Protein AF-0000000074799132 (afdb_homodimer)

Sequence (504 aa):
MAQVRARAPGKIILSGEHAVVHGSTAIAAAIDLHTHVSFRLDPSLPPGDEESAVDLELKDMALKFSWPSSKLRELSFNFILNTGSMIQFKSGELIQIKSSAPLRMIITNTKVGRNTKVLVAGVSGRSSRHLVAMSSVFTAVDCISKELLTILESPAADDISVTAREEKIEELMEMNQGLLQCMGVSHSSIETVLQTTLKYKLTSKLTGAGGGGCVLTLLPTCILLILPIISFSSLFVIGNLISCLLFIVKFTMAQVRARAPGKIILSGEHAVVHGSTAIAAAIDLHTHVSFRLDPSLPPGDEESAVDLELKDMALKFSWPSSKLRELSFNFILNTGSMIQFKSGELIQIKSSAPLRMIITNTKVGRNTKVLVAGVSGRSSRHLVAMSSVFTAVDCISKELLTILESPAADDISVTAREEKIEELMEMNQGLLQCMGVSHSSIETVLQTTLKYKLTSKLTGAGGGGCVLTLLPTCILLILPIISFSSLFVIGNLISCLLFIVKFT

Structure (mmCIF, N/CA/C/O backbone):
data_AF-0000000074799132-model_v1
#
loop_
_entity.id
_entity.type
_entity.pdbx_description
1 polymer 'mevalonate kinase'
#
loop_
_atom_site.group_PDB
_atom_site.id
_atom_site.type_symbol
_atom_site.label_atom_id
_atom_site.label_alt_id
_atom_site.label_comp_id
_atom_site.label_asym_id
_atom_site.label_entity_id
_atom_site.label_seq_id
_atom_site.pdbx_PDB_ins_code
_atom_site.Cartn_x
_atom_site.Cartn_y
_atom_site.Cartn_z
_atom_site.occupancy
_atom_site.B_iso_or_equiv
_atom_site.auth_seq_id
_atom_site.auth_comp_id
_atom_site.auth_asym_id
_atom_site.auth_atom_id
_atom_site.pdbx_PDB_model_num
ATOM 1 N N . MET A 1 1 ? -3.809 -42.031 13.297 1 31.38 1 MET A N 1
ATOM 2 C CA . MET A 1 1 ? -3.262 -41.125 12.297 1 31.38 1 MET A CA 1
ATOM 3 C C . MET A 1 1 ? -4.34 -40.188 11.789 1 31.38 1 MET A C 1
ATOM 5 O O . MET A 1 1 ? -5.312 -40.625 11.172 1 31.38 1 MET A O 1
ATOM 9 N N . ALA A 1 2 ? -4.629 -39.156 12.547 1 35.31 2 ALA A N 1
ATOM 10 C CA . ALA A 1 2 ? -5.816 -38.406 12.109 1 35.31 2 ALA A CA 1
ATOM 11 C C . ALA A 1 2 ? -5.508 -37.531 10.898 1 35.31 2 ALA A C 1
ATOM 13 O O . ALA A 1 2 ? -4.496 -36.844 10.875 1 35.31 2 ALA A O 1
ATOM 14 N N . GLN A 1 3 ? -5.863 -38 9.664 1 36.41 3 GLN A N 1
ATOM 15 C CA . GLN A 1 3 ? -5.742 -37.375 8.359 1 36.41 3 GLN A CA 1
ATOM 16 C C . GLN A 1 3 ? -6.863 -36.344 8.133 1 36.41 3 GLN A C 1
ATOM 18 O O . GLN A 1 3 ? -8.031 -36.656 8.406 1 36.41 3 GLN A O 1
ATOM 23 N N . VAL A 1 4 ? -6.688 -35.156 8.406 1 37.22 4 VAL A N 1
ATOM 24 C CA . VAL A 1 4 ? -7.77 -34.25 8.016 1 37.22 4 VAL A CA 1
ATOM 25 C C . VAL A 1 4 ? -7.57 -33.812 6.57 1 37.22 4 VAL A C 1
ATOM 27 O O . VAL A 1 4 ? -6.469 -33.438 6.18 1 37.22 4 VAL A O 1
ATOM 30 N N . ARG A 1 5 ? -8.422 -34.344 5.633 1 37.69 5 ARG A N 1
ATOM 31 C CA . ARG A 1 5 ? -8.469 -34.031 4.211 1 37.69 5 ARG A CA 1
ATOM 32 C C . ARG A 1 5 ? -9.406 -32.844 3.953 1 37.69 5 ARG A C 1
ATOM 34 O O . ARG A 1 5 ? -10.508 -32.781 4.508 1 37.69 5 ARG A O 1
ATOM 41 N N . ALA A 1 6 ? -9.039 -31.609 3.828 1 37.59 6 ALA A N 1
ATOM 42 C CA . ALA A 1 6 ? -9.992 -30.578 3.416 1 37.59 6 ALA A CA 1
ATOM 43 C C . ALA A 1 6 ? -9.75 -30.156 1.969 1 37.59 6 ALA A C 1
ATOM 45 O O . ALA A 1 6 ? -8.609 -30.109 1.511 1 37.59 6 ALA A O 1
ATOM 46 N N . ARG A 1 7 ? -10.828 -30.578 0.965 1 40.56 7 ARG A N 1
ATOM 47 C CA . ARG A 1 7 ? -10.719 -30.375 -0.475 1 40.56 7 ARG A CA 1
ATOM 48 C C . ARG A 1 7 ? -11.484 -29.125 -0.909 1 40.56 7 ARG A C 1
ATOM 50 O O . ARG A 1 7 ? -12.531 -28.797 -0.339 1 40.56 7 ARG A O 1
ATOM 57 N N . ALA A 1 8 ? -11.5 -28.094 -0.998 1 41.19 8 ALA A N 1
ATOM 58 C CA . ALA A 1 8 ? -12.328 -27.25 -1.857 1 41.19 8 ALA A CA 1
ATOM 59 C C . ALA A 1 8 ? -11.469 -26.469 -2.852 1 41.19 8 ALA A C 1
ATOM 61 O O . ALA A 1 8 ? -10.383 -26 -2.508 1 41.19 8 ALA A O 1
ATOM 62 N N . PRO A 1 9 ? -11.789 -26.828 -4.281 1 47.28 9 PRO A N 1
ATOM 63 C CA . PRO A 1 9 ? -11.07 -26.031 -5.277 1 47.28 9 PRO A CA 1
ATOM 64 C C . PRO A 1 9 ? -11.062 -24.531 -4.941 1 47.28 9 PRO A C 1
ATOM 66 O O . PRO A 1 9 ? -12.117 -23.953 -4.684 1 47.28 9 PRO A O 1
ATOM 69 N N . GLY A 1 10 ? -9.992 -24.016 -4.461 1 60.81 10 GLY A N 1
ATOM 70 C CA . GLY A 1 10 ? -9.922 -22.609 -4.121 1 60.81 10 GLY A CA 1
ATOM 71 C C . GLY A 1 10 ? -9.359 -21.75 -5.242 1 60.81 10 GLY A C 1
ATOM 72 O O . GLY A 1 10 ? -8.617 -22.234 -6.094 1 60.81 10 GLY A O 1
ATOM 73 N N . LYS A 1 11 ? -10.242 -20.828 -5.922 1 64.88 11 LYS A N 1
ATOM 74 C CA . LYS A 1 11 ? -9.773 -19.859 -6.918 1 64.88 11 LYS A CA 1
ATOM 75 C C . LYS A 1 11 ? -8.992 -18.734 -6.262 1 64.88 11 LYS A C 1
ATOM 77 O O . LYS A 1 11 ? -9.406 -18.203 -5.223 1 64.88 11 LYS A O 1
ATOM 82 N N . ILE A 1 12 ? -7.723 -18.625 -6.781 1 79.75 12 ILE A N 1
ATOM 83 C CA . ILE A 1 12 ? -6.941 -17.484 -6.312 1 79.75 12 ILE A CA 1
ATOM 84 C C . ILE A 1 12 ? -6.785 -16.469 -7.441 1 79.75 12 ILE A C 1
ATOM 86 O O . ILE A 1 12 ? -6.641 -16.844 -8.609 1 79.75 12 ILE A O 1
ATOM 90 N N . ILE A 1 13 ? -6.891 -15.266 -7.176 1 86.88 13 ILE A N 1
ATOM 91 C CA . ILE A 1 13 ? -6.723 -14.188 -8.141 1 86.88 13 ILE A CA 1
ATOM 92 C C . ILE A 1 13 ? -5.297 -13.648 -8.078 1 86.88 13 ILE A C 1
ATOM 94 O O . ILE A 1 13 ? -4.832 -13.234 -7.012 1 86.88 13 ILE A O 1
ATOM 98 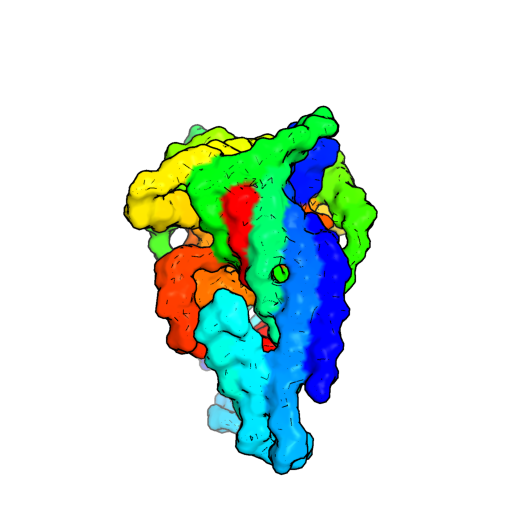N N . LEU A 1 14 ? -4.613 -13.703 -9.148 1 89.81 14 LEU A N 1
ATOM 99 C CA . LEU A 1 14 ? -3.23 -13.242 -9.211 1 89.81 14 LEU A CA 1
ATOM 100 C C . LEU A 1 14 ? -3.17 -11.734 -9.469 1 89.81 14 LEU A C 1
ATOM 102 O O . LEU A 1 14 ? -2.242 -11.062 -9.016 1 89.81 14 LEU A O 1
ATOM 106 N N . SER A 1 15 ? -4.055 -11.188 -10.227 1 95 15 SER A N 1
ATOM 107 C CA . SER A 1 15 ? -4.164 -9.766 -10.516 1 95 15 SER A CA 1
ATOM 108 C C . SER A 1 15 ? -5.559 -9.406 -11.016 1 95 15 SER A C 1
ATOM 110 O O . SER A 1 15 ? -6.27 -10.258 -11.547 1 95 15 SER A O 1
ATOM 112 N N . GLY A 1 16 ? -5.953 -8.164 -10.773 1 94.94 16 GLY A N 1
ATOM 113 C CA . GLY A 1 16 ? -7.223 -7.691 -11.305 1 94.94 16 GLY A CA 1
ATOM 114 C C . GLY A 1 16 ? -8.32 -7.625 -10.266 1 94.94 16 GLY A C 1
ATOM 115 O O . GLY A 1 16 ? -9.469 -7.297 -10.578 1 94.94 16 GLY A O 1
ATOM 116 N N . GLU A 1 17 ? -8.039 -7.898 -8.984 1 93.62 17 GLU A N 1
ATOM 117 C CA . GLU A 1 17 ? -9.031 -7.828 -7.918 1 93.62 17 GLU A CA 1
ATOM 118 C C . GLU A 1 17 ? -9.758 -6.484 -7.926 1 93.62 17 GLU A C 1
ATOM 120 O O . GLU A 1 17 ? -9.125 -5.434 -8.047 1 93.62 17 GLU A O 1
ATOM 125 N N . HIS A 1 18 ? -11.102 -6.512 -7.832 1 93.19 18 HIS A N 1
ATOM 126 C CA . HIS A 1 18 ? -11.969 -5.344 -7.781 1 93.19 18 HIS A CA 1
ATOM 127 C C . HIS A 1 18 ? -11.977 -4.598 -9.109 1 93.19 18 HIS A C 1
ATOM 129 O O . HIS A 1 18 ? -13.031 -4.219 -9.609 1 93.19 18 HIS A O 1
ATOM 135 N N . ALA A 1 19 ? -10.82 -4.438 -9.758 1 94.06 19 ALA A N 1
ATOM 136 C CA . ALA A 1 19 ? -10.727 -3.686 -11.008 1 94.06 19 ALA A CA 1
ATOM 137 C C . ALA A 1 19 ? -11.453 -4.41 -12.133 1 94.06 19 ALA A C 1
ATOM 139 O O . ALA A 1 19 ? -11.922 -3.777 -13.086 1 94.06 19 ALA A O 1
ATOM 140 N N . VAL A 1 20 ? -11.602 -5.711 -12.047 1 91.38 20 VAL A N 1
ATOM 141 C CA . VAL A 1 20 ? -12.266 -6.516 -13.07 1 91.38 20 VAL A CA 1
ATOM 142 C C . VAL A 1 20 ? -13.727 -6.086 -13.203 1 91.38 20 VAL A C 1
ATOM 144 O O . VAL A 1 20 ? -14.281 -6.098 -14.297 1 91.38 20 VAL A O 1
ATOM 147 N N . VAL A 1 21 ? -14.344 -5.727 -12.109 1 87.69 21 VAL A N 1
ATOM 148 C CA . VAL A 1 21 ? -15.742 -5.301 -12.125 1 87.69 21 VAL A CA 1
ATOM 149 C C . VAL A 1 21 ? -15.859 -3.955 -12.836 1 87.69 21 VAL A C 1
ATOM 151 O O . VAL A 1 21 ? -16.953 -3.553 -13.234 1 87.69 21 VAL A O 1
ATOM 154 N N . HIS A 1 22 ? -14.742 -3.271 -12.969 1 89.62 22 HIS A N 1
ATOM 155 C CA . HIS A 1 22 ? -14.727 -1.971 -13.633 1 89.62 22 HIS A CA 1
ATOM 156 C C . HIS A 1 22 ? -14.078 -2.062 -15.008 1 89.62 22 HIS A C 1
ATOM 158 O O . HIS A 1 22 ? -13.609 -1.056 -15.547 1 89.62 22 HIS A O 1
ATOM 164 N N . GLY A 1 23 ? -13.906 -3.318 -15.5 1 86.94 23 GLY A N 1
ATOM 165 C CA . GLY A 1 23 ? -13.516 -3.498 -16.891 1 86.94 23 GLY A CA 1
ATOM 166 C C . GLY A 1 23 ? -12.07 -3.902 -17.062 1 86.94 23 GLY A C 1
ATOM 167 O O . GLY A 1 23 ? -11.594 -4.074 -18.188 1 86.94 23 GLY A O 1
ATOM 168 N N . SER A 1 24 ? -11.305 -4.086 -16.047 1 92.62 24 SER A N 1
ATOM 169 C CA . SER A 1 24 ? -9.898 -4.457 -16.125 1 92.62 24 SER A CA 1
ATOM 170 C C . SER A 1 24 ? -9.727 -5.965 -16.312 1 92.62 24 SER A C 1
ATOM 172 O O . SER A 1 24 ? -10.641 -6.734 -16 1 92.62 24 SER A O 1
ATOM 174 N N . THR A 1 25 ? -8.641 -6.379 -16.844 1 92.81 25 THR A N 1
ATOM 175 C CA . THR A 1 25 ? -8.281 -7.785 -16.984 1 92.81 25 THR A CA 1
ATOM 176 C C . THR A 1 25 ? -7.945 -8.398 -15.625 1 92.81 25 THR A C 1
ATOM 178 O O . THR A 1 25 ? -7.293 -7.762 -14.797 1 92.81 25 THR A O 1
ATOM 181 N N . ALA A 1 26 ? -8.453 -9.641 -15.453 1 92.62 26 ALA A N 1
ATOM 182 C CA . ALA A 1 26 ? -8.094 -10.375 -14.25 1 92.62 26 ALA A CA 1
ATOM 183 C C . ALA A 1 26 ? -7.438 -11.711 -14.594 1 92.62 26 ALA A C 1
ATOM 185 O O . ALA A 1 26 ? -7.785 -12.344 -15.594 1 92.62 26 ALA A O 1
ATOM 186 N N . ILE A 1 27 ? -6.469 -12.078 -13.852 1 90.06 27 ILE A N 1
ATOM 187 C CA . ILE A 1 27 ? -5.812 -13.375 -13.961 1 90.06 27 ILE A CA 1
ATOM 188 C C . ILE A 1 27 ? -6.07 -14.195 -12.695 1 90.06 27 ILE A C 1
ATOM 190 O O . ILE A 1 27 ? -5.824 -13.719 -11.586 1 90.06 27 ILE A O 1
ATOM 194 N N . ALA A 1 28 ? -6.609 -15.398 -12.875 1 84.94 28 ALA A N 1
ATOM 195 C CA . ALA A 1 28 ? -6.902 -16.281 -11.75 1 84.94 28 ALA A CA 1
ATOM 196 C C . ALA A 1 28 ? -6.309 -17.672 -11.977 1 84.94 28 ALA A C 1
ATOM 198 O O . ALA A 1 28 ? -5.992 -18.047 -13.109 1 84.94 28 ALA A O 1
ATOM 199 N N . ALA A 1 29 ? -6.008 -18.281 -10.898 1 76.88 29 ALA A N 1
ATOM 200 C CA . ALA A 1 29 ? -5.535 -19.656 -10.953 1 76.88 29 ALA A CA 1
ATOM 201 C C . ALA A 1 29 ? -6.434 -20.578 -10.125 1 76.88 29 ALA A C 1
ATOM 203 O O . ALA A 1 29 ? -6.879 -20.203 -9.039 1 76.88 29 ALA A O 1
ATOM 204 N N . ALA A 1 30 ? -6.762 -21.688 -10.797 1 68.75 30 ALA A N 1
ATOM 205 C CA . ALA A 1 30 ? -7.5 -22.719 -10.07 1 68.75 30 ALA A CA 1
ATOM 206 C C . ALA A 1 30 ? -6.559 -23.594 -9.234 1 68.75 30 ALA A C 1
ATOM 208 O O . ALA A 1 30 ? -5.48 -23.969 -9.703 1 68.75 30 ALA A O 1
ATOM 209 N N . ILE A 1 31 ? -6.812 -23.562 -7.91 1 60.97 31 ILE A N 1
ATOM 210 C CA . ILE A 1 31 ? -5.973 -24.391 -7.055 1 60.97 31 ILE A CA 1
ATOM 211 C C . ILE A 1 31 ? -6.762 -25.609 -6.574 1 60.97 31 ILE A C 1
ATOM 213 O O . ILE A 1 31 ? -7.953 -25.5 -6.273 1 60.97 31 ILE A O 1
ATOM 217 N N . ASP A 1 32 ? -6.336 -26.734 -7.008 1 52.94 32 ASP A N 1
ATOM 218 C CA . ASP A 1 32 ? -6.91 -27.953 -6.438 1 52.94 32 ASP A CA 1
ATOM 219 C C . ASP A 1 32 ? -6.465 -28.141 -4.992 1 52.94 32 ASP A C 1
ATOM 221 O O . ASP A 1 32 ? -5.363 -28.625 -4.734 1 52.94 32 ASP A O 1
ATOM 225 N N . LEU A 1 33 ? -6.957 -27.312 -4.207 1 46.72 33 LEU A N 1
ATOM 226 C CA . LEU A 1 33 ? -6.484 -27.375 -2.828 1 46.72 33 LEU A CA 1
ATOM 227 C C . LEU A 1 33 ? -6.785 -28.75 -2.219 1 46.72 33 LEU A C 1
ATOM 229 O O . LEU A 1 33 ? -7.945 -29.078 -1.96 1 46.72 33 LEU A O 1
ATOM 233 N N . HIS A 1 34 ? -6.184 -29.828 -2.725 1 44.09 34 HIS A N 1
ATOM 234 C CA . HIS A 1 34 ? -6.234 -31.062 -1.946 1 44.09 34 HIS A CA 1
ATOM 235 C C . HIS A 1 34 ? -5.211 -31.047 -0.815 1 44.09 34 HIS A C 1
ATOM 237 O O . HIS A 1 34 ? -4.043 -30.703 -1.032 1 44.09 34 HIS A O 1
ATOM 243 N N . THR A 1 35 ? -5.504 -30.406 0.13 1 43.31 35 THR A N 1
ATOM 244 C CA . THR A 1 35 ? -4.523 -30.344 1.205 1 43.31 35 THR A CA 1
ATOM 245 C C . THR A 1 35 ? -4.488 -31.656 1.989 1 43.31 35 THR A C 1
ATOM 247 O O . THR A 1 35 ? -5.531 -32.156 2.396 1 43.31 35 THR A O 1
ATOM 250 N N . HIS A 1 36 ? -3.527 -32.531 1.643 1 39.72 36 HIS A N 1
ATOM 251 C CA . HIS A 1 36 ? -3.32 -33.688 2.527 1 39.72 36 HIS A CA 1
ATOM 252 C C . HIS A 1 36 ? -2.318 -33.344 3.629 1 39.72 36 HIS A C 1
ATOM 254 O O . HIS A 1 36 ? -1.213 -32.875 3.346 1 39.72 36 HIS A O 1
ATOM 260 N N . VAL A 1 37 ? -2.689 -32.875 4.73 1 40.12 37 VAL A N 1
ATOM 261 C CA . VAL A 1 37 ? -1.772 -32.656 5.848 1 40.12 37 VAL A CA 1
ATOM 262 C C . VAL A 1 37 ? -1.773 -33.875 6.754 1 40.12 37 VAL A C 1
ATOM 264 O O . VAL A 1 37 ? -2.836 -34.375 7.137 1 40.12 37 VAL A O 1
ATOM 267 N N . SER A 1 38 ? -0.705 -34.656 6.719 1 40.59 38 SER A N 1
ATOM 268 C CA . SER A 1 38 ? -0.647 -35.75 7.66 1 40.59 38 SER A CA 1
ATOM 269 C C . SER A 1 38 ? 0.219 -35.406 8.867 1 40.59 38 SER A C 1
ATOM 271 O O . SER A 1 38 ? 1.296 -34.844 8.719 1 40.59 38 SER A O 1
ATOM 273 N N . PHE A 1 39 ? -0.367 -34.938 9.914 1 39.44 39 PHE A N 1
ATOM 274 C CA . PHE A 1 39 ? 0.362 -34.75 11.156 1 39.44 39 PHE A CA 1
ATOM 275 C C . PHE A 1 39 ? 0.447 -36.031 11.945 1 39.44 39 PHE A C 1
ATOM 277 O O . PHE A 1 39 ? -0.493 -36.844 11.945 1 39.44 39 PHE A O 1
ATOM 284 N N . ARG A 1 40 ? 1.677 -36.531 12.086 1 42.12 40 ARG A N 1
ATOM 285 C CA . ARG A 1 40 ? 1.838 -37.688 12.945 1 42.12 40 ARG A CA 1
ATOM 286 C C . ARG A 1 40 ? 2.387 -37.312 14.312 1 42.12 40 ARG A C 1
ATOM 288 O O . ARG A 1 40 ? 3.412 -36.625 14.406 1 42.12 40 ARG A O 1
ATOM 295 N N . LEU A 1 41 ? 1.534 -37.062 15.227 1 42.97 41 LEU A N 1
ATOM 296 C CA . LEU A 1 41 ? 1.975 -36.969 16.625 1 42.97 41 LEU A CA 1
ATOM 297 C C . LEU A 1 41 ? 2.516 -38.312 17.094 1 42.97 41 LEU A C 1
ATOM 299 O O . LEU A 1 41 ? 1.932 -39.375 16.797 1 42.97 41 LEU A O 1
ATOM 303 N N . ASP A 1 42 ? 3.807 -38.281 17.328 1 43.88 42 ASP A N 1
ATOM 304 C CA . ASP A 1 42 ? 4.309 -39.531 17.922 1 43.88 42 ASP A CA 1
ATOM 305 C C . ASP A 1 42 ? 3.547 -39.875 19.203 1 43.88 42 ASP A C 1
ATOM 307 O O . ASP A 1 42 ? 3.6 -39.125 20.188 1 43.88 42 ASP A O 1
ATOM 311 N N . PRO A 1 43 ? 2.578 -40.719 19.047 1 45.06 43 PRO A N 1
ATOM 312 C CA . PRO A 1 43 ? 1.787 -41.156 20.203 1 45.06 43 PRO A CA 1
ATOM 313 C C . PRO A 1 43 ? 2.652 -41.531 21.406 1 45.06 43 PRO A C 1
ATOM 315 O O . PRO A 1 43 ? 2.139 -41.688 22.516 1 45.06 43 PRO A O 1
ATOM 318 N N . SER A 1 44 ? 3.855 -42.062 21.125 1 47.75 44 SER A N 1
ATOM 319 C CA . SER A 1 44 ? 4.598 -42.562 22.266 1 47.75 44 SER A CA 1
ATOM 320 C C . SER A 1 44 ? 5.039 -41.469 23.203 1 47.75 44 SER A C 1
ATOM 322 O O . SER A 1 44 ? 5.488 -41.719 24.312 1 47.75 44 SER A O 1
ATOM 324 N N . LEU A 1 45 ? 5.191 -40.188 22.75 1 46.81 45 LEU A N 1
ATOM 325 C CA . LEU A 1 45 ? 5.641 -39.188 23.688 1 46.81 45 LEU A CA 1
ATOM 326 C C . LEU A 1 45 ? 4.453 -38.406 24.266 1 46.81 45 LEU A C 1
ATOM 328 O O . LEU A 1 45 ? 3.496 -38.125 23.547 1 46.81 45 LEU A O 1
ATOM 332 N N . PRO A 1 46 ? 4.262 -38.438 25.609 1 45.88 46 PRO A N 1
ATOM 333 C CA . PRO A 1 46 ? 3.148 -37.75 26.266 1 45.88 46 PRO A CA 1
ATOM 334 C C . PRO A 1 46 ? 2.918 -36.344 25.734 1 45.88 46 PRO A C 1
ATOM 336 O O . PRO A 1 46 ? 3.863 -35.688 25.281 1 45.88 46 PRO A O 1
ATOM 339 N N . PRO A 1 47 ? 1.671 -35.906 25.453 1 42.75 47 PRO A N 1
ATOM 340 C CA . PRO A 1 47 ? 1.276 -34.5 25.25 1 42.75 47 PRO A CA 1
ATOM 341 C C . PRO A 1 47 ? 1.854 -33.562 26.297 1 42.75 47 PRO A C 1
ATOM 343 O O . PRO A 1 47 ? 1.772 -33.844 27.5 1 42.75 47 PRO A O 1
ATOM 346 N N . GLY A 1 48 ? 2.893 -32.625 26.078 1 44.94 48 GLY A N 1
ATOM 347 C CA . GLY A 1 48 ? 3.633 -31.844 27.031 1 44.94 48 GLY A CA 1
ATOM 348 C C . GLY A 1 48 ? 5.133 -32.062 26.969 1 44.94 48 GLY A C 1
ATOM 349 O O . GLY A 1 48 ? 5.898 -31.391 27.656 1 44.94 48 GLY A O 1
ATOM 350 N N . ASP A 1 49 ? 5.547 -33.281 26.672 1 46.91 49 ASP A N 1
ATOM 351 C CA . ASP A 1 49 ? 6.977 -33.562 26.75 1 46.91 49 ASP A CA 1
ATOM 352 C C . ASP A 1 49 ? 7.75 -32.812 25.672 1 46.91 49 ASP A C 1
ATOM 354 O O . ASP A 1 49 ? 7.312 -32.75 24.516 1 46.91 49 ASP A O 1
ATOM 358 N N . GLU A 1 50 ? 8.742 -32 26.031 1 48.5 50 GLU A N 1
ATOM 359 C CA . GLU A 1 50 ? 9.719 -31.219 25.297 1 48.5 50 GLU A CA 1
ATOM 360 C C . GLU A 1 50 ? 10.242 -31.969 24.078 1 48.5 50 GLU A C 1
ATOM 362 O O . GLU A 1 50 ? 10.781 -31.375 23.141 1 48.5 50 GLU A O 1
ATOM 367 N N . GLU A 1 51 ? 10.18 -33.281 24.078 1 49.69 51 GLU A N 1
ATOM 368 C CA . GLU A 1 51 ? 10.828 -34.094 23.062 1 49.69 51 GLU A CA 1
ATOM 369 C C . GLU A 1 51 ? 9.867 -34.438 21.938 1 49.69 51 GLU A C 1
ATOM 371 O O . GLU A 1 51 ? 10.25 -35.094 20.969 1 49.69 51 GLU A O 1
ATOM 376 N N . SER A 1 52 ? 8.57 -34.375 22.078 1 49.75 52 SER A N 1
ATOM 377 C CA . SER A 1 52 ? 7.629 -34.75 21.016 1 49.75 52 SER A CA 1
ATOM 378 C C . SER A 1 52 ? 7.742 -33.812 19.828 1 49.75 52 SER A C 1
ATOM 380 O O . SER A 1 52 ? 7.84 -32.594 20 1 49.75 52 SER A O 1
ATOM 382 N N . ALA A 1 53 ? 8.359 -34.406 18.703 1 50.38 53 ALA A N 1
ATOM 383 C CA . ALA A 1 53 ? 8.562 -33.656 17.469 1 50.38 53 ALA A CA 1
ATOM 384 C C . ALA A 1 53 ? 7.43 -33.875 16.484 1 50.38 53 ALA A C 1
ATOM 386 O O . ALA A 1 53 ? 6.781 -34.938 16.516 1 50.38 53 ALA A O 1
ATOM 387 N N . VAL A 1 54 ? 6.707 -33 16.047 1 51.75 54 VAL A N 1
ATOM 388 C CA . VAL A 1 54 ? 5.758 -33.062 14.938 1 51.75 54 VAL A CA 1
ATOM 389 C C . VAL A 1 54 ? 6.516 -33.062 13.609 1 51.75 54 VAL A C 1
ATOM 391 O O . VAL A 1 54 ? 7.324 -32.156 13.352 1 51.75 54 VAL A O 1
ATOM 394 N N . ASP A 1 55 ? 6.434 -34.375 13.039 1 51.84 55 ASP A N 1
ATOM 395 C CA . ASP A 1 55 ? 7.09 -34.5 11.742 1 51.84 55 ASP A CA 1
ATOM 396 C C . ASP A 1 55 ? 6.129 -34.156 10.609 1 51.84 55 ASP A C 1
ATOM 398 O O . ASP A 1 55 ? 4.965 -34.562 10.625 1 51.84 55 ASP A O 1
ATOM 402 N N . LEU A 1 56 ? 6.395 -33.125 9.992 1 50.47 56 LEU A N 1
ATOM 403 C CA . LEU A 1 56 ? 5.707 -32.781 8.75 1 50.47 56 LEU A CA 1
ATOM 404 C C . LEU A 1 56 ? 6.465 -33.281 7.535 1 50.47 56 LEU A C 1
ATOM 406 O O . LEU A 1 56 ? 7.668 -33.031 7.398 1 50.47 56 LEU A O 1
ATOM 410 N N . GLU A 1 57 ? 5.887 -34.438 6.945 1 48.88 57 GLU A N 1
ATOM 411 C CA . GLU A 1 57 ? 6.477 -34.938 5.703 1 48.88 57 GLU A CA 1
ATOM 412 C C . GLU A 1 57 ? 5.668 -34.5 4.488 1 48.88 57 GLU A C 1
ATOM 414 O O . GLU A 1 57 ? 4.449 -34.656 4.449 1 48.88 57 GLU A O 1
ATOM 419 N N . LEU A 1 58 ? 6.32 -33.625 3.824 1 41.16 58 LEU A N 1
ATOM 420 C CA . LEU A 1 58 ? 5.805 -33.25 2.508 1 41.16 58 LEU A CA 1
ATOM 421 C C . LEU A 1 58 ? 6.312 -34.219 1.441 1 41.16 58 LEU A C 1
ATOM 423 O O . LEU A 1 58 ? 7.418 -34.031 0.919 1 41.16 58 LEU A O 1
ATOM 427 N N . LYS A 1 59 ? 5.535 -35.375 1.362 1 43.62 59 LYS A N 1
ATOM 428 C CA . LYS A 1 59 ? 6.008 -36.469 0.53 1 43.62 59 LYS A CA 1
ATOM 429 C C . LYS A 1 59 ? 6.312 -36 -0.889 1 43.62 59 LYS A C 1
ATOM 431 O O . LYS A 1 59 ? 7.332 -36.375 -1.47 1 43.62 59 LYS A O 1
ATOM 436 N N . ASP A 1 60 ? 5.402 -35.281 -1.261 1 39.91 60 ASP A N 1
ATOM 437 C CA . ASP A 1 60 ? 5.578 -34.938 -2.672 1 39.91 60 ASP A CA 1
ATOM 438 C C . ASP A 1 60 ? 6.789 -34.031 -2.873 1 39.91 60 ASP A C 1
ATOM 440 O O . ASP A 1 60 ? 7.301 -33.906 -3.988 1 39.91 60 ASP A O 1
ATOM 444 N N . MET A 1 61 ? 7.188 -33.406 -1.785 1 38.22 61 MET A N 1
ATOM 445 C CA . MET A 1 61 ? 8.383 -32.594 -1.88 1 38.22 61 MET A CA 1
ATOM 446 C C . MET A 1 61 ? 9.562 -33.25 -1.174 1 38.22 61 MET A C 1
ATOM 448 O O . MET A 1 61 ? 10.633 -32.625 -1.061 1 38.22 61 MET A O 1
ATOM 452 N N . ALA A 1 62 ? 9.352 -34.344 -0.838 1 43.47 62 ALA A N 1
ATOM 453 C CA . ALA A 1 62 ? 10.406 -35.062 -0.118 1 43.47 62 ALA A CA 1
ATOM 454 C C . ALA A 1 62 ? 10.945 -34.219 1.037 1 43.47 62 ALA A C 1
ATOM 456 O O . ALA A 1 62 ? 12.156 -34.188 1.271 1 43.47 62 ALA A O 1
ATOM 457 N N . LEU A 1 63 ? 10.094 -33.375 1.475 1 41.84 63 LEU A N 1
ATOM 458 C CA . LEU A 1 63 ? 10.531 -32.562 2.605 1 41.84 63 LEU A CA 1
ATOM 459 C C . LEU A 1 63 ? 9.945 -33.062 3.912 1 41.84 63 LEU A C 1
ATOM 461 O O . LEU A 1 63 ? 8.781 -33.469 3.963 1 41.84 63 LEU A O 1
ATOM 465 N N . LYS A 1 64 ? 10.836 -33.469 4.871 1 49.06 64 LYS A N 1
ATOM 466 C CA . LYS A 1 64 ? 10.477 -33.906 6.219 1 49.06 64 LYS A CA 1
ATOM 467 C C . LYS A 1 64 ? 10.867 -32.875 7.258 1 49.06 64 LYS A C 1
ATOM 469 O O . LYS A 1 64 ? 11.969 -32.312 7.215 1 49.06 64 LYS A O 1
ATOM 474 N N . PHE A 1 65 ? 9.82 -32.219 7.824 1 45.78 65 PHE A N 1
ATOM 475 C CA . PHE A 1 65 ? 10.109 -31.297 8.914 1 45.78 65 PHE A CA 1
ATOM 476 C C . PHE A 1 65 ? 9.719 -31.891 10.258 1 45.78 65 PHE A C 1
ATOM 478 O O . PHE A 1 65 ? 8.75 -32.656 10.344 1 45.78 65 PHE A O 1
ATOM 485 N N . SER A 1 66 ? 10.656 -31.875 11.281 1 50.69 66 SER A N 1
ATOM 486 C CA . SER A 1 66 ? 10.367 -32.375 12.625 1 50.69 66 SER A CA 1
ATOM 487 C C . SER A 1 66 ? 10.477 -31.266 13.656 1 50.69 66 SER A C 1
ATOM 489 O O . SER A 1 66 ? 11.406 -30.453 13.609 1 50.69 66 SER A O 1
ATOM 491 N N . TRP A 1 67 ? 9.367 -30.781 14.234 1 49.91 67 TRP A N 1
ATOM 492 C CA . TRP A 1 67 ? 9.453 -29.781 15.305 1 49.91 67 TRP A CA 1
ATOM 493 C C . TRP A 1 67 ? 9.094 -30.406 16.656 1 49.91 67 TRP A C 1
ATOM 495 O O . TRP A 1 67 ? 8.344 -31.391 16.703 1 49.91 67 TRP A O 1
ATOM 505 N N . PRO A 1 68 ? 9.805 -29.844 17.688 1 51.53 68 PRO A N 1
ATOM 506 C CA . PRO A 1 68 ? 9.391 -30.328 19.016 1 51.53 68 PRO A CA 1
ATOM 507 C C . PRO A 1 68 ? 7.941 -29.969 19.344 1 51.53 68 PRO A C 1
ATOM 509 O O . PRO A 1 68 ? 7.469 -28.891 18.984 1 51.53 68 PRO A O 1
ATOM 512 N N . SER A 1 69 ? 7.102 -30.953 19.641 1 48.44 69 SER A N 1
ATOM 513 C CA . SER A 1 69 ? 5.684 -30.859 19.969 1 48.44 69 SER A CA 1
ATOM 514 C C . SER A 1 69 ? 5.434 -29.734 20.969 1 48.44 69 SER A C 1
ATOM 516 O O . SER A 1 69 ? 4.359 -29.125 20.984 1 48.44 69 SER A O 1
ATOM 518 N N . SER A 1 70 ? 6.273 -29.547 21.891 1 48 70 SER A N 1
ATOM 519 C CA . SER A 1 70 ? 6.059 -28.547 22.938 1 48 70 SER A CA 1
ATOM 520 C C . SER A 1 70 ? 5.965 -27.141 22.344 1 48 70 SER A C 1
ATOM 522 O O . SER A 1 70 ? 5.383 -26.25 22.969 1 48 70 SER A O 1
ATOM 524 N N . LYS A 1 71 ? 6.699 -26.984 21.328 1 42.72 71 LYS A N 1
ATOM 525 C CA . LYS A 1 71 ? 6.742 -25.656 20.703 1 42.72 71 LYS A CA 1
ATOM 526 C C . LYS A 1 71 ? 5.645 -25.5 19.656 1 42.72 71 LYS A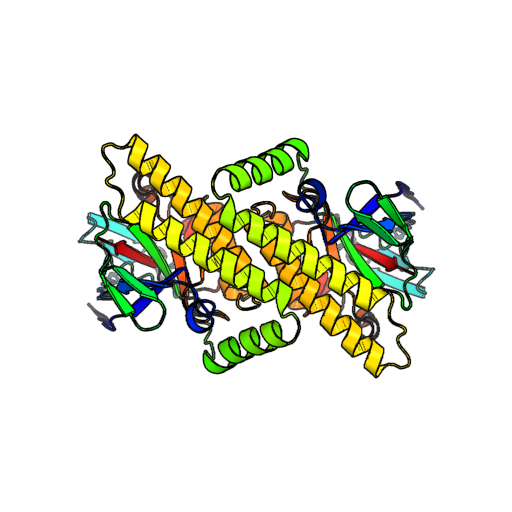 C 1
ATOM 528 O O . LYS A 1 71 ? 5.48 -24.438 19.078 1 42.72 71 LYS A O 1
ATOM 533 N N . LEU A 1 72 ? 5.105 -26.688 19.188 1 42.12 72 LEU A N 1
ATOM 534 C CA . LEU A 1 72 ? 4.055 -26.641 18.172 1 42.12 72 LEU A CA 1
ATOM 535 C C . LEU A 1 72 ? 2.725 -26.219 18.797 1 42.12 72 LEU A C 1
ATOM 537 O O . LEU A 1 72 ? 2.078 -27.031 19.484 1 42.12 72 LEU A O 1
ATOM 541 N N . ARG A 1 73 ? 2.566 -25.375 19.609 1 36.22 73 ARG A N 1
ATOM 542 C CA . ARG A 1 73 ? 1.141 -25.078 19.672 1 36.22 73 ARG A CA 1
ATOM 543 C C . ARG A 1 73 ? 0.496 -25.172 18.297 1 36.22 73 ARG A C 1
ATOM 545 O O . ARG A 1 73 ? 1.173 -25.453 17.312 1 36.22 73 ARG A O 1
ATOM 552 N N . GLU A 1 74 ? -0.701 -24.375 18.078 1 35.91 74 GLU A N 1
ATOM 553 C CA . GLU A 1 74 ? -1.712 -24.359 17.031 1 35.91 74 GLU A CA 1
ATOM 554 C C . GLU A 1 74 ? -1.088 -24.062 15.672 1 35.91 74 GLU A C 1
ATOM 556 O O . GLU A 1 74 ? -1.156 -22.938 15.18 1 35.91 74 GLU A O 1
ATOM 561 N N . LEU A 1 75 ? 0.133 -24.453 15.484 1 34.81 75 LEU A N 1
ATOM 562 C CA . LEU A 1 75 ? 0.543 -24.141 14.117 1 34.81 75 LEU A CA 1
ATOM 563 C C . LEU A 1 75 ? -0.018 -25.156 13.133 1 34.81 75 LEU A C 1
ATOM 565 O O . LEU A 1 75 ? 0.224 -26.359 13.258 1 34.81 75 LEU A O 1
ATOM 569 N N . SER A 1 76 ? -1.18 -25.203 12.711 1 34.28 76 SER A N 1
ATOM 570 C CA . SER A 1 76 ? -1.572 -26.141 11.664 1 34.28 76 SER A CA 1
ATOM 571 C C . SER A 1 76 ? -0.992 -25.719 10.312 1 34.28 76 SER A C 1
ATOM 573 O O . SER A 1 76 ? -1.111 -24.562 9.906 1 34.28 76 SER A O 1
ATOM 575 N N . PHE A 1 77 ? 0.264 -26.047 9.984 1 36.19 77 PHE A N 1
ATOM 576 C CA . PHE A 1 77 ? 0.742 -25.703 8.648 1 36.19 77 PHE A CA 1
ATOM 577 C C . PHE A 1 77 ? 0.425 -26.812 7.656 1 36.19 77 PHE A C 1
ATOM 579 O O . PHE A 1 77 ? 0.549 -28 7.984 1 36.19 77 PHE A O 1
ATOM 586 N N . ASN A 1 78 ? -0.568 -26.719 6.875 1 36.94 78 ASN A N 1
ATOM 587 C CA . ASN A 1 78 ? -0.734 -27.703 5.812 1 36.94 78 ASN A CA 1
ATOM 588 C C . ASN A 1 78 ? -0.184 -27.203 4.484 1 36.94 78 ASN A C 1
ATOM 590 O O . ASN A 1 78 ? -0.421 -26.062 4.105 1 36.94 78 ASN A O 1
ATOM 594 N N . PHE A 1 79 ? 1.128 -27.609 4.102 1 39.12 79 PHE A N 1
ATOM 595 C CA . PHE A 1 79 ? 1.681 -27.219 2.811 1 39.12 79 PHE A CA 1
ATOM 596 C C . PHE A 1 79 ? 1.198 -28.156 1.713 1 39.12 79 PHE A C 1
ATOM 598 O O . PHE A 1 79 ? 1.174 -29.375 1.9 1 39.12 79 PHE A O 1
ATOM 605 N N . ILE A 1 80 ? 0.187 -27.891 0.884 1 41.34 80 ILE A N 1
ATOM 606 C CA . ILE A 1 80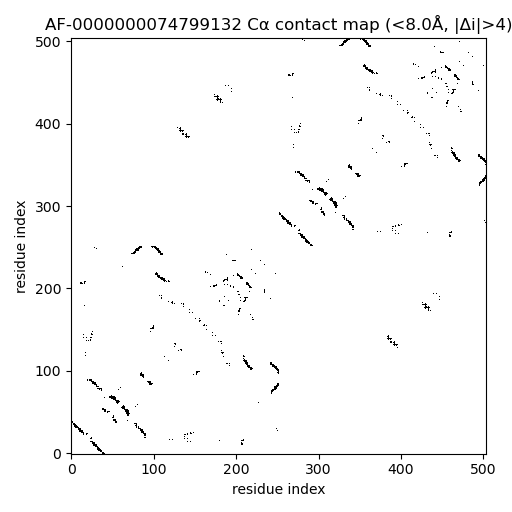 ? -0.23 -28.719 -0.241 1 41.34 80 ILE A CA 1
ATOM 607 C C . ILE A 1 80 ? 0.185 -28.062 -1.553 1 41.34 80 ILE A C 1
ATOM 609 O O . ILE A 1 80 ? -0.01 -26.859 -1.736 1 41.34 80 ILE A O 1
ATOM 613 N N . LEU A 1 81 ? 1.272 -28.703 -2.258 1 43.75 81 LEU A N 1
ATOM 614 C CA . LEU A 1 81 ? 1.588 -28.234 -3.602 1 43.75 81 LEU A CA 1
ATOM 615 C C . LEU A 1 81 ? 0.483 -28.625 -4.582 1 43.75 81 LEU A C 1
ATOM 617 O O . LEU A 1 81 ? 0.065 -29.781 -4.637 1 43.75 81 LEU A O 1
ATOM 621 N N . ASN A 1 82 ? -0.344 -27.672 -4.938 1 49.44 82 ASN A N 1
ATOM 622 C CA . ASN A 1 82 ? -1.371 -27.922 -5.945 1 49.44 82 ASN A CA 1
ATOM 623 C C . ASN A 1 82 ? -1.013 -27.266 -7.281 1 49.44 82 ASN A C 1
ATOM 625 O O . ASN A 1 82 ? -0.188 -26.359 -7.328 1 49.44 82 ASN A O 1
ATOM 629 N N . THR A 1 83 ? -1.156 -28.125 -8.258 1 58.38 83 THR A N 1
ATOM 630 C CA . THR A 1 83 ? -1.023 -27.578 -9.602 1 58.38 83 THR A CA 1
ATOM 631 C C . THR A 1 83 ? -2.334 -26.938 -10.055 1 58.38 83 THR A C 1
ATOM 633 O O . THR A 1 83 ? -3.416 -27.453 -9.758 1 58.38 83 THR A O 1
ATOM 636 N N . GLY A 1 84 ? -2.271 -25.734 -10.359 1 62.28 84 GLY A N 1
ATOM 637 C CA . GLY A 1 84 ? -3.449 -25.031 -10.859 1 62.28 84 GLY A CA 1
ATOM 638 C C . GLY A 1 84 ? -3.266 -24.469 -12.258 1 62.28 84 GLY A C 1
ATOM 639 O O . GLY A 1 84 ? -2.137 -24.344 -12.734 1 62.28 84 GLY A O 1
ATOM 640 N N . SER A 1 85 ? -4.434 -24.516 -12.961 1 72.31 85 SER A N 1
ATOM 641 C CA . SER A 1 85 ? -4.477 -23.844 -14.25 1 72.31 85 SER A CA 1
ATOM 642 C C . SER A 1 85 ? -4.797 -22.359 -14.086 1 72.31 85 SER A C 1
ATOM 644 O O . SER A 1 85 ? -5.445 -21.953 -13.117 1 72.31 85 SER A O 1
ATOM 646 N N . MET A 1 86 ? -4.27 -21.594 -15.062 1 79.5 86 MET A N 1
ATOM 647 C CA . MET A 1 86 ? -4.504 -20.156 -14.984 1 79.5 86 MET A CA 1
ATOM 648 C C . MET A 1 86 ? -5.48 -19.703 -16.062 1 79.5 86 MET A C 1
ATOM 650 O O . MET A 1 86 ? -5.465 -20.234 -17.172 1 79.5 86 MET A O 1
ATOM 654 N N . ILE A 1 87 ? -6.285 -18.797 -15.695 1 80.81 87 ILE A N 1
ATOM 655 C CA . ILE A 1 87 ? -7.285 -18.266 -16.609 1 80.81 87 ILE A CA 1
ATOM 656 C C . ILE A 1 87 ? -7.25 -16.75 -16.594 1 80.81 87 ILE A C 1
ATOM 658 O O . ILE A 1 87 ? -6.973 -16.141 -15.562 1 80.81 87 ILE A O 1
ATOM 662 N N . GLN A 1 88 ? -7.484 -16.172 -17.703 1 86.06 88 GLN A N 1
ATOM 663 C CA . GLN A 1 88 ? -7.688 -14.742 -17.875 1 86.06 88 GLN A CA 1
ATOM 664 C C . GLN A 1 88 ? -9.172 -14.406 -18 1 86.06 88 GLN A C 1
ATOM 666 O O . GLN A 1 88 ? -9.914 -15.094 -18.703 1 86.06 88 GLN A O 1
ATOM 671 N N . PHE A 1 89 ? -9.617 -13.438 -17.266 1 82.69 89 PHE A N 1
ATOM 672 C CA . PHE A 1 89 ? -10.992 -12.945 -17.344 1 82.69 89 PHE A CA 1
ATOM 673 C C . PHE A 1 89 ? -11.023 -11.469 -17.719 1 82.69 89 PHE A C 1
ATOM 675 O O . PHE A 1 89 ? -10.352 -10.648 -17.094 1 82.69 89 PHE A O 1
ATOM 682 N N . LYS A 1 90 ? -11.711 -11.164 -18.797 1 82.69 90 LYS A N 1
ATOM 683 C CA . LYS A 1 90 ? -11.977 -9.773 -19.172 1 82.69 90 LYS A CA 1
ATOM 684 C C . LYS A 1 90 ? -13.336 -9.633 -19.844 1 82.69 90 LYS A C 1
ATOM 686 O O . LYS A 1 90 ? -13.633 -10.336 -20.797 1 82.69 90 LYS A O 1
ATOM 691 N N . SER A 1 91 ? -14.109 -8.695 -19.344 1 79.44 91 SER A N 1
ATOM 692 C CA . SER A 1 91 ? -15.391 -8.328 -19.953 1 79.44 91 SER A CA 1
ATOM 693 C C . SER A 1 91 ? -16.219 -9.57 -20.281 1 79.44 91 SER A C 1
ATOM 695 O O . SER A 1 91 ? -16.734 -9.703 -21.391 1 79.44 91 SER A O 1
ATOM 697 N N . GLY A 1 92 ? -16.219 -10.586 -19.391 1 73.06 92 GLY A N 1
ATOM 698 C CA . GLY A 1 92 ? -17.078 -11.75 -19.531 1 73.06 92 GLY A CA 1
ATOM 699 C C . GLY A 1 92 ? -16.422 -12.906 -20.25 1 73.06 92 GLY A C 1
ATOM 700 O O . GLY A 1 92 ? -17.016 -13.984 -20.375 1 73.06 92 GLY A O 1
ATOM 701 N N . GLU A 1 93 ? -15.289 -12.703 -20.719 1 80.31 93 GLU A N 1
ATOM 702 C CA . GLU A 1 93 ? -14.602 -13.758 -21.453 1 80.31 93 GLU A CA 1
ATOM 703 C C . GLU A 1 93 ? -13.547 -14.438 -20.578 1 80.31 93 GLU A C 1
ATOM 705 O O . GLU A 1 93 ? -12.844 -13.773 -19.812 1 80.31 93 GLU A O 1
ATOM 710 N N . LEU A 1 94 ? -13.555 -15.781 -20.672 1 83 94 LEU A N 1
ATOM 711 C CA . LEU A 1 94 ? -12.562 -16.594 -19.984 1 83 94 LEU A CA 1
ATOM 712 C C . LEU A 1 94 ? -11.617 -17.266 -20.969 1 83 94 LEU A C 1
ATOM 714 O O . LEU A 1 94 ? -12.055 -17.938 -21.891 1 83 94 LEU A O 1
ATOM 718 N N . ILE A 1 95 ? -10.398 -16.953 -20.828 1 83.94 95 ILE A N 1
ATOM 719 C CA . ILE A 1 95 ? -9.391 -17.531 -21.703 1 83.94 95 ILE A CA 1
ATOM 720 C C . ILE A 1 95 ? -8.359 -18.297 -20.859 1 83.94 95 ILE A C 1
ATOM 722 O O . ILE A 1 95 ? -7.82 -17.75 -19.906 1 83.94 95 ILE A O 1
ATOM 726 N N . GLN A 1 96 ? -8.102 -19.484 -21.234 1 83.75 96 GLN A N 1
ATOM 727 C CA . GLN A 1 96 ? -7.086 -20.266 -20.547 1 83.75 96 GLN A CA 1
ATOM 728 C C . GLN A 1 96 ? -5.684 -19.766 -20.875 1 83.75 96 GLN A C 1
ATOM 730 O O . GLN A 1 96 ? -5.391 -19.453 -22.031 1 83.75 96 GLN A O 1
ATOM 735 N N . ILE A 1 97 ? -4.93 -19.641 -19.812 1 83.06 97 ILE A N 1
ATOM 736 C CA . ILE A 1 97 ? -3.547 -19.188 -19.969 1 83.06 97 ILE A CA 1
ATOM 737 C C . ILE A 1 97 ? -2.613 -20.406 -19.969 1 83.06 97 ILE A C 1
ATOM 739 O O . ILE A 1 97 ? -2.727 -21.281 -19.109 1 83.06 97 ILE A O 1
ATOM 743 N N . LYS A 1 98 ? -1.794 -20.578 -20.938 1 78.06 98 LYS A N 1
ATOM 744 C CA . LYS A 1 98 ? -0.739 -21.578 -20.938 1 78.06 98 LYS A CA 1
ATOM 745 C C . LYS A 1 98 ? 0.566 -21.016 -20.391 1 78.06 98 LYS A C 1
ATOM 747 O O . LYS A 1 98 ? 1.274 -20.281 -21.078 1 78.06 98 LYS A O 1
ATOM 752 N N . SER A 1 99 ? 0.811 -21.312 -19.141 1 75.25 99 SER A N 1
ATOM 753 C CA . SER A 1 99 ? 2.039 -20.812 -18.531 1 75.25 99 SER A CA 1
ATOM 754 C C . SER A 1 99 ? 3.26 -21.578 -19.031 1 75.25 99 SER A C 1
ATOM 756 O O . SER A 1 99 ? 3.232 -22.812 -19.125 1 75.25 99 SER A O 1
ATOM 758 N N . SER A 1 100 ? 4.25 -20.875 -19.453 1 73.94 100 SER A N 1
ATOM 759 C CA . SER A 1 100 ? 5.465 -21.484 -19.969 1 73.94 100 SER A CA 1
ATOM 760 C C . SER A 1 100 ? 6.324 -22.047 -18.844 1 73.94 100 SER A C 1
ATOM 762 O O . SER A 1 100 ? 7.137 -22.953 -19.078 1 73.94 100 SER A O 1
ATOM 764 N N . ALA A 1 101 ? 6.211 -21.453 -17.656 1 71.62 101 ALA A N 1
ATOM 765 C CA . ALA A 1 101 ? 6.949 -21.938 -16.5 1 71.62 101 ALA A CA 1
ATOM 766 C C . ALA A 1 101 ? 6.074 -21.922 -15.242 1 71.62 101 ALA A C 1
ATOM 768 O O . ALA A 1 101 ? 5.203 -21.062 -15.102 1 71.62 101 ALA A O 1
ATOM 769 N N . PRO A 1 102 ? 6.359 -22.859 -14.43 1 71.69 102 PRO A N 1
ATOM 770 C CA . PRO A 1 102 ? 5.547 -22.922 -13.211 1 71.69 102 PRO A CA 1
ATOM 771 C C . PRO A 1 102 ? 5.797 -21.75 -12.266 1 71.69 102 PRO A C 1
ATOM 773 O O . PRO A 1 102 ? 6.918 -21.234 -12.203 1 71.69 102 PRO A O 1
ATOM 776 N N . LEU A 1 103 ? 4.738 -21.297 -11.688 1 76.25 103 LEU A N 1
ATOM 777 C CA . LEU A 1 103 ? 4.82 -20.312 -10.609 1 76.25 103 LEU A CA 1
ATOM 778 C C . LEU A 1 103 ? 4.52 -20.969 -9.266 1 76.25 103 LEU A C 1
ATOM 780 O O . LEU A 1 103 ? 3.527 -21.688 -9.125 1 76.25 103 LEU A O 1
ATOM 784 N N . ARG A 1 104 ? 5.402 -20.781 -8.352 1 74.56 104 ARG A N 1
ATOM 785 C CA . ARG A 1 104 ? 5.219 -21.312 -7.012 1 74.56 104 ARG A CA 1
ATOM 786 C C . ARG A 1 104 ? 4.836 -20.219 -6.027 1 74.56 104 ARG A C 1
ATOM 788 O O . ARG A 1 104 ? 5.5 -19.188 -5.953 1 74.56 104 ARG A O 1
ATOM 795 N N . MET A 1 105 ? 3.738 -20.469 -5.398 1 77.38 105 MET A N 1
ATOM 796 C CA . MET A 1 105 ? 3.262 -19.469 -4.457 1 77.38 105 MET A CA 1
ATOM 797 C C . MET A 1 105 ? 2.812 -20.109 -3.15 1 77.38 105 MET A C 1
ATOM 799 O O . MET A 1 105 ? 2.328 -21.234 -3.148 1 77.38 105 MET A O 1
ATOM 803 N N . ILE A 1 106 ? 2.98 -19.422 -2.068 1 75.38 106 ILE A N 1
ATOM 804 C CA . ILE A 1 106 ? 2.428 -19.781 -0.767 1 75.38 106 ILE A CA 1
ATOM 805 C C . ILE A 1 106 ? 1.11 -19.047 -0.542 1 75.38 106 ILE A C 1
ATOM 807 O O . ILE A 1 106 ? 1.016 -17.844 -0.792 1 75.38 106 ILE A O 1
ATOM 811 N N . ILE A 1 107 ? 0.106 -19.781 -0.241 1 76.5 107 ILE A N 1
ATOM 812 C CA . ILE A 1 107 ? -1.167 -19.172 0.137 1 76.5 107 ILE A CA 1
ATOM 813 C C . ILE A 1 107 ? -1.298 -19.156 1.658 1 76.5 107 ILE A C 1
ATOM 815 O O . ILE A 1 107 ? -1.27 -20.203 2.303 1 76.5 107 ILE A O 1
ATOM 819 N N . THR A 1 108 ? -1.415 -17.984 2.238 1 74.69 108 THR A N 1
ATOM 820 C CA . THR A 1 108 ? -1.566 -17.812 3.68 1 74.69 108 THR A CA 1
ATOM 821 C C . THR A 1 108 ? -2.975 -17.328 4.02 1 74.69 108 THR A C 1
ATOM 823 O O . THR A 1 108 ? -3.41 -16.281 3.549 1 74.69 108 THR A O 1
ATOM 826 N N . ASN A 1 109 ? -3.65 -18.094 4.785 1 72.19 109 ASN A N 1
ATOM 827 C CA . ASN A 1 109 ? -4.957 -17.688 5.289 1 72.19 109 ASN A CA 1
ATOM 828 C C . ASN A 1 109 ? -4.836 -16.859 6.566 1 72.19 109 ASN A C 1
ATOM 830 O O . ASN A 1 109 ? -4.348 -17.359 7.586 1 72.19 109 ASN A O 1
ATOM 834 N N . THR A 1 110 ? -5.273 -15.547 6.547 1 75.38 110 THR A N 1
ATOM 835 C CA . THR A 1 110 ? -5.156 -14.672 7.707 1 75.38 110 THR A CA 1
ATOM 836 C C . THR A 1 110 ? -6.117 -15.102 8.812 1 75.38 110 THR A C 1
ATOM 838 O O . THR A 1 110 ? -5.988 -14.664 9.961 1 75.38 110 THR A O 1
ATOM 841 N N . LYS A 1 111 ? -7.207 -15.898 8.461 1 71.38 111 LYS A N 1
ATOM 842 C CA . LYS A 1 111 ? -8.258 -16.391 9.344 1 71.38 111 LYS A CA 1
ATOM 843 C C . LYS A 1 111 ? -9.188 -15.258 9.781 1 71.38 111 LYS A C 1
ATOM 845 O O . LYS A 1 111 ? -9.961 -15.406 10.727 1 71.38 111 LYS A O 1
ATOM 850 N N . VAL A 1 112 ? -8.945 -14.156 9.281 1 80.06 112 VAL A N 1
ATOM 851 C CA . VAL A 1 112 ? -9.867 -13.047 9.5 1 80.06 112 VAL A CA 1
ATOM 852 C C . VAL A 1 112 ? -10.93 -13.039 8.406 1 80.06 112 VAL A C 1
ATOM 854 O O . VAL A 1 112 ? -10.602 -12.984 7.215 1 80.06 112 VAL A O 1
ATOM 857 N N . GLY A 1 113 ? -12.133 -13.258 8.859 1 80.5 113 GLY A N 1
ATOM 858 C CA . GLY A 1 113 ? -13.242 -13.258 7.922 1 80.5 113 GLY A CA 1
ATOM 859 C C . GLY A 1 113 ? -13.445 -11.914 7.246 1 80.5 113 GLY A C 1
ATOM 860 O O . GLY A 1 113 ? -13.031 -10.875 7.777 1 80.5 113 GLY A O 1
ATOM 861 N N . ARG A 1 114 ? -14.047 -11.945 6.02 1 83.12 114 ARG A N 1
ATOM 862 C CA . ARG A 1 114 ? -14.32 -10.719 5.281 1 83.12 114 ARG A CA 1
ATOM 863 C C . ARG A 1 114 ? -15.703 -10.758 4.637 1 83.12 114 ARG A C 1
ATOM 865 O O . ARG A 1 114 ? -16.266 -11.836 4.449 1 83.12 114 ARG A O 1
ATOM 872 N N . ASN A 1 115 ? -16.25 -9.703 4.5 1 86.81 115 ASN A N 1
ATOM 873 C CA . ASN A 1 115 ? -17.5 -9.539 3.754 1 86.81 115 ASN A CA 1
ATOM 874 C C . ASN A 1 115 ? -17.25 -8.969 2.361 1 86.81 115 ASN A C 1
ATOM 876 O O . ASN A 1 115 ? -17.031 -7.762 2.209 1 86.81 115 ASN A O 1
ATOM 880 N N . THR A 1 116 ? -17.281 -9.82 1.382 1 87.75 116 THR A N 1
ATOM 881 C CA . THR A 1 116 ? -16.953 -9.461 0.006 1 87.75 116 THR A CA 1
ATOM 882 C C . THR A 1 116 ? -17.844 -8.328 -0.487 1 87.75 116 THR A C 1
ATOM 884 O O . THR A 1 116 ? -17.375 -7.379 -1.114 1 87.75 116 THR A O 1
ATOM 887 N N . LYS A 1 117 ? -19.125 -8.414 -0.145 1 89.44 117 LYS A N 1
ATOM 888 C CA . LYS A 1 117 ? -20.094 -7.41 -0.601 1 89.44 117 LYS A CA 1
ATOM 889 C C . LYS A 1 117 ? -19.734 -6.027 -0.061 1 89.44 117 LYS A C 1
ATOM 891 O O . LYS A 1 117 ? -19.781 -5.039 -0.797 1 89.44 117 LYS A O 1
ATOM 896 N N . VAL A 1 118 ? -19.375 -5.996 1.162 1 94.44 118 VAL A N 1
ATOM 897 C CA . VAL A 1 118 ? -19.016 -4.73 1.795 1 94.44 118 VAL A CA 1
ATOM 898 C C . VAL A 1 118 ? -17.734 -4.176 1.168 1 94.44 118 VAL A C 1
ATOM 900 O O . VAL A 1 118 ? -17.641 -2.971 0.918 1 94.44 118 VAL A O 1
ATOM 903 N N . LEU A 1 119 ? -16.766 -5.016 0.909 1 94.19 119 LEU A N 1
ATOM 904 C CA . LEU A 1 119 ? -15.516 -4.586 0.306 1 94.19 119 LEU A CA 1
ATOM 905 C C . LEU A 1 119 ? -15.742 -4.062 -1.107 1 94.19 119 LEU A C 1
ATOM 907 O O . LEU A 1 119 ? -15.195 -3.02 -1.48 1 94.19 119 LEU A O 1
ATOM 911 N N . VAL A 1 120 ? -16.578 -4.758 -1.867 1 93.31 120 VAL A N 1
ATOM 912 C CA . VAL A 1 120 ? -16.906 -4.332 -3.227 1 93.31 120 VAL A CA 1
ATOM 913 C C . VAL A 1 120 ? -17.641 -2.998 -3.193 1 93.31 120 VAL A C 1
ATOM 915 O O . VAL A 1 120 ? -17.344 -2.094 -3.977 1 93.31 120 VAL A O 1
ATOM 918 N N . ALA A 1 121 ? -18.531 -2.865 -2.293 1 95.44 121 ALA A N 1
ATOM 919 C CA . ALA A 1 121 ? -19.266 -1.615 -2.137 1 95.44 121 ALA A CA 1
ATOM 920 C C . ALA A 1 121 ? -18.344 -0.478 -1.725 1 95.44 121 ALA A C 1
ATOM 922 O O . ALA A 1 121 ? -18.516 0.663 -2.16 1 95.44 121 ALA A O 1
ATOM 923 N N . GLY A 1 122 ? -17.375 -0.795 -0.872 1 96.44 122 GLY A N 1
ATOM 924 C CA . GLY A 1 122 ? -16.391 0.199 -0.456 1 96.44 122 GLY A CA 1
ATOM 925 C C . GLY A 1 122 ? -15.562 0.732 -1.605 1 96.44 122 GLY A C 1
ATOM 926 O O . GLY A 1 122 ? -15.359 1.943 -1.725 1 96.44 122 GLY A O 1
ATOM 927 N N . VAL A 1 123 ? -15.086 -0.136 -2.436 1 97.25 123 VAL A N 1
ATOM 928 C CA . VAL A 1 123 ? -14.297 0.265 -3.594 1 97.25 123 VAL A CA 1
ATOM 929 C C . VAL A 1 123 ? -15.156 1.086 -4.551 1 97.25 123 VAL A C 1
ATOM 931 O O . VAL A 1 123 ? -14.711 2.105 -5.082 1 97.25 123 VAL A O 1
ATOM 934 N N . SER A 1 124 ? -16.406 0.631 -4.75 1 95.56 124 SER A N 1
ATOM 935 C CA . SER A 1 124 ? -17.344 1.37 -5.598 1 95.56 124 SER A CA 1
ATOM 936 C C . SER A 1 124 ? -17.625 2.762 -5.035 1 95.56 124 SER A C 1
ATOM 938 O O . SER A 1 124 ? -17.672 3.738 -5.785 1 95.56 124 SER A O 1
ATOM 940 N N . GLY A 1 125 ? -17.875 2.838 -3.787 1 97.12 125 GLY A N 1
ATOM 941 C CA . GLY A 1 125 ? -18.062 4.129 -3.145 1 97.12 125 GLY A CA 1
ATOM 942 C C . GLY A 1 125 ? -16.859 5.055 -3.316 1 97.12 125 GLY A C 1
ATOM 943 O O . GLY A 1 125 ? -17.031 6.223 -3.664 1 97.12 125 GLY A O 1
ATOM 944 N N . ARG A 1 126 ? -15.695 4.559 -3.074 1 97.06 126 ARG A N 1
ATOM 945 C CA . ARG A 1 126 ? -14.469 5.324 -3.266 1 97.06 126 ARG A CA 1
ATOM 946 C C . ARG A 1 126 ? -14.328 5.789 -4.711 1 97.06 126 ARG A C 1
ATOM 948 O O . ARG A 1 126 ? -13.922 6.922 -4.969 1 97.06 126 ARG A O 1
ATOM 955 N N . SER A 1 127 ? -14.625 4.871 -5.605 1 96.75 127 SER A N 1
ATOM 956 C CA . SER A 1 127 ? -14.578 5.199 -7.027 1 96.75 127 SER A CA 1
ATOM 957 C C . SER A 1 127 ? -15.531 6.34 -7.363 1 96.75 127 SER A C 1
ATOM 959 O O . SER A 1 127 ? -15.211 7.203 -8.188 1 96.75 127 SER A O 1
ATOM 961 N N . SER A 1 128 ? -16.672 6.359 -6.727 1 96.69 128 SER A N 1
ATOM 962 C CA . SER A 1 128 ? -17.641 7.426 -6.965 1 96.69 128 SER A CA 1
ATOM 963 C C . SER A 1 128 ? -17.156 8.75 -6.383 1 96.69 128 SER A C 1
ATOM 965 O O . SER A 1 128 ? -17.406 9.812 -6.957 1 96.69 128 SER A O 1
ATOM 967 N N . ARG A 1 129 ? -16.469 8.719 -5.258 1 95.69 129 ARG A N 1
ATOM 968 C CA . ARG A 1 129 ? -16 9.93 -4.586 1 95.69 129 ARG A CA 1
ATOM 969 C C . ARG A 1 129 ? -14.75 10.484 -5.262 1 95.69 129 ARG A C 1
ATOM 971 O O . ARG A 1 129 ? -14.531 11.703 -5.27 1 95.69 129 ARG A O 1
ATOM 978 N N . HIS A 1 130 ? -13.945 9.617 -5.746 1 96.56 130 HIS A N 1
ATOM 979 C CA . HIS A 1 130 ? -12.688 9.984 -6.391 1 96.56 130 HIS A CA 1
ATOM 980 C C . HIS A 1 130 ? -12.594 9.383 -7.789 1 96.56 130 HIS A C 1
ATOM 982 O O . HIS A 1 130 ? -11.664 8.633 -8.086 1 96.56 130 HIS A O 1
ATOM 988 N N . LEU A 1 131 ? -13.391 9.812 -8.672 1 95.19 131 LEU A N 1
ATOM 989 C CA . LEU A 1 131 ? -13.68 9.164 -9.945 1 95.19 131 LEU A CA 1
ATOM 990 C C . LEU A 1 131 ? -12.43 9.109 -10.82 1 95.19 131 LEU A C 1
ATOM 992 O O . LEU A 1 131 ? -12.023 8.039 -11.266 1 95.19 131 LEU A O 1
ATOM 996 N N . VAL A 1 132 ? -11.797 10.203 -11 1 95.06 132 VAL A N 1
ATOM 997 C CA . VAL A 1 132 ? -10.688 10.25 -11.945 1 95.06 132 VAL A CA 1
ATOM 998 C C . VAL A 1 132 ? -9.484 9.508 -11.367 1 95.06 132 VAL A C 1
ATOM 1000 O O . VAL A 1 132 ? -8.828 8.734 -12.07 1 95.06 132 VAL A O 1
ATOM 1003 N N . ALA A 1 133 ? -9.172 9.711 -10.094 1 96.5 133 ALA A N 1
ATOM 1004 C CA . ALA A 1 133 ? -8.062 9.008 -9.445 1 96.5 133 ALA A CA 1
ATOM 1005 C C . ALA A 1 133 ? -8.258 7.5 -9.508 1 96.5 133 ALA A C 1
ATOM 1007 O O . ALA A 1 133 ? -7.344 6.766 -9.891 1 96.5 133 ALA A O 1
ATOM 1008 N N . MET A 1 134 ? -9.43 7.059 -9.227 1 97.75 134 MET A N 1
ATOM 1009 C CA . MET A 1 134 ? -9.695 5.625 -9.172 1 97.75 134 MET A CA 1
ATOM 1010 C C . MET A 1 134 ? -9.719 5.02 -10.57 1 97.75 134 MET A C 1
ATOM 1012 O O . MET A 1 134 ? -9.32 3.869 -10.758 1 97.75 134 MET A O 1
ATOM 1016 N N . SER A 1 135 ? -10.188 5.789 -11.523 1 97.12 135 SER A N 1
ATOM 1017 C CA . SER A 1 135 ? -10.117 5.32 -12.906 1 97.12 135 SER A CA 1
ATOM 1018 C C . SER A 1 135 ? -8.672 5.051 -13.32 1 97.12 135 SER A C 1
ATOM 1020 O O . SER A 1 135 ? -8.391 4.059 -13.992 1 97.12 135 SER A O 1
ATOM 1022 N N . SER A 1 136 ? -7.828 5.922 -12.922 1 97.56 136 SER A N 1
ATOM 1023 C CA . SER A 1 136 ? -6.41 5.734 -13.195 1 97.56 136 SER A CA 1
ATOM 1024 C C . SER A 1 136 ? -5.859 4.508 -12.477 1 97.56 136 SER A C 1
ATOM 1026 O O . SER A 1 136 ? -5.031 3.779 -13.016 1 97.56 136 SER A O 1
ATOM 1028 N N . VAL A 1 137 ? -6.312 4.293 -11.273 1 98.12 137 VAL A N 1
ATOM 1029 C CA . VAL A 1 137 ? -5.895 3.135 -10.492 1 98.12 137 VAL A CA 1
ATOM 1030 C C . VAL A 1 137 ? -6.328 1.85 -11.195 1 98.12 137 VAL A C 1
ATOM 1032 O O . VAL A 1 137 ? -5.531 0.919 -11.344 1 98.12 137 VAL A O 1
ATOM 1035 N N . PHE A 1 138 ? -7.582 1.816 -11.727 1 97.5 138 PHE A N 1
ATOM 1036 C CA . PHE A 1 138 ? -8.078 0.642 -12.438 1 97.5 138 PHE A CA 1
ATOM 1037 C C . PHE A 1 138 ? -7.301 0.411 -13.727 1 97.5 138 PHE A C 1
ATOM 1039 O O . PHE A 1 138 ? -7.027 -0.732 -14.094 1 97.5 138 PHE A O 1
ATOM 1046 N N . THR A 1 139 ? -6.953 1.463 -14.336 1 97.19 139 THR A N 1
ATOM 1047 C CA . THR A 1 139 ? -6.152 1.359 -15.555 1 97.19 139 THR A CA 1
ATOM 1048 C C . THR A 1 139 ? -4.773 0.778 -15.242 1 97.19 139 THR A C 1
ATOM 1050 O O . THR A 1 139 ? -4.266 -0.061 -15.992 1 97.19 139 THR A O 1
ATOM 1053 N N . ALA A 1 140 ? -4.184 1.256 -14.195 1 98.12 140 ALA A N 1
ATOM 1054 C CA . ALA A 1 140 ? -2.889 0.723 -13.773 1 98.12 140 ALA A CA 1
ATOM 1055 C C . ALA A 1 140 ? -2.973 -0.779 -13.516 1 98.12 140 ALA A C 1
ATOM 1057 O O . ALA A 1 140 ? -2.096 -1.537 -13.938 1 98.12 140 ALA A O 1
ATOM 1058 N N . VAL A 1 141 ? -4.047 -1.218 -12.828 1 98 141 VAL A N 1
ATOM 1059 C CA . VAL A 1 141 ? -4.246 -2.635 -12.547 1 98 141 VAL A CA 1
ATOM 1060 C C . VAL A 1 141 ? -4.379 -3.412 -13.852 1 98 141 VAL A C 1
ATOM 1062 O O . VAL A 1 141 ? -3.814 -4.5 -14 1 98 141 VAL A O 1
ATOM 1065 N N . ASP A 1 142 ? -5.113 -2.852 -14.812 1 97.38 142 ASP A N 1
ATOM 1066 C CA . ASP A 1 142 ? -5.285 -3.488 -16.109 1 97.38 142 ASP A CA 1
ATOM 1067 C C . ASP A 1 142 ? -3.939 -3.686 -16.812 1 97.38 142 ASP A C 1
ATOM 1069 O O . ASP A 1 142 ? -3.674 -4.754 -17.359 1 97.38 142 ASP A O 1
ATOM 1073 N N . CYS A 1 143 ? -3.133 -2.695 -16.766 1 97.38 143 CYS A N 1
ATOM 1074 C CA . CYS A 1 143 ? -1.812 -2.758 -17.375 1 97.38 143 CYS A CA 1
ATOM 1075 C C . CYS A 1 143 ? -0.941 -3.805 -16.703 1 97.38 143 CYS A C 1
ATOM 1077 O O . CYS A 1 143 ? -0.237 -4.562 -17.359 1 97.38 143 CYS A O 1
ATOM 1079 N N . ILE A 1 144 ? -0.981 -3.84 -15.406 1 98 144 ILE A N 1
ATOM 1080 C CA . ILE A 1 144 ? -0.213 -4.812 -14.633 1 98 144 ILE A CA 1
ATOM 1081 C C . ILE A 1 144 ? -0.656 -6.227 -14.992 1 98 144 ILE A C 1
ATOM 1083 O O . ILE A 1 144 ? 0.179 -7.109 -15.203 1 98 144 ILE A O 1
ATOM 1087 N N . SER A 1 145 ? -1.98 -6.449 -15.102 1 96.19 145 SER A N 1
ATOM 1088 C CA . SER A 1 145 ? -2.52 -7.762 -15.445 1 96.19 145 SER A CA 1
ATOM 1089 C C . SER A 1 145 ? -2.072 -8.195 -16.844 1 96.19 145 SER A C 1
ATOM 1091 O O . SER A 1 145 ? -1.681 -9.344 -17.031 1 96.19 145 SER A O 1
ATOM 1093 N N . LYS A 1 146 ? -2.121 -7.27 -17.734 1 95.94 146 LYS A N 1
ATOM 1094 C CA . LYS A 1 146 ? -1.716 -7.574 -19.109 1 95.94 146 LYS A CA 1
ATOM 1095 C C . LYS A 1 146 ? -0.224 -7.883 -19.172 1 95.94 146 LYS A C 1
ATOM 1097 O O . LYS A 1 146 ? 0.192 -8.789 -19.906 1 95.94 146 LYS A O 1
ATOM 1102 N N . GLU A 1 147 ? 0.531 -7.117 -18.484 1 96.19 147 GLU A N 1
ATOM 1103 C CA . GLU A 1 147 ? 1.965 -7.387 -18.438 1 96.19 147 GLU A CA 1
ATOM 1104 C C . GLU A 1 147 ? 2.25 -8.75 -17.812 1 96.19 147 GLU A C 1
ATOM 1106 O O . GLU A 1 147 ? 3.102 -9.5 -18.297 1 96.19 147 GLU A O 1
ATOM 1111 N N . LEU A 1 148 ? 1.569 -9.039 -16.703 1 94.25 148 LEU A N 1
ATOM 1112 C CA . LEU A 1 148 ? 1.72 -10.336 -16.047 1 94.25 148 LEU A CA 1
ATOM 1113 C C . LEU A 1 148 ? 1.39 -11.469 -17.016 1 94.25 148 LEU A C 1
ATOM 1115 O O . LEU A 1 148 ? 2.117 -12.461 -17.078 1 94.25 148 LEU A O 1
ATOM 1119 N N . LEU A 1 149 ? 0.331 -11.328 -17.766 1 91.44 149 LEU A N 1
ATOM 1120 C CA . LEU A 1 149 ? -0.081 -12.32 -18.75 1 91.44 149 LEU A CA 1
ATOM 1121 C C . LEU A 1 149 ? 1.022 -12.555 -19.781 1 91.44 149 LEU A C 1
ATOM 1123 O O . LEU A 1 149 ? 1.349 -13.703 -20.094 1 91.44 149 LEU A O 1
ATOM 1127 N N . THR A 1 150 ? 1.577 -11.453 -20.234 1 93 150 THR A N 1
ATOM 1128 C CA . THR A 1 150 ? 2.646 -11.547 -21.234 1 93 150 THR A CA 1
ATOM 1129 C C . THR A 1 150 ? 3.84 -12.312 -20.672 1 93 150 THR A C 1
ATOM 1131 O O . THR A 1 150 ? 4.422 -13.156 -21.359 1 93 150 THR A O 1
ATOM 1134 N N . ILE A 1 151 ? 4.211 -12.031 -19.469 1 91 151 ILE A N 1
ATOM 1135 C CA . ILE A 1 151 ? 5.344 -12.68 -18.812 1 91 151 ILE A CA 1
ATOM 1136 C C . ILE A 1 151 ? 5.055 -14.164 -18.641 1 91 151 ILE A C 1
ATOM 1138 O O . ILE A 1 151 ? 5.914 -15.008 -18.906 1 91 151 ILE A O 1
ATOM 1142 N N . LEU A 1 152 ? 3.854 -14.547 -18.156 1 86.19 152 LEU A N 1
ATOM 1143 C CA . LEU A 1 152 ? 3.469 -15.922 -17.875 1 86.19 152 LEU A CA 1
ATOM 1144 C C . LEU A 1 152 ? 3.461 -16.766 -19.156 1 86.19 152 LEU A C 1
ATOM 1146 O O . LEU A 1 152 ? 3.789 -17.953 -19.125 1 86.19 152 LEU A O 1
ATOM 1150 N N . GLU A 1 153 ? 3.162 -16.109 -20.266 1 86.88 153 GLU A N 1
ATOM 1151 C CA . GLU A 1 153 ? 3.033 -16.828 -21.531 1 86.88 153 GLU A CA 1
ATOM 1152 C C . GLU A 1 153 ? 4.371 -16.906 -22.266 1 86.88 153 GLU A C 1
ATOM 1154 O O . GLU A 1 153 ? 4.535 -17.688 -23.188 1 86.88 153 GLU A O 1
ATOM 1159 N N . SER A 1 154 ? 5.246 -16.078 -21.875 1 85.75 154 SER A N 1
ATOM 1160 C CA . SER A 1 154 ? 6.543 -16.062 -22.531 1 85.75 154 SER A CA 1
ATOM 1161 C C . SER A 1 154 ? 7.402 -17.25 -22.109 1 85.75 154 SER A C 1
ATOM 1163 O O . SER A 1 154 ? 7.512 -17.547 -20.922 1 85.75 154 SER A O 1
ATOM 1165 N N . PRO A 1 155 ? 7.98 -18 -23.047 1 79 155 PRO A N 1
ATOM 1166 C CA . PRO A 1 155 ? 8.828 -19.141 -22.703 1 79 155 PRO A CA 1
ATOM 1167 C C . PRO A 1 155 ? 10.125 -18.719 -22.031 1 79 155 PRO A C 1
ATOM 1169 O O . PRO A 1 155 ? 10.664 -17.656 -22.312 1 79 155 PRO A O 1
ATOM 1172 N N . ALA A 1 156 ? 10.414 -19.375 -20.938 1 71.19 156 ALA A N 1
ATOM 1173 C CA . ALA A 1 156 ? 11.711 -19.188 -20.312 1 71.19 156 ALA A CA 1
ATOM 1174 C C . ALA A 1 156 ? 12.727 -20.219 -20.797 1 71.19 156 ALA A C 1
ATOM 1176 O O . ALA A 1 156 ? 12.508 -21.422 -20.656 1 71.19 156 ALA A O 1
ATOM 1177 N N . ALA A 1 157 ? 13.82 -19.703 -21.516 1 68.88 157 ALA A N 1
ATOM 1178 C CA . ALA A 1 157 ? 14.766 -20.562 -22.203 1 68.88 157 ALA A CA 1
ATOM 1179 C C . ALA A 1 157 ? 15.844 -21.078 -21.266 1 68.88 157 ALA A C 1
ATOM 1181 O O . ALA A 1 157 ? 16.359 -22.188 -21.438 1 68.88 157 ALA A O 1
ATOM 1182 N N . ASP A 1 158 ? 16.125 -20.25 -20.312 1 75.31 158 ASP A N 1
ATOM 1183 C CA . ASP A 1 158 ? 17.219 -20.609 -19.422 1 75.31 158 ASP A CA 1
ATOM 1184 C C . ASP A 1 158 ? 16.984 -20.047 -18.016 1 75.31 158 ASP A C 1
ATOM 1186 O O . ASP A 1 158 ? 15.984 -19.375 -17.766 1 75.31 158 ASP A O 1
ATOM 1190 N N . ASP A 1 159 ? 17.844 -20.469 -17.125 1 69 159 ASP A N 1
ATOM 1191 C CA . ASP A 1 159 ? 17.719 -20.141 -15.719 1 69 159 ASP A CA 1
ATOM 1192 C C . ASP A 1 159 ? 17.75 -18.625 -15.508 1 69 159 ASP A C 1
ATOM 1194 O O . ASP A 1 159 ? 17.047 -18.094 -14.641 1 69 159 ASP A O 1
ATOM 1198 N N . ILE A 1 160 ? 18.594 -17.938 -16.25 1 69.5 160 ILE A N 1
ATOM 1199 C CA . ILE A 1 160 ? 18.703 -16.484 -16.156 1 69.5 160 ILE A CA 1
ATOM 1200 C C . ILE A 1 160 ? 17.375 -15.844 -16.531 1 69.5 160 ILE A C 1
ATOM 1202 O O . ILE A 1 160 ? 16.938 -14.891 -15.883 1 69.5 160 ILE A O 1
ATOM 1206 N N . SER A 1 161 ? 16.812 -16.547 -17.375 1 79.38 161 SER A N 1
ATOM 1207 C CA . SER A 1 161 ? 15.516 -16.047 -17.828 1 79.38 161 SER A CA 1
ATOM 1208 C C . SER A 1 161 ? 14.43 -16.281 -16.781 1 79.38 161 SER A C 1
ATOM 1210 O O . SER A 1 161 ? 13.555 -15.43 -16.594 1 79.38 161 SER A O 1
ATOM 1212 N N . VAL A 1 162 ? 14.688 -17.344 -16.094 1 80.56 162 VAL A N 1
ATOM 1213 C CA . VAL A 1 162 ? 13.695 -17.656 -15.07 1 80.56 162 VAL A CA 1
ATOM 1214 C C . VAL A 1 162 ? 13.797 -16.672 -13.922 1 80.56 162 VAL A C 1
ATOM 1216 O O . VAL A 1 162 ? 12.781 -16.156 -13.445 1 80.56 162 VAL A O 1
ATOM 1219 N N . THR A 1 163 ? 14.969 -16.391 -13.547 1 83.5 163 THR A N 1
ATOM 1220 C CA . THR A 1 163 ? 15.18 -15.438 -12.453 1 83.5 163 THR A CA 1
ATOM 1221 C C . THR A 1 163 ? 14.672 -14.047 -12.836 1 83.5 163 THR A C 1
ATOM 1223 O O . THR A 1 163 ? 14.031 -13.375 -12.031 1 83.5 163 THR A O 1
ATOM 1226 N N . ALA A 1 164 ? 14.938 -13.633 -14.023 1 87.81 164 ALA A N 1
ATOM 1227 C CA . ALA A 1 164 ? 14.492 -12.328 -14.5 1 87.81 164 ALA A CA 1
ATOM 1228 C C . ALA A 1 164 ? 12.961 -12.266 -14.555 1 87.81 164 ALA A C 1
ATOM 1230 O O . ALA A 1 164 ? 12.367 -11.234 -14.219 1 87.81 164 ALA A O 1
ATOM 1231 N N . ARG A 1 165 ? 12.461 -13.352 -14.961 1 87.94 165 ARG A N 1
ATOM 1232 C CA . ARG A 1 165 ? 11.008 -13.469 -15.016 1 87.94 165 ARG A CA 1
ATOM 1233 C C . ARG A 1 165 ? 10.398 -13.344 -13.625 1 87.94 165 ARG A C 1
ATOM 1235 O O . ARG A 1 165 ? 9.422 -12.609 -13.43 1 87.94 165 ARG A O 1
ATOM 1242 N N . GLU A 1 166 ? 10.969 -14.031 -12.734 1 87.56 166 GLU A N 1
ATOM 1243 C CA . GLU A 1 166 ? 10.469 -14.008 -11.359 1 87.56 166 GLU A CA 1
ATOM 1244 C C . GLU A 1 166 ? 10.609 -12.617 -10.742 1 87.56 166 GLU A C 1
ATOM 1246 O O . GLU A 1 166 ? 9.734 -12.172 -10 1 87.56 166 GLU A O 1
ATOM 1251 N N . GLU A 1 167 ? 11.68 -11.961 -11.062 1 91.69 167 GLU A N 1
ATOM 1252 C CA . GLU A 1 167 ? 11.891 -10.602 -10.562 1 91.69 167 GLU A CA 1
ATOM 1253 C C . GLU A 1 167 ? 10.828 -9.648 -11.102 1 91.69 167 GLU A C 1
ATOM 1255 O O . GLU A 1 167 ? 10.344 -8.781 -10.375 1 91.69 167 GLU A O 1
ATOM 1260 N N . LYS A 1 168 ? 10.492 -9.82 -12.32 1 94.19 168 LYS A N 1
ATOM 1261 C CA . LYS A 1 168 ? 9.453 -8.984 -12.914 1 94.19 168 LYS A CA 1
ATOM 1262 C C . LYS A 1 168 ? 8.094 -9.258 -12.281 1 94.19 168 LYS A C 1
ATOM 1264 O O . LYS A 1 168 ? 7.336 -8.328 -12 1 94.19 168 LYS A O 1
ATOM 1269 N N . ILE A 1 169 ? 7.859 -10.516 -12.07 1 93.44 169 ILE A N 1
ATOM 1270 C CA . ILE A 1 169 ? 6.594 -10.898 -11.461 1 93.44 169 ILE A CA 1
ATOM 1271 C C . ILE A 1 169 ? 6.52 -10.344 -10.039 1 93.44 169 ILE A C 1
ATOM 1273 O O . ILE A 1 169 ? 5.477 -9.836 -9.617 1 93.44 169 ILE A O 1
ATOM 1277 N N . GLU A 1 170 ? 7.59 -10.438 -9.336 1 94.56 170 GLU A N 1
ATOM 1278 C CA . GLU A 1 170 ? 7.668 -9.891 -7.984 1 94.56 170 GLU A CA 1
ATOM 1279 C C . GLU A 1 170 ? 7.332 -8.398 -7.973 1 94.56 170 GLU A C 1
ATOM 1281 O O . GLU A 1 170 ? 6.562 -7.938 -7.125 1 94.56 170 GLU A O 1
ATOM 1286 N N . GLU A 1 171 ? 7.91 -7.715 -8.852 1 97 171 GLU A N 1
ATOM 1287 C CA . GLU A 1 171 ? 7.688 -6.273 -8.93 1 97 171 GLU A CA 1
ATOM 1288 C C . GLU A 1 171 ? 6.227 -5.957 -9.242 1 97 171 GLU A C 1
ATOM 1290 O O . GLU A 1 171 ? 5.637 -5.062 -8.641 1 97 171 GLU A O 1
ATOM 1295 N N . LEU A 1 172 ? 5.66 -6.645 -10.18 1 97.75 172 LEU A N 1
ATOM 1296 C CA . LEU A 1 172 ? 4.262 -6.441 -10.547 1 97.75 172 LEU A CA 1
ATOM 1297 C C . LEU A 1 172 ? 3.346 -6.754 -9.367 1 97.75 172 LEU A C 1
ATOM 1299 O O . LEU A 1 172 ? 2.344 -6.062 -9.156 1 97.75 172 LEU A O 1
ATOM 1303 N N . MET A 1 173 ? 3.695 -7.801 -8.617 1 96.94 173 MET A N 1
ATOM 1304 C CA . MET A 1 173 ? 2.92 -8.156 -7.43 1 96.94 173 MET A CA 1
ATOM 1305 C C . MET A 1 173 ? 2.971 -7.035 -6.395 1 96.94 173 MET A C 1
ATOM 1307 O O . MET A 1 173 ? 1.951 -6.695 -5.793 1 96.94 173 MET A O 1
ATOM 1311 N N . GLU A 1 174 ? 4.137 -6.52 -6.219 1 97.19 174 GLU A N 1
ATOM 1312 C CA . GLU A 1 174 ? 4.305 -5.402 -5.293 1 97.19 174 GLU A CA 1
ATOM 1313 C C . GLU A 1 174 ? 3.471 -4.199 -5.723 1 97.19 174 GLU A C 1
ATOM 1315 O O . GLU A 1 174 ? 2.793 -3.578 -4.902 1 97.19 174 GLU A O 1
ATOM 1320 N N . MET A 1 175 ? 3.578 -3.852 -6.961 1 98.25 175 MET A N 1
ATOM 1321 C CA . MET A 1 175 ? 2.811 -2.73 -7.5 1 98.25 175 MET A CA 1
ATOM 1322 C C . MET A 1 175 ? 1.314 -2.951 -7.301 1 98.25 175 MET A C 1
ATOM 1324 O O . MET A 1 175 ? 0.6 -2.041 -6.875 1 98.25 175 MET A O 1
ATOM 1328 N N . ASN A 1 176 ? 0.892 -4.18 -7.641 1 98.56 176 ASN A N 1
ATOM 1329 C CA . ASN A 1 176 ? -0.527 -4.496 -7.52 1 98.56 176 ASN A CA 1
ATOM 1330 C C . ASN A 1 176 ? -1.006 -4.387 -6.074 1 98.56 176 ASN A C 1
ATOM 1332 O O . ASN A 1 176 ? -2.109 -3.9 -5.82 1 98.56 176 ASN A O 1
ATOM 1336 N N . GLN A 1 177 ? -0.206 -4.867 -5.141 1 98.19 177 GLN A N 1
ATOM 1337 C CA . GLN A 1 177 ? -0.567 -4.754 -3.732 1 98.19 177 GLN A CA 1
ATOM 1338 C C . GLN A 1 177 ? -0.745 -3.295 -3.324 1 98.19 177 GLN A C 1
ATOM 1340 O O . GLN A 1 177 ? -1.659 -2.965 -2.568 1 98.19 177 GLN A O 1
ATOM 1345 N N . GLY A 1 178 ? 0.131 -2.447 -3.809 1 98.19 178 GLY A N 1
ATOM 1346 C CA . GLY A 1 178 ? -0.022 -1.022 -3.559 1 98.19 178 GLY A CA 1
ATOM 1347 C C . GLY A 1 178 ? -1.33 -0.462 -4.082 1 98.19 178 GLY A C 1
ATOM 1348 O O . GLY A 1 178 ? -1.98 0.343 -3.412 1 98.19 178 GLY A O 1
ATOM 1349 N N . LEU A 1 179 ? -1.718 -0.845 -5.242 1 98.62 179 LEU A N 1
ATOM 1350 C CA . LEU A 1 179 ? -2.961 -0.37 -5.84 1 98.62 179 LEU A CA 1
ATOM 1351 C C . LEU A 1 179 ? -4.168 -0.877 -5.059 1 98.62 179 LEU A C 1
ATOM 1353 O O . LEU A 1 179 ? -5.164 -0.163 -4.91 1 98.62 179 LEU A O 1
ATOM 1357 N N . LEU A 1 180 ? -4.09 -2.137 -4.621 1 98.38 180 LEU A N 1
ATOM 1358 C CA . LEU A 1 180 ? -5.164 -2.68 -3.799 1 98.38 180 LEU A CA 1
ATOM 1359 C C . LEU A 1 180 ? -5.293 -1.903 -2.492 1 98.38 180 LEU A C 1
ATOM 1361 O O . LEU A 1 180 ? -6.406 -1.654 -2.02 1 98.38 180 LEU A O 1
ATOM 1365 N N . GLN A 1 181 ? -4.152 -1.524 -1.934 1 97.25 181 GLN A N 1
ATOM 1366 C CA . GLN A 1 181 ? -4.18 -0.661 -0.758 1 97.25 181 GLN A CA 1
ATOM 1367 C C . GLN A 1 181 ? -4.809 0.691 -1.083 1 97.25 181 GLN A C 1
ATOM 1369 O O . GLN A 1 181 ? -5.574 1.234 -0.284 1 97.25 181 GLN A O 1
ATOM 1374 N N . CYS A 1 182 ? -4.469 1.227 -2.223 1 97.88 182 CYS A N 1
ATOM 1375 C CA . CYS A 1 182 ? -5.059 2.479 -2.682 1 97.88 182 CYS A CA 1
ATOM 1376 C C . CYS A 1 182 ? -6.578 2.371 -2.756 1 97.88 182 CYS A C 1
ATOM 1378 O O . CYS A 1 182 ? -7.289 3.326 -2.436 1 97.88 182 CYS A O 1
ATOM 1380 N N . MET A 1 183 ? -7.023 1.225 -3.135 1 98.25 183 MET A N 1
ATOM 1381 C CA . MET A 1 183 ? -8.461 0.991 -3.271 1 98.25 183 MET A CA 1
ATOM 1382 C C . MET A 1 183 ? -9.117 0.831 -1.906 1 98.25 183 MET A C 1
ATOM 1384 O O . MET A 1 183 ? -10.344 0.872 -1.795 1 98.25 183 MET A O 1
ATOM 1388 N N . GLY A 1 184 ? -8.305 0.623 -0.908 1 97.06 184 GLY A N 1
ATOM 1389 C CA . GLY A 1 184 ? -8.828 0.562 0.449 1 97.06 184 GLY A CA 1
ATOM 1390 C C . GLY A 1 184 ? -9.234 -0.838 0.87 1 97.06 184 GLY A C 1
ATOM 1391 O O . GLY A 1 184 ? -10.133 -1.008 1.691 1 97.06 184 GLY A O 1
ATOM 1392 N N . VAL A 1 185 ? -8.578 -1.877 0.333 1 96.75 185 VAL A N 1
ATOM 1393 C CA . VAL A 1 185 ? -9.102 -3.211 0.604 1 96.75 185 VAL A CA 1
ATOM 1394 C C . VAL A 1 185 ? -8.07 -4.023 1.384 1 96.75 185 VAL A C 1
ATOM 1396 O O . VAL A 1 185 ? -8.273 -5.219 1.628 1 96.75 185 VAL A O 1
ATOM 1399 N N . SER A 1 186 ? -6.949 -3.424 1.701 1 95.44 186 SER A N 1
ATOM 1400 C CA . SER A 1 186 ? -6.008 -4.117 2.574 1 95.44 186 SER A CA 1
ATOM 1401 C C . SER A 1 186 ? -6.566 -4.266 3.984 1 95.44 186 SER A C 1
ATOM 1403 O O . SER A 1 186 ? -7.762 -4.055 4.211 1 95.44 186 SER A O 1
ATOM 1405 N N . HIS A 1 187 ? -5.824 -4.766 4.875 1 93.12 187 HIS A N 1
ATOM 1406 C CA . HIS A 1 187 ? -6.191 -5.047 6.258 1 93.12 187 HIS A CA 1
ATOM 1407 C C . HIS A 1 187 ? -4.957 -5.293 7.117 1 93.12 187 HIS A C 1
ATOM 1409 O O . HIS A 1 187 ? -3.924 -5.742 6.613 1 93.12 187 HIS A O 1
ATOM 1415 N N . SER A 1 188 ? -5.129 -5.02 8.438 1 89.12 188 SER A N 1
ATOM 1416 C CA . SER A 1 188 ? -4 -5.191 9.344 1 89.12 188 SER A CA 1
ATOM 1417 C C . SER A 1 188 ? -3.477 -6.621 9.312 1 89.12 188 SER A C 1
ATOM 1419 O O . SER A 1 188 ? -2.266 -6.848 9.383 1 89.12 188 SER A O 1
ATOM 1421 N N . SER A 1 189 ? -4.406 -7.613 9.234 1 84.31 189 SER A N 1
ATOM 1422 C CA . SER A 1 189 ? -3.99 -9.008 9.18 1 84.31 189 SER A CA 1
ATOM 1423 C C . SER A 1 189 ? -3.242 -9.312 7.887 1 84.31 189 SER A C 1
ATOM 1425 O O . SER A 1 189 ? -2.291 -10.102 7.887 1 84.31 189 SER A O 1
ATOM 1427 N N . ILE A 1 190 ? -3.625 -8.727 6.789 1 89.38 190 ILE A N 1
ATOM 1428 C CA . ILE A 1 190 ? -2.939 -8.875 5.508 1 89.38 190 ILE A CA 1
ATOM 1429 C C . ILE A 1 190 ? -1.557 -8.234 5.586 1 89.38 190 ILE A C 1
ATOM 1431 O O . ILE A 1 190 ? -0.557 -8.852 5.215 1 89.38 190 ILE A O 1
ATOM 1435 N N . GLU A 1 191 ? -1.519 -7 6.129 1 90.31 191 GLU A N 1
ATOM 1436 C CA . GLU A 1 191 ? -0.262 -6.266 6.25 1 90.31 191 GLU A CA 1
ATOM 1437 C C . GLU A 1 191 ? 0.733 -7.02 7.129 1 90.31 191 GLU A C 1
ATOM 1439 O O . GLU A 1 191 ? 1.942 -6.957 6.898 1 90.31 191 GLU A O 1
ATOM 1444 N N . THR A 1 192 ? 0.209 -7.648 8.094 1 84 192 THR A N 1
ATOM 1445 C CA . THR A 1 192 ? 1.072 -8.445 8.953 1 84 192 THR A CA 1
ATOM 1446 C C . THR A 1 192 ? 1.752 -9.555 8.164 1 84 192 THR A C 1
ATOM 1448 O O . THR A 1 192 ? 2.953 -9.789 8.312 1 84 192 THR A O 1
ATOM 1451 N N . VAL A 1 193 ? 1.018 -10.234 7.328 1 82.56 193 VAL A N 1
ATOM 1452 C CA . VAL A 1 193 ? 1.587 -11.289 6.5 1 82.56 193 VAL A CA 1
ATOM 1453 C C . VAL A 1 193 ? 2.619 -10.695 5.543 1 82.56 193 VAL A C 1
ATOM 1455 O O . VAL A 1 193 ? 3.705 -11.25 5.367 1 82.56 193 VAL A O 1
ATOM 1458 N N . LEU A 1 194 ? 2.266 -9.523 4.941 1 90.12 194 LEU A N 1
ATOM 1459 C CA . LEU A 1 194 ? 3.18 -8.867 4.016 1 90.12 194 LEU A CA 1
ATOM 1460 C C . LEU A 1 194 ? 4.496 -8.523 4.707 1 90.12 194 LEU A C 1
ATOM 1462 O O . LEU A 1 194 ? 5.574 -8.773 4.16 1 90.12 194 LEU A O 1
ATOM 1466 N N . GLN A 1 195 ? 4.445 -7.996 5.895 1 83.19 195 GLN A N 1
ATOM 1467 C CA . GLN A 1 195 ? 5.645 -7.602 6.629 1 83.19 195 GLN A CA 1
ATOM 1468 C C . GLN A 1 195 ? 6.461 -8.82 7.043 1 83.19 195 GLN A C 1
ATOM 1470 O O . GLN A 1 195 ? 7.691 -8.789 7.02 1 83.19 195 GLN A O 1
ATOM 1475 N N . THR A 1 196 ? 5.789 -9.828 7.387 1 76.69 196 THR A N 1
ATOM 1476 C CA . THR A 1 196 ? 6.465 -11.039 7.828 1 76.69 196 THR A CA 1
ATOM 1477 C C . THR A 1 196 ? 7.234 -11.68 6.676 1 76.69 196 THR A C 1
ATOM 1479 O O . THR A 1 196 ? 8.398 -12.062 6.832 1 76.69 196 THR A O 1
ATOM 1482 N N . THR A 1 197 ? 6.594 -11.789 5.535 1 80.75 197 THR A N 1
ATOM 1483 C CA . THR A 1 197 ? 7.25 -12.422 4.395 1 80.75 197 THR A CA 1
ATOM 1484 C C . THR A 1 197 ? 8.383 -11.547 3.865 1 80.75 197 THR A C 1
ATOM 1486 O O . THR A 1 197 ? 9.375 -12.055 3.346 1 80.75 197 THR A O 1
ATOM 1489 N N . LEU A 1 198 ? 8.211 -10.25 4.016 1 84.56 198 LEU A N 1
ATOM 1490 C CA . LEU A 1 198 ? 9.234 -9.312 3.574 1 84.56 198 LEU A CA 1
ATOM 1491 C C . LEU A 1 198 ? 10.539 -9.547 4.32 1 84.56 198 LEU A C 1
ATOM 1493 O O . LEU A 1 198 ? 11.625 -9.336 3.766 1 84.56 198 LEU A O 1
ATOM 1497 N N . LYS A 1 199 ? 10.469 -9.945 5.539 1 73.5 199 LYS A N 1
ATOM 1498 C CA . LYS A 1 199 ? 11.664 -10.242 6.32 1 73.5 199 LYS A CA 1
ATOM 1499 C C . LYS A 1 199 ? 12.531 -11.297 5.629 1 73.5 199 LYS A C 1
ATOM 1501 O O . LYS A 1 199 ? 13.742 -11.344 5.836 1 73.5 199 LYS A O 1
ATOM 1506 N N . TYR A 1 200 ? 11.945 -12.086 4.816 1 72.62 200 TYR A N 1
ATOM 1507 C CA . TYR A 1 200 ? 12.656 -13.133 4.09 1 72.62 200 TYR A CA 1
ATOM 1508 C C . TYR A 1 200 ? 12.852 -12.75 2.629 1 72.62 200 TYR A C 1
ATOM 1510 O O . TYR A 1 200 ? 13.109 -13.602 1.783 1 72.62 200 TYR A O 1
ATOM 1518 N N . LYS A 1 201 ? 12.555 -11.492 2.361 1 81.12 201 LYS A N 1
ATOM 1519 C CA . LYS A 1 201 ? 12.75 -10.906 1.037 1 81.12 201 LYS A CA 1
ATOM 1520 C C . LYS A 1 201 ? 11.789 -11.523 0.021 1 81.12 201 LYS A C 1
ATOM 1522 O O . LYS A 1 201 ? 12.164 -11.75 -1.133 1 81.12 201 LYS A O 1
ATOM 1527 N N . LEU A 1 202 ? 10.656 -11.914 0.526 1 83.56 202 LEU A N 1
ATOM 1528 C CA . LEU A 1 202 ? 9.609 -12.438 -0.349 1 83.56 202 LEU A CA 1
ATOM 1529 C C . LEU A 1 202 ? 8.531 -11.391 -0.599 1 83.56 202 LEU A C 1
ATOM 1531 O O . LEU A 1 202 ? 8.297 -10.523 0.246 1 83.56 202 LEU A O 1
ATOM 1535 N N . THR A 1 203 ? 7.922 -11.453 -1.735 1 92.25 203 THR A N 1
ATOM 1536 C CA . THR A 1 203 ? 6.867 -10.516 -2.109 1 92.25 203 THR A CA 1
ATOM 1537 C C . THR A 1 203 ? 5.492 -11.164 -1.97 1 92.25 203 THR A C 1
ATOM 1539 O O . THR A 1 203 ? 5.293 -12.305 -2.396 1 92.25 203 THR A O 1
ATOM 1542 N N . SER A 1 204 ? 4.602 -10.469 -1.329 1 91.88 204 SER A N 1
ATOM 1543 C CA . SER A 1 204 ? 3.262 -10.984 -1.074 1 91.88 204 SER A CA 1
ATOM 1544 C C . SER A 1 204 ? 2.193 -9.977 -1.495 1 91.88 204 SER A C 1
ATOM 1546 O O . SER A 1 204 ? 2.457 -8.773 -1.56 1 91.88 204 SER A O 1
ATOM 1548 N N . LYS A 1 205 ? 1.031 -10.398 -1.758 1 95.25 205 LYS A N 1
ATOM 1549 C CA . LYS A 1 205 ? -0.141 -9.586 -2.062 1 95.25 205 LYS A CA 1
ATOM 1550 C C . LYS A 1 205 ? -1.427 -10.289 -1.644 1 95.25 205 LYS A C 1
ATOM 1552 O O . LYS A 1 205 ? -1.492 -11.523 -1.646 1 95.25 205 LYS A O 1
ATOM 1557 N N . LEU A 1 206 ? -2.365 -9.539 -1.325 1 94.38 206 LEU A N 1
ATOM 1558 C CA . LEU A 1 206 ? -3.639 -10.172 -0.991 1 94.38 206 LEU A CA 1
ATOM 1559 C C . LEU A 1 206 ? -4.293 -10.766 -2.232 1 94.38 206 LEU A C 1
ATOM 1561 O O . LEU A 1 206 ? -3.963 -10.383 -3.357 1 94.38 206 LEU A O 1
ATOM 1565 N N . THR A 1 207 ? -5.18 -11.758 -2.096 1 91 207 THR A N 1
ATOM 1566 C CA . THR A 1 207 ? -5.988 -12.328 -3.166 1 91 207 THR A CA 1
ATOM 1567 C C . THR A 1 207 ? -7.465 -12.352 -2.777 1 91 207 THR A C 1
ATOM 1569 O O . THR A 1 207 ? -7.805 -12.688 -1.64 1 91 207 THR A O 1
ATOM 1572 N N . GLY A 1 208 ? -8.305 -11.984 -3.779 1 89.94 208 GLY A N 1
ATOM 1573 C CA . GLY A 1 208 ? -9.734 -11.914 -3.529 1 89.94 208 GLY A CA 1
ATOM 1574 C C . GLY A 1 208 ? -10.211 -10.531 -3.152 1 89.94 208 GLY A C 1
ATOM 1575 O O . GLY A 1 208 ? -9.727 -9.531 -3.695 1 89.94 208 GLY A O 1
ATOM 1576 N N . ALA A 1 209 ? -11.148 -10.461 -2.229 1 90.12 209 ALA A N 1
ATOM 1577 C CA . ALA A 1 209 ? -11.82 -9.203 -1.919 1 90.12 209 ALA A CA 1
ATOM 1578 C C . ALA A 1 209 ? -10.969 -8.336 -0.996 1 90.12 209 ALA A C 1
ATOM 1580 O O . ALA A 1 209 ? -11.094 -7.105 -0.999 1 90.12 209 ALA A O 1
ATOM 1581 N N . GLY A 1 210 ? -10.109 -8.945 -0.194 1 93.19 210 GLY A N 1
ATOM 1582 C CA . GLY A 1 210 ? -9.375 -8.195 0.812 1 93.19 210 GLY A CA 1
ATOM 1583 C C . GLY A 1 210 ? -10.102 -8.094 2.139 1 93.19 210 GLY A C 1
ATOM 1584 O O . GLY A 1 210 ? -11.07 -8.82 2.375 1 93.19 210 GLY A O 1
ATOM 1585 N N . GLY A 1 211 ? -9.586 -7.223 3.004 1 93.44 211 GLY A N 1
ATOM 1586 C CA . GLY A 1 211 ? -10.195 -7.074 4.316 1 93.44 211 GLY A CA 1
ATOM 1587 C C . GLY A 1 211 ? -9.891 -8.234 5.246 1 93.44 211 GLY A C 1
ATOM 1588 O O . GLY A 1 211 ? -10.422 -8.305 6.355 1 93.44 211 GLY A O 1
ATOM 1589 N N . GLY A 1 212 ? -9.086 -9.109 4.93 1 87.88 212 GLY A N 1
ATOM 1590 C CA . GLY A 1 212 ? -8.727 -10.375 5.551 1 87.88 212 GLY A CA 1
ATOM 1591 C C . GLY A 1 212 ? -8.5 -11.492 4.547 1 87.88 212 GLY A C 1
ATOM 1592 O O . GLY A 1 212 ? -7.836 -11.289 3.527 1 87.88 212 GLY A O 1
ATOM 1593 N N . GLY A 1 213 ? -8.859 -12.641 4.863 1 80.62 213 GLY A N 1
ATOM 1594 C CA . GLY A 1 213 ? -8.789 -13.742 3.92 1 80.62 213 GLY A CA 1
ATOM 1595 C C . GLY A 1 213 ? -7.379 -14.234 3.678 1 80.62 213 GLY A C 1
ATOM 1596 O O . GLY A 1 213 ? -6.621 -14.453 4.625 1 80.62 213 GLY A O 1
ATOM 1597 N N . CYS A 1 214 ? -7.031 -14.281 2.34 1 81 214 CYS A N 1
ATOM 1598 C CA . CYS A 1 214 ? -5.785 -14.977 2.041 1 81 214 CYS A CA 1
ATOM 1599 C C . CYS A 1 214 ? -4.785 -14.047 1.372 1 81 214 CYS A C 1
ATOM 1601 O O . CYS A 1 214 ? -5.176 -13.07 0.728 1 81 214 CYS A O 1
ATOM 1603 N N . VAL A 1 215 ? -3.518 -14.375 1.523 1 87.31 215 VAL A N 1
ATOM 1604 C CA . VAL A 1 215 ? -2.391 -13.648 0.945 1 87.31 215 VAL A CA 1
ATOM 1605 C C . VAL A 1 215 ? -1.526 -14.609 0.127 1 87.31 215 VAL A C 1
ATOM 1607 O O . VAL A 1 215 ? -1.259 -15.734 0.555 1 87.31 215 VAL A O 1
ATOM 1610 N N . LEU A 1 216 ? -1.169 -14.18 -1.037 1 87 216 LEU A N 1
ATOM 1611 C CA . LEU A 1 216 ? -0.271 -14.93 -1.907 1 87 216 LEU A CA 1
ATOM 1612 C C . LEU A 1 216 ? 1.171 -14.461 -1.73 1 87 216 LEU A C 1
ATOM 1614 O O . LEU A 1 216 ? 1.441 -13.266 -1.701 1 87 216 LEU A O 1
ATOM 1618 N N . THR A 1 217 ? 2.061 -15.383 -1.58 1 85.75 217 THR A N 1
ATOM 1619 C CA . THR A 1 217 ? 3.486 -15.086 -1.51 1 85.75 217 THR A CA 1
ATOM 1620 C C . THR A 1 217 ? 4.25 -15.836 -2.596 1 85.75 217 THR A C 1
ATOM 1622 O O . THR A 1 217 ? 4.148 -17.062 -2.697 1 85.75 217 THR A O 1
ATOM 1625 N N . LEU A 1 218 ? 4.949 -15.062 -3.438 1 87.44 218 LEU A N 1
ATOM 1626 C CA . LEU A 1 218 ? 5.742 -15.68 -4.496 1 87.44 218 LEU A CA 1
ATOM 1627 C C . LEU A 1 218 ? 6.965 -16.391 -3.922 1 87.44 218 LEU A C 1
ATOM 1629 O O . LEU A 1 218 ? 7.664 -15.828 -3.072 1 87.44 218 LEU A O 1
ATOM 1633 N N . LEU A 1 219 ? 7.16 -17.609 -4.352 1 77.88 219 LEU A N 1
ATOM 1634 C CA . LEU A 1 219 ? 8.344 -18.375 -3.984 1 77.88 219 LEU A CA 1
ATOM 1635 C C . LEU A 1 219 ? 9.289 -18.516 -5.172 1 77.88 219 LEU A C 1
ATOM 1637 O O . LEU A 1 219 ? 9.117 -19.406 -6 1 77.88 219 LEU A O 1
ATOM 1641 N N . PRO A 1 220 ? 10.328 -17.609 -5.137 1 77.62 220 PRO A N 1
ATOM 1642 C CA . PRO A 1 220 ? 11.281 -17.719 -6.25 1 77.62 220 PRO A CA 1
ATOM 1643 C C . PRO A 1 220 ? 12.031 -19.047 -6.258 1 77.62 220 PRO A C 1
ATOM 1645 O O . PRO A 1 220 ? 12.211 -19.656 -5.203 1 77.62 220 PRO A O 1
ATOM 1648 N N . THR A 1 221 ? 12.461 -19.469 -7.375 1 69.31 221 THR A N 1
ATOM 1649 C CA . THR A 1 221 ? 13.164 -20.734 -7.574 1 69.31 221 THR A CA 1
ATOM 1650 C C . THR A 1 221 ? 14.453 -20.766 -6.758 1 69.31 221 THR A C 1
ATOM 1652 O O . THR A 1 221 ? 14.828 -21.812 -6.223 1 69.31 221 THR A O 1
ATOM 1655 N N . CYS A 1 222 ? 15.125 -19.609 -6.645 1 63.19 222 CYS A N 1
ATOM 1656 C CA . CYS A 1 222 ? 16.391 -19.562 -5.938 1 63.19 222 CYS A CA 1
ATOM 1657 C C . CYS A 1 222 ? 16.203 -19.844 -4.453 1 63.19 222 CYS A C 1
ATOM 1659 O O . CYS A 1 222 ? 17.125 -20.344 -3.793 1 63.19 222 CYS A O 1
ATOM 1661 N N . ILE A 1 223 ? 15.141 -19.469 -3.887 1 58.16 223 ILE A N 1
ATOM 1662 C CA . ILE A 1 223 ? 14.914 -19.641 -2.457 1 58.16 223 ILE A CA 1
ATOM 1663 C C . ILE A 1 223 ? 14.461 -21.062 -2.176 1 58.16 223 ILE A C 1
ATOM 1665 O O . ILE A 1 223 ? 14.727 -21.609 -1.1 1 58.16 223 ILE A O 1
ATOM 1669 N N . LEU A 1 224 ? 13.75 -21.594 -3.092 1 52.47 224 LEU A N 1
ATOM 1670 C CA . LEU A 1 224 ? 13.328 -22.984 -2.875 1 52.47 224 LEU A CA 1
ATOM 1671 C C . LEU A 1 224 ? 14.523 -23.859 -2.521 1 52.47 224 LEU A C 1
ATOM 1673 O O . LEU A 1 224 ? 14.398 -24.812 -1.749 1 52.47 224 LEU A O 1
ATOM 1677 N N . LEU A 1 225 ? 15.617 -23.375 -3.057 1 46.84 225 LEU A N 1
ATOM 1678 C CA . LEU A 1 225 ? 16.812 -24.156 -2.756 1 46.84 225 LEU A CA 1
ATOM 1679 C C . LEU A 1 225 ? 17.25 -23.938 -1.312 1 46.84 225 LEU A C 1
ATOM 1681 O O . LEU A 1 225 ? 17.938 -24.797 -0.731 1 46.84 225 LEU A O 1
ATOM 1685 N N . ILE A 1 226 ? 16.812 -22.812 -0.862 1 42.84 226 ILE A N 1
ATOM 1686 C CA . ILE A 1 226 ? 17.297 -22.469 0.471 1 42.84 226 ILE A CA 1
ATOM 1687 C C . ILE A 1 226 ? 16.203 -22.766 1.505 1 42.84 226 ILE A C 1
ATOM 1689 O O . ILE A 1 226 ? 16.453 -22.719 2.711 1 42.84 226 ILE A O 1
ATOM 1693 N N . LEU A 1 227 ? 15.086 -22.969 1.022 1 45.19 227 LEU A N 1
ATOM 1694 C CA . LEU A 1 227 ? 13.93 -23.156 1.888 1 45.19 227 LEU A CA 1
ATOM 1695 C C . LEU A 1 227 ? 14.211 -24.219 2.945 1 45.19 227 LEU A C 1
ATOM 1697 O O . LEU A 1 227 ? 13.773 -24.094 4.09 1 45.19 227 LEU A O 1
ATOM 1701 N N . PRO A 1 228 ? 14.945 -25.297 2.586 1 40.19 228 PRO A N 1
ATOM 1702 C CA . PRO A 1 228 ? 15.258 -26.219 3.684 1 40.19 228 PRO A CA 1
ATOM 1703 C C . PRO A 1 228 ? 15.969 -25.531 4.848 1 40.19 228 PRO A C 1
ATOM 1705 O O . PRO A 1 228 ? 15.797 -25.922 6.004 1 40.19 228 PRO A O 1
ATOM 1708 N N . ILE A 1 229 ? 16.859 -24.719 4.547 1 37.31 229 ILE A N 1
ATOM 1709 C CA . ILE A 1 229 ? 17.703 -24.125 5.582 1 37.31 229 ILE A CA 1
ATOM 1710 C C . ILE A 1 229 ? 16.922 -23.031 6.316 1 37.31 229 ILE A C 1
ATOM 1712 O O . ILE A 1 229 ? 17.172 -22.766 7.496 1 37.31 229 ILE A O 1
ATOM 1716 N N . ILE A 1 230 ? 16.281 -22.172 5.574 1 36.53 230 ILE A N 1
ATOM 1717 C CA . ILE A 1 230 ? 15.523 -21.125 6.254 1 36.53 230 ILE A CA 1
ATOM 1718 C C . ILE A 1 230 ? 14.477 -21.766 7.168 1 36.53 230 ILE A C 1
ATOM 1720 O O . ILE A 1 230 ? 13.586 -22.469 6.695 1 36.53 230 ILE A O 1
ATOM 1724 N N . SER A 1 231 ? 15.055 -22.328 8.242 1 33.47 231 SER A N 1
ATOM 1725 C CA . SER A 1 231 ? 14.125 -22.812 9.258 1 33.47 231 SER A CA 1
ATOM 1726 C C . SER A 1 231 ? 12.812 -22.016 9.227 1 33.47 231 SER A C 1
ATOM 1728 O O . SER A 1 231 ? 12.797 -20.812 9.477 1 33.47 231 SER A O 1
ATOM 1730 N N . PHE A 1 232 ? 12.086 -22.266 8.18 1 33.94 232 PHE A N 1
ATOM 1731 C CA . PHE A 1 232 ? 10.719 -21.766 8.125 1 33.94 232 PHE A CA 1
ATOM 1732 C C . PHE A 1 232 ? 10.148 -21.578 9.523 1 33.94 232 PHE A C 1
ATOM 1734 O O . PHE A 1 232 ? 9.039 -21.062 9.695 1 33.94 232 PHE A O 1
ATOM 1741 N N . SER A 1 233 ? 10.758 -22.234 10.43 1 35.84 233 SER A N 1
ATOM 1742 C CA . SER A 1 233 ? 10.422 -22 11.836 1 35.84 233 SER A CA 1
ATOM 1743 C C . SER A 1 233 ? 10.469 -20.516 12.18 1 35.84 233 SER A C 1
ATOM 1745 O O . SER A 1 233 ? 9.633 -20.031 12.938 1 35.84 233 SER A O 1
ATOM 1747 N N . SER A 1 234 ? 11.523 -19.953 11.812 1 34.22 234 SER A N 1
ATOM 1748 C CA . SER A 1 234 ? 11.727 -18.547 12.148 1 34.22 234 SER A CA 1
ATOM 1749 C C . SER A 1 234 ? 10.836 -17.641 11.297 1 34.22 234 SER A C 1
ATOM 1751 O O . SER A 1 234 ? 10.531 -16.516 11.688 1 34.22 234 SER A O 1
ATOM 1753 N N . LEU A 1 235 ? 10.844 -17.906 10.055 1 34.94 235 LEU A N 1
ATOM 1754 C CA . LEU A 1 235 ? 9.945 -17.109 9.219 1 34.94 235 LEU A CA 1
ATOM 1755 C C . LEU A 1 235 ? 8.523 -17.141 9.773 1 34.94 235 LEU A C 1
ATOM 1757 O O . LEU A 1 235 ? 7.828 -16.125 9.75 1 34.94 235 LEU A O 1
ATOM 1761 N N . PHE A 1 236 ? 8.094 -18.453 10.055 1 35.31 236 PHE A N 1
ATOM 1762 C CA . PHE A 1 236 ? 6.695 -18.703 10.398 1 35.31 236 PHE A CA 1
ATOM 1763 C C . PHE A 1 236 ? 6.445 -18.453 11.875 1 35.31 236 PHE A C 1
ATOM 1765 O O . PHE A 1 236 ? 5.328 -18.625 12.367 1 35.31 236 PHE A O 1
ATOM 1772 N N . VAL A 1 237 ? 7.473 -18.734 12.719 1 32.22 237 VAL A N 1
ATOM 1773 C CA . VAL A 1 237 ? 7.223 -18.391 14.117 1 32.22 237 VAL A CA 1
ATOM 1774 C C . VAL A 1 237 ? 6.871 -16.906 14.227 1 32.22 237 VAL A C 1
ATOM 1776 O O . VAL A 1 237 ? 7.605 -16.141 14.844 1 32.22 237 VAL A O 1
ATOM 1779 N N . ILE A 1 238 ? 6.75 -16.359 13.141 1 32.91 238 ILE A N 1
ATOM 1780 C CA . ILE A 1 238 ? 6.512 -14.961 13.477 1 32.91 238 ILE A CA 1
ATOM 1781 C C . ILE A 1 238 ? 5.578 -14.883 14.688 1 32.91 238 ILE A C 1
ATOM 1783 O O . ILE A 1 238 ? 4.781 -15.789 14.93 1 32.91 238 ILE A O 1
ATOM 1787 N N . GLY A 1 239 ? 5.098 -13.812 15.125 1 28.75 239 GLY A N 1
ATOM 1788 C CA . GLY A 1 239 ? 4.34 -13.656 16.359 1 28.75 239 GLY A CA 1
ATOM 1789 C C . GLY A 1 239 ? 3.262 -14.703 16.531 1 28.75 239 GLY A C 1
ATOM 1790 O O . GLY A 1 239 ? 3.111 -15.594 15.695 1 28.75 239 GLY A O 1
ATOM 1791 N N . ASN A 1 240 ? 2.545 -14.711 17.797 1 31.19 240 ASN A N 1
ATOM 1792 C CA . ASN A 1 240 ? 1.398 -15.469 18.281 1 31.19 240 ASN A CA 1
ATOM 1793 C C . ASN A 1 240 ? 0.446 -15.844 17.156 1 31.19 240 ASN A C 1
ATOM 1795 O O . ASN A 1 240 ? -0.474 -16.641 17.344 1 31.19 240 ASN A O 1
ATOM 1799 N N . LEU A 1 241 ? -0.061 -14.906 16.438 1 31.33 241 LEU A N 1
ATOM 1800 C CA . LEU A 1 241 ? -1.415 -15.016 15.906 1 31.33 241 LEU A CA 1
ATOM 1801 C C . LEU A 1 241 ? -1.466 -15.992 14.742 1 31.33 241 LEU A C 1
ATOM 1803 O O . LEU A 1 241 ? -2.395 -16.797 14.641 1 31.33 241 LEU A O 1
ATOM 1807 N N . ILE A 1 242 ? -0.934 -15.531 13.445 1 31.97 242 ILE A N 1
ATOM 1808 C CA . ILE A 1 242 ? -1.787 -15.961 12.344 1 31.97 242 ILE A CA 1
ATOM 1809 C C . ILE A 1 242 ? -1.436 -17.391 11.945 1 31.97 242 ILE A C 1
ATOM 1811 O O . ILE A 1 242 ? -0.278 -17.688 11.648 1 31.97 242 ILE A O 1
ATOM 1815 N N . SER A 1 243 ? -1.952 -18.406 12.609 1 33.38 243 SER A N 1
ATOM 1816 C CA . SER A 1 243 ? -2.109 -19.766 12.102 1 33.38 243 SER A CA 1
ATOM 1817 C C . SER A 1 243 ? -2.188 -19.781 10.578 1 33.38 243 SER A C 1
ATOM 1819 O O . SER A 1 243 ? -3.236 -19.469 10 1 33.38 243 SER A O 1
ATOM 1821 N N . CYS A 1 244 ? -1.17 -19.172 10 1 33.56 244 CYS A N 1
ATOM 1822 C CA . CYS A 1 244 ? -1.279 -19.094 8.547 1 33.56 244 CYS A CA 1
ATOM 1823 C C . CYS A 1 244 ? -1.005 -20.453 7.906 1 33.56 244 CYS A C 1
ATOM 1825 O O . CYS A 1 244 ? -0.184 -21.219 8.406 1 33.56 244 CYS A O 1
ATOM 1827 N N . LEU A 1 245 ? -1.99 -21.172 7.371 1 39 245 LEU A N 1
ATOM 1828 C CA . LEU A 1 245 ? -1.858 -22.297 6.453 1 39 245 LEU A CA 1
ATOM 1829 C C . LEU A 1 245 ? -1.142 -21.875 5.176 1 39 245 LEU A C 1
ATOM 1831 O O . LEU A 1 245 ? -1.514 -20.875 4.547 1 39 245 LEU A O 1
ATOM 1835 N N . LEU A 1 246 ? 0.151 -22.219 5.086 1 41.97 246 LEU A N 1
ATOM 1836 C CA . LEU A 1 246 ? 0.957 -21.875 3.918 1 41.97 246 LEU A CA 1
ATOM 1837 C C . LEU A 1 246 ? 0.825 -22.938 2.836 1 41.97 246 LEU A C 1
ATOM 1839 O O . LEU A 1 246 ? 0.892 -24.141 3.123 1 41.97 246 LEU A O 1
ATOM 1843 N N . PHE A 1 247 ? 0.151 -22.688 1.698 1 45.06 247 PHE A N 1
ATOM 1844 C CA . PHE A 1 247 ? 0.074 -23.547 0.522 1 45.06 247 PHE A CA 1
ATOM 1845 C C . PHE A 1 247 ? 1.055 -23.078 -0.549 1 45.06 247 PHE A C 1
ATOM 1847 O O . PHE A 1 247 ? 1.152 -21.891 -0.835 1 45.06 247 PHE A O 1
ATOM 1854 N N . ILE A 1 248 ? 1.997 -24.031 -0.796 1 45.53 248 ILE A N 1
ATOM 1855 C CA . ILE A 1 248 ? 2.797 -23.734 -1.979 1 45.53 248 ILE A CA 1
ATOM 1856 C C . ILE A 1 248 ? 2.088 -24.25 -3.227 1 45.53 248 ILE A C 1
ATOM 1858 O O . ILE A 1 248 ? 1.688 -25.422 -3.279 1 45.53 248 ILE A O 1
ATOM 1862 N N . VAL A 1 249 ? 1.657 -23.469 -4.043 1 42.03 249 VAL A N 1
ATOM 1863 C CA . VAL A 1 249 ? 0.938 -23.828 -5.258 1 42.03 249 VAL A CA 1
ATOM 1864 C C . VAL A 1 249 ? 1.815 -23.562 -6.477 1 42.03 249 VAL A C 1
ATOM 1866 O O . VAL A 1 249 ? 2.488 -22.531 -6.551 1 42.03 249 VAL A O 1
ATOM 1869 N N . LYS A 1 250 ? 1.992 -24.672 -7.285 1 45.38 250 LYS A N 1
ATOM 1870 C CA . LYS A 1 250 ? 2.674 -24.547 -8.57 1 45.38 250 LYS A CA 1
ATOM 1871 C C . LYS A 1 250 ? 1.675 -24.391 -9.711 1 45.38 250 LYS A C 1
ATOM 1873 O O . LYS A 1 250 ? 0.766 -25.203 -9.867 1 45.38 250 LYS A O 1
ATOM 1878 N N . PHE A 1 251 ? 1.726 -23.234 -10.305 1 38.91 251 PHE A N 1
ATOM 1879 C CA . PHE A 1 251 ? 0.85 -22.984 -11.445 1 38.91 251 PHE A CA 1
ATOM 1880 C C . PHE A 1 251 ? 1.54 -23.359 -12.75 1 38.91 251 PHE A C 1
ATOM 1882 O O . PHE A 1 251 ? 2.713 -23.047 -12.953 1 38.91 251 PHE A O 1
ATOM 1889 N N . THR A 1 252 ? 1.005 -24.391 -13.508 1 43.62 252 THR A N 1
ATOM 1890 C CA . THR A 1 252 ? 1.538 -24.828 -14.797 1 43.62 252 THR A CA 1
ATOM 1891 C C . THR A 1 252 ? 0.619 -24.391 -15.938 1 43.62 252 THR A C 1
ATOM 1893 O O . THR A 1 252 ? -0.605 -24.453 -15.805 1 43.62 252 THR A O 1
ATOM 1896 N N . MET B 1 1 ? 18.188 21.656 33.75 1 32.66 1 MET B N 1
ATOM 1897 C CA . MET B 1 1 ? 17.094 21.578 32.781 1 32.66 1 MET B CA 1
ATOM 1898 C C . MET B 1 1 ? 17.609 21.453 31.359 1 32.66 1 MET B C 1
ATOM 1900 O O . MET B 1 1 ? 18.281 22.359 30.859 1 32.66 1 MET B O 1
ATOM 1904 N N . ALA B 1 2 ? 18 20.266 31 1 36.66 2 ALA B N 1
ATOM 1905 C CA . ALA B 1 2 ? 18.672 20.266 29.703 1 36.66 2 ALA B CA 1
ATOM 1906 C C . ALA B 1 2 ? 17.672 20.422 28.562 1 36.66 2 ALA B C 1
ATOM 1908 O O . ALA B 1 2 ? 16.625 19.75 28.531 1 36.66 2 ALA B O 1
ATOM 1909 N N . GLN B 1 3 ? 17.547 21.672 28.016 1 36.94 3 GLN B N 1
ATOM 1910 C CA . GLN B 1 3 ? 16.719 22.078 26.875 1 36.94 3 GLN B CA 1
ATOM 1911 C C . GLN B 1 3 ? 17.375 21.703 25.562 1 36.94 3 GLN B C 1
ATOM 1913 O O . GLN B 1 3 ? 18.578 21.953 25.375 1 36.94 3 GLN B O 1
ATOM 1918 N N . VAL B 1 4 ? 17.094 20.641 25 1 37.34 4 VAL B N 1
ATOM 1919 C CA . VAL B 1 4 ? 17.672 20.453 23.672 1 37.34 4 VAL B CA 1
ATOM 1920 C C . VAL B 1 4 ? 16.734 21.078 22.625 1 37.34 4 VAL B C 1
ATOM 1922 O O . VAL B 1 4 ? 15.523 20.844 22.656 1 37.34 4 VAL B O 1
ATOM 1925 N N . ARG B 1 5 ? 17.109 22.266 22.062 1 37.72 5 ARG B N 1
ATOM 1926 C CA . ARG B 1 5 ? 16.422 22.984 21 1 37.72 5 ARG B CA 1
ATOM 1927 C C . ARG B 1 5 ? 16.891 22.5 19.625 1 37.72 5 ARG B C 1
ATOM 1929 O O . ARG B 1 5 ? 18.078 22.312 19.391 1 37.72 5 ARG B O 1
ATOM 1936 N N . ALA B 1 6 ? 16.266 21.641 18.906 1 37.88 6 ALA B N 1
ATOM 1937 C CA . ALA B 1 6 ? 16.688 21.359 17.531 1 37.88 6 ALA B CA 1
ATOM 1938 C C . ALA B 1 6 ? 15.711 21.969 16.531 1 37.88 6 ALA B C 1
ATOM 1940 O O . ALA B 1 6 ? 14.508 22 16.766 1 37.88 6 ALA B O 1
ATOM 1941 N N . ARG B 1 7 ? 16.25 23.172 15.734 1 40.75 7 ARG B N 1
ATOM 1942 C CA . ARG B 1 7 ? 15.43 23.938 14.797 1 40.75 7 ARG B CA 1
ATOM 1943 C C . ARG B 1 7 ? 15.672 23.5 13.359 1 40.75 7 ARG B C 1
ATOM 1945 O O . ARG B 1 7 ? 16.797 23.125 13 1 40.75 7 ARG B O 1
ATOM 1952 N N . ALA B 1 8 ? 15.375 22.812 12.609 1 41.41 8 ALA B N 1
ATOM 1953 C CA . ALA B 1 8 ? 15.539 22.922 11.164 1 41.41 8 ALA B CA 1
ATOM 1954 C C . ALA B 1 8 ? 14.195 22.891 10.453 1 41.41 8 ALA B C 1
ATOM 1956 O O . ALA B 1 8 ? 13.305 22.109 10.82 1 41.41 8 ALA B O 1
ATOM 1957 N N . PRO B 1 9 ? 13.93 24.188 9.734 1 47.16 9 PRO B N 1
ATOM 1958 C CA . PRO B 1 9 ? 12.703 24.156 8.93 1 47.16 9 PRO B CA 1
ATOM 1959 C C . PRO B 1 9 ? 12.562 22.875 8.109 1 47.16 9 PRO B C 1
ATOM 1961 O O . PRO B 1 9 ? 13.516 22.453 7.441 1 47.16 9 PRO B O 1
ATOM 1964 N N . GLY B 1 10 ? 11.734 21.969 8.492 1 60.19 10 GLY B N 1
ATOM 1965 C CA . GLY B 1 10 ? 11.562 20.734 7.73 1 60.19 10 GLY B CA 1
ATOM 1966 C C . GLY B 1 10 ? 10.375 20.766 6.793 1 60.19 10 GLY B C 1
ATOM 1967 O O . GLY B 1 10 ? 9.445 21.562 6.984 1 60.19 10 GLY B O 1
ATOM 1968 N N . LYS B 1 11 ? 10.586 20.719 5.367 1 64.38 11 LYS B N 1
ATOM 1969 C CA . LYS B 1 11 ? 9.516 20.609 4.387 1 64.38 11 LYS B CA 1
ATOM 1970 C C . LYS B 1 11 ? 8.93 19.203 4.375 1 64.38 11 LYS B C 1
ATOM 1972 O O . LYS B 1 11 ? 9.672 18.219 4.43 1 64.38 11 LYS B O 1
ATOM 1977 N N . ILE B 1 12 ? 7.559 19.219 4.613 1 79.12 12 ILE B N 1
ATOM 1978 C CA . ILE B 1 12 ? 6.891 17.922 4.492 1 79.12 12 ILE B CA 1
ATOM 1979 C C . ILE B 1 12 ? 6.023 17.906 3.236 1 79.12 12 ILE B C 1
ATOM 1981 O O . ILE B 1 12 ? 5.418 18.922 2.881 1 79.12 12 ILE B O 1
ATOM 1985 N N . ILE B 1 13 ? 6.004 16.891 2.547 1 86.56 13 ILE B N 1
ATOM 1986 C CA . ILE B 1 13 ? 5.191 16.719 1.347 1 86.56 13 ILE B CA 1
ATOM 1987 C C . ILE B 1 13 ? 3.889 16 1.699 1 86.56 13 ILE B C 1
ATOM 1989 O O . ILE B 1 13 ? 3.91 14.906 2.254 1 86.56 13 ILE B O 1
ATOM 1993 N N . LEU B 1 14 ? 2.809 16.609 1.436 1 89.5 14 LEU B N 1
ATOM 1994 C CA . LEU B 1 14 ? 1.499 16.047 1.742 1 89.5 14 LEU B CA 1
ATOM 1995 C C . LEU B 1 14 ? 1.026 15.133 0.619 1 89.5 14 LEU B C 1
ATOM 1997 O O . LEU B 1 14 ? 0.308 14.156 0.866 1 89.5 14 LEU B O 1
ATOM 2001 N N . SER B 1 15 ? 1.326 15.414 -0.587 1 94.88 15 SER B N 1
ATOM 2002 C CA . SER B 1 15 ? 0.997 14.602 -1.757 1 94.88 15 SER B CA 1
ATOM 2003 C C . SER B 1 15 ? 1.888 14.961 -2.943 1 94.88 15 SER B C 1
ATOM 2005 O O . SER B 1 15 ? 2.416 16.078 -3.018 1 94.88 15 SER B O 1
ATOM 2007 N N . GLY B 1 16 ? 2.092 13.992 -3.822 1 94.81 16 GLY B N 1
ATOM 2008 C CA . GLY B 1 16 ? 2.834 14.258 -5.043 1 94.81 16 GLY B CA 1
ATOM 2009 C C . GLY B 1 16 ? 4.258 13.734 -5.004 1 94.81 16 GLY B C 1
ATOM 2010 O O . GLY B 1 16 ? 5.027 13.945 -5.941 1 94.81 16 GLY B O 1
ATOM 2011 N N . GLU B 1 17 ? 4.672 13.023 -3.949 1 93.5 17 GLU B N 1
ATOM 2012 C CA . GLU B 1 17 ? 6.012 12.453 -3.846 1 93.5 17 GLU B CA 1
ATOM 2013 C C . GLU B 1 17 ? 6.363 11.641 -5.086 1 93.5 17 GLU B C 1
ATOM 2015 O O . GLU B 1 17 ? 5.555 10.836 -5.559 1 93.5 17 GLU B O 1
ATOM 2020 N N . HIS B 1 18 ? 7.57 11.867 -5.652 1 93.25 18 HIS B N 1
ATOM 2021 C CA . HIS B 1 18 ? 8.109 11.164 -6.812 1 93.25 18 HIS B CA 1
ATOM 2022 C C . HIS B 1 18 ? 7.332 11.516 -8.078 1 93.25 18 HIS B C 1
ATOM 2024 O O . HIS B 1 18 ? 7.93 11.789 -9.117 1 93.25 18 HIS B O 1
ATOM 2030 N N . ALA B 1 19 ? 6.012 11.609 -8.016 1 94.12 19 ALA B N 1
ATOM 2031 C CA . ALA B 1 19 ? 5.191 11.883 -9.195 1 94.12 19 ALA B CA 1
ATOM 2032 C C . ALA B 1 19 ? 5.426 13.305 -9.703 1 94.12 19 ALA B C 1
ATOM 2034 O O . ALA B 1 19 ? 5.25 13.578 -10.898 1 94.12 19 ALA B O 1
ATOM 2035 N N . VAL B 1 20 ? 5.859 14.195 -8.859 1 91.31 20 VAL B N 1
ATOM 2036 C CA . VAL B 1 20 ? 6.105 15.594 -9.227 1 91.31 20 VAL B CA 1
ATOM 2037 C C . VAL B 1 20 ? 7.211 15.664 -10.273 1 91.31 20 VAL B C 1
ATOM 2039 O O . VAL B 1 20 ? 7.176 16.516 -11.164 1 91.31 20 VAL B O 1
ATOM 2042 N N . VAL B 1 21 ? 8.188 14.805 -10.188 1 87.44 21 VAL B N 1
ATOM 2043 C CA . VAL B 1 21 ? 9.289 14.789 -11.141 1 87.44 21 VAL B CA 1
ATOM 2044 C C . VAL B 1 21 ? 8.789 14.32 -12.5 1 87.44 21 VAL B C 1
ATOM 2046 O O . VAL B 1 21 ? 9.461 14.516 -13.516 1 87.44 21 VAL B O 1
ATOM 2049 N N . HIS B 1 22 ? 7.637 13.695 -12.5 1 89.56 22 HIS B N 1
ATOM 2050 C CA . HIS B 1 22 ? 7.051 13.195 -13.734 1 89.56 22 HIS B CA 1
ATOM 2051 C C . HIS B 1 22 ? 5.863 14.055 -14.164 1 89.56 22 HIS B C 1
ATOM 2053 O O . HIS B 1 22 ? 5.008 13.594 -14.93 1 89.56 22 HIS B O 1
ATOM 2059 N N . GLY B 1 23 ? 5.727 15.242 -13.531 1 86.69 23 GLY B N 1
ATOM 2060 C CA . GLY B 1 23 ? 4.777 16.219 -14.031 1 86.69 23 GLY B CA 1
ATOM 2061 C C . GLY B 1 23 ? 3.531 16.344 -13.172 1 86.69 23 GLY B C 1
ATOM 2062 O O . GLY B 1 23 ? 2.627 17.125 -13.484 1 86.69 23 GLY B O 1
ATOM 2063 N N . SER B 1 24 ? 3.393 15.656 -12.102 1 92.56 24 SER B N 1
ATOM 2064 C CA . SER B 1 24 ? 2.217 15.695 -11.234 1 92.56 24 SER B CA 1
ATOM 2065 C C . SER B 1 24 ? 2.293 16.859 -10.258 1 92.56 24 SER B C 1
ATOM 2067 O O . SER B 1 24 ? 3.377 17.391 -9.992 1 92.56 24 SER B O 1
ATOM 2069 N N . THR B 1 25 ? 1.191 17.297 -9.781 1 92.69 25 THR B N 1
ATOM 2070 C CA . THR B 1 25 ? 1.099 18.328 -8.758 1 92.69 25 THR B CA 1
ATOM 2071 C C . THR B 1 25 ? 1.573 17.797 -7.406 1 92.69 25 THR B C 1
ATOM 2073 O O . THR B 1 25 ? 1.277 16.656 -7.043 1 92.69 25 THR B O 1
ATOM 2076 N N . ALA B 1 26 ? 2.332 18.688 -6.723 1 92.31 26 ALA B N 1
ATOM 2077 C CA . ALA B 1 26 ? 2.746 18.328 -5.363 1 92.31 26 ALA B CA 1
ATOM 2078 C C . ALA B 1 26 ? 2.285 19.391 -4.363 1 92.31 26 ALA B C 1
ATOM 2080 O O . ALA B 1 26 ? 2.25 20.578 -4.68 1 92.31 26 ALA B O 1
ATOM 2081 N N . ILE B 1 27 ? 1.869 18.969 -3.24 1 89.75 27 ILE B N 1
ATOM 2082 C CA . ILE B 1 27 ? 1.509 19.844 -2.125 1 89.75 27 ILE B CA 1
ATOM 2083 C C . ILE B 1 27 ? 2.488 19.625 -0.972 1 89.75 27 ILE B C 1
ATOM 2085 O O . ILE B 1 27 ? 2.705 18.5 -0.527 1 89.75 27 ILE B O 1
ATOM 2089 N N . ALA B 1 28 ? 3.098 20.719 -0.532 1 84.31 28 ALA B N 1
ATOM 2090 C CA . ALA B 1 28 ? 4.055 20.672 0.569 1 84.31 28 ALA B CA 1
ATOM 2091 C C . ALA B 1 28 ? 3.715 21.688 1.645 1 84.31 28 ALA B C 1
ATOM 2093 O O . ALA B 1 28 ? 2.98 22.656 1.388 1 84.31 28 ALA B O 1
ATOM 2094 N N . ALA B 1 29 ? 4.09 21.359 2.812 1 76.56 29 ALA B N 1
ATOM 2095 C CA . ALA B 1 29 ? 3.928 22.281 3.928 1 76.56 29 ALA B CA 1
ATOM 2096 C C . ALA B 1 29 ? 5.27 22.578 4.594 1 76.56 29 ALA B C 1
ATOM 2098 O O . ALA B 1 29 ? 6.098 21.688 4.762 1 76.56 29 ALA B O 1
ATOM 2099 N N . ALA B 1 30 ? 5.445 23.891 4.801 1 68.12 30 ALA B N 1
ATOM 2100 C CA . ALA B 1 30 ? 6.625 24.297 5.555 1 68.12 30 ALA B CA 1
ATOM 2101 C C . ALA B 1 30 ? 6.391 24.156 7.059 1 68.12 30 ALA B C 1
ATOM 2103 O O . ALA B 1 30 ? 5.312 24.484 7.559 1 68.12 30 ALA B O 1
ATOM 2104 N N . ILE B 1 31 ? 7.25 23.312 7.668 1 60.47 31 ILE B N 1
ATOM 2105 C CA . ILE B 1 31 ? 7.117 23.172 9.117 1 60.47 31 ILE B CA 1
ATOM 2106 C C . ILE B 1 31 ? 8.273 23.875 9.82 1 60.47 31 ILE B C 1
ATOM 2108 O O . ILE B 1 31 ? 9.406 23.859 9.336 1 60.47 31 ILE B O 1
ATOM 2112 N N . ASP B 1 32 ? 7.938 24.891 10.531 1 52.53 32 ASP B N 1
ATOM 2113 C CA . ASP B 1 32 ? 8.953 25.484 11.398 1 52.53 32 ASP B CA 1
ATOM 2114 C C . ASP B 1 32 ? 9.258 24.578 12.586 1 52.53 32 ASP B C 1
ATOM 2116 O O . ASP B 1 32 ? 8.508 24.562 13.562 1 52.53 32 ASP B O 1
ATOM 2120 N N . LEU B 1 33 ? 9.875 23.531 12.281 1 46.34 33 LEU B N 1
ATOM 2121 C CA . LEU B 1 33 ? 10.109 22.578 13.359 1 46.34 33 LEU B CA 1
ATOM 2122 C C . LEU B 1 33 ? 10.93 23.219 14.477 1 46.34 33 LEU B C 1
ATOM 2124 O O . LEU B 1 33 ? 12.102 23.562 14.273 1 46.34 33 LEU B O 1
ATOM 2128 N N . HIS B 1 34 ? 10.391 24.188 15.195 1 43.62 34 HIS B N 1
ATOM 2129 C CA . HIS B 1 34 ? 11.055 24.578 16.438 1 43.62 34 HIS B CA 1
ATOM 2130 C C . HIS B 1 34 ? 10.695 23.625 17.578 1 43.62 34 HIS B C 1
ATOM 2132 O O . HIS B 1 34 ? 9.531 23.281 17.766 1 43.62 34 HIS B O 1
ATOM 2138 N N . THR B 1 35 ? 11.281 22.609 17.594 1 43 35 THR B N 1
ATOM 2139 C CA . THR B 1 35 ? 10.914 21.672 18.641 1 43 35 THR B CA 1
ATOM 2140 C C . THR B 1 35 ? 11.531 22.078 19.969 1 43 35 THR B C 1
ATOM 2142 O O . THR B 1 35 ? 12.727 22.375 20.047 1 43 35 THR B O 1
ATOM 2145 N N . HIS B 1 36 ? 10.742 22.75 20.844 1 39.22 36 HIS B N 1
ATOM 2146 C CA . HIS B 1 36 ? 11.227 22.953 22.203 1 39.22 36 HIS B CA 1
ATOM 2147 C C . HIS B 1 36 ? 10.82 21.781 23.109 1 39.22 36 HIS B C 1
ATOM 2149 O O . HIS B 1 36 ? 9.641 21.422 23.172 1 39.22 36 HIS B O 1
ATOM 2155 N N . VAL B 1 37 ? 11.578 20.781 23.234 1 40.09 37 VAL B N 1
ATOM 2156 C CA . VAL B 1 37 ? 11.273 19.719 24.172 1 40.09 37 VAL B CA 1
ATOM 2157 C C . VAL B 1 37 ? 11.961 20 25.5 1 40.09 37 VAL B C 1
ATOM 2159 O O . VAL B 1 37 ? 13.156 20.312 25.547 1 40.09 37 VAL B O 1
ATOM 2162 N N . SER B 1 38 ? 11.211 20.359 26.484 1 40.5 38 SER B N 1
ATOM 2163 C CA . SER B 1 38 ? 11.844 20.516 27.797 1 40.5 38 SER B CA 1
ATOM 2164 C C . SER B 1 38 ? 11.586 19.297 28.672 1 40.5 38 SER B C 1
ATOM 2166 O O . SER B 1 38 ? 10.461 18.781 28.719 1 40.5 38 SER B O 1
ATOM 2168 N N . PHE B 1 39 ? 12.477 18.391 28.672 1 39.72 39 PHE B N 1
ATOM 2169 C CA . PHE B 1 39 ? 12.375 17.281 29.609 1 39.72 39 PHE B CA 1
ATOM 2170 C C . PHE B 1 39 ? 12.945 17.656 30.969 1 39.72 39 PHE B C 1
ATOM 2172 O O . PHE B 1 39 ? 13.93 18.406 31.047 1 39.72 39 PHE B O 1
ATOM 2179 N N . ARG B 1 40 ? 12.078 17.703 31.953 1 42.38 40 ARG B N 1
ATOM 2180 C CA . ARG B 1 40 ? 12.586 17.922 33.312 1 42.38 40 ARG B CA 1
ATOM 2181 C C . ARG B 1 40 ? 12.672 16.625 34.094 1 42.38 40 ARG B C 1
ATOM 2183 O O . ARG B 1 40 ? 11.688 15.883 34.156 1 42.38 40 ARG B O 1
ATOM 2190 N N . LEU B 1 41 ? 13.789 16.016 34.031 1 43.56 41 LEU B N 1
ATOM 2191 C CA . LEU B 1 41 ? 14.047 14.938 35 1 43.56 41 LEU B CA 1
ATOM 2192 C C . LEU B 1 41 ? 14.07 15.469 36.406 1 43.56 41 LEU B C 1
ATOM 2194 O O . LEU B 1 41 ? 14.641 16.531 36.688 1 43.56 41 LEU B O 1
ATOM 2198 N N . ASP B 1 42 ? 13.078 15.016 37.125 1 44.22 42 ASP B N 1
ATOM 2199 C CA . ASP B 1 42 ? 13.172 15.391 38.531 1 44.22 42 ASP B CA 1
ATOM 2200 C C . ASP B 1 42 ? 14.492 14.922 39.125 1 44.22 42 ASP B C 1
ATOM 2202 O O . ASP B 1 42 ? 14.75 13.719 39.219 1 44.22 42 ASP B O 1
ATOM 2206 N N . PRO B 1 43 ? 15.438 15.82 39.156 1 45.16 43 PRO B N 1
ATOM 2207 C CA . PRO B 1 43 ? 16.75 15.508 39.719 1 45.16 43 PRO B CA 1
ATOM 2208 C C . PRO B 1 43 ? 16.641 14.82 41.094 1 45.16 43 PRO B C 1
ATOM 2210 O O . PRO B 1 43 ? 17.641 14.289 41.594 1 45.16 43 PRO B O 1
ATOM 2213 N N . SER B 1 44 ? 15.594 15.133 41.812 1 48.12 44 SER B N 1
ATOM 2214 C CA . SER B 1 44 ? 15.594 14.609 43.188 1 48.12 44 SER B CA 1
ATOM 2215 C C . SER B 1 44 ? 15.43 13.094 43.188 1 48.12 44 SER B C 1
ATOM 2217 O O . SER B 1 44 ? 15.625 12.445 44.219 1 48.12 44 SER B O 1
ATOM 2219 N N . LEU B 1 45 ? 14.836 12.469 42.156 1 46.94 45 LEU B N 1
ATOM 2220 C CA . LEU B 1 45 ? 14.695 11.023 42.25 1 46.94 45 LEU B CA 1
ATOM 2221 C C . LEU B 1 45 ? 15.812 10.328 41.469 1 46.94 45 LEU B C 1
ATOM 2223 O O . LEU B 1 45 ? 16.219 10.789 40.406 1 46.94 45 LEU B O 1
ATOM 2227 N N . PRO B 1 46 ? 16.609 9.477 42.156 1 46.16 46 PRO B N 1
ATOM 2228 C CA . PRO B 1 46 ? 17.734 8.758 41.531 1 46.16 46 PRO B CA 1
ATOM 2229 C C . PRO B 1 46 ? 17.359 8.156 40.188 1 46.16 46 PRO B C 1
ATOM 2231 O O . PRO B 1 46 ? 16.203 7.801 39.938 1 46.16 46 PRO B O 1
ATOM 2234 N N . PRO B 1 47 ? 18.219 8.25 39.125 1 43.25 47 PRO B N 1
ATOM 2235 C CA . PRO B 1 47 ? 18.141 7.48 37.875 1 43.25 47 PRO B CA 1
ATOM 2236 C C . PRO B 1 47 ? 17.922 5.988 38.125 1 43.25 47 PRO B C 1
ATOM 2238 O O . PRO B 1 47 ? 18.609 5.391 38.969 1 43.25 47 PRO B O 1
ATOM 2241 N N . GLY B 1 48 ? 16.734 5.289 37.875 1 45.22 48 GLY B N 1
ATOM 2242 C CA . GLY B 1 48 ? 16.375 3.934 38.25 1 45.22 48 GLY B CA 1
ATOM 2243 C C . GLY B 1 48 ? 15.117 3.863 39.094 1 45.22 48 GLY B C 1
ATOM 2244 O O . GLY B 1 48 ? 14.625 2.773 39.406 1 45.22 48 GLY B O 1
ATOM 2245 N N . ASP B 1 49 ? 14.891 4.867 39.906 1 47.47 49 ASP B N 1
ATOM 2246 C CA . ASP B 1 49 ? 13.766 4.758 40.844 1 47.47 49 ASP B CA 1
ATOM 2247 C C . ASP B 1 49 ? 12.438 4.793 40.094 1 47.47 49 ASP B C 1
ATOM 2249 O O . ASP B 1 49 ? 12.258 5.594 39.156 1 47.47 49 ASP B O 1
ATOM 2253 N N . GLU B 1 50 ? 11.578 3.812 40.25 1 48.91 50 GLU B N 1
ATOM 2254 C CA . GLU B 1 50 ? 10.227 3.557 39.781 1 48.91 50 GLU B CA 1
ATOM 2255 C C . GLU B 1 50 ? 9.375 4.82 39.812 1 48.91 50 GLU B C 1
ATOM 2257 O O . GLU B 1 50 ? 8.352 4.914 39.156 1 48.91 50 GLU B O 1
ATOM 2262 N N . GLU B 1 51 ? 9.734 5.758 40.656 1 50 51 GLU B N 1
ATOM 2263 C CA . GLU B 1 51 ? 8.883 6.914 40.938 1 50 51 GLU B CA 1
ATOM 2264 C C . GLU B 1 51 ? 9.266 8.094 40.031 1 50 51 GLU B C 1
ATOM 2266 O O . GLU B 1 51 ? 8.633 9.148 40.094 1 50 51 GLU B O 1
ATOM 2271 N N . SER B 1 52 ? 10.43 8.172 39.469 1 49.88 52 SER B N 1
ATOM 2272 C CA . SER B 1 52 ? 10.836 9.312 38.656 1 49.88 52 SER B CA 1
ATOM 2273 C C . SER B 1 52 ? 9.984 9.414 37.406 1 49.88 52 SER B C 1
ATOM 2275 O O . SER B 1 52 ? 9.703 8.398 36.75 1 49.88 52 SER B O 1
ATOM 2277 N N . ALA B 1 53 ? 9.07 10.508 37.406 1 50.53 53 ALA B N 1
ATOM 2278 C CA . ALA B 1 53 ? 8.164 10.75 36.312 1 50.53 53 ALA B CA 1
ATOM 2279 C C . ALA B 1 53 ? 8.734 11.797 35.344 1 50.53 53 ALA B C 1
ATOM 2281 O O . ALA B 1 53 ? 9.523 12.648 35.75 1 50.53 53 ALA B O 1
ATOM 2282 N N . VAL B 1 54 ? 8.953 11.609 34.188 1 52.25 54 VAL B N 1
ATOM 2283 C CA . VAL B 1 54 ? 9.266 12.57 33.125 1 52.25 54 VAL B CA 1
ATOM 2284 C C . VAL B 1 54 ? 7.992 13.305 32.719 1 52.25 54 VAL B C 1
ATOM 2286 O O . VAL B 1 54 ? 6.996 12.68 32.344 1 52.25 54 VAL B O 1
ATOM 2289 N N . ASP B 1 55 ? 8.062 14.633 33.219 1 52.03 55 ASP B N 1
ATOM 2290 C CA . ASP B 1 55 ? 6.926 15.477 32.875 1 52.03 55 ASP B CA 1
ATOM 2291 C C . ASP B 1 55 ? 7.156 16.172 31.531 1 52.03 55 ASP B C 1
ATOM 2293 O O . ASP B 1 55 ? 8.25 16.672 31.266 1 52.03 55 ASP B O 1
ATOM 2297 N N . LEU B 1 56 ? 6.414 15.82 30.625 1 50.62 56 LEU B N 1
ATOM 2298 C CA . LEU B 1 56 ? 6.363 16.516 29.344 1 50.62 56 LEU B CA 1
ATOM 2299 C C . LEU B 1 56 ? 5.246 17.562 29.328 1 50.62 56 LEU B C 1
ATOM 2301 O O . LEU B 1 56 ? 4.098 17.234 29.641 1 50.62 56 LEU B O 1
ATOM 2305 N N . GLU B 1 57 ? 5.707 18.891 29.469 1 49.03 57 GLU B N 1
ATOM 2306 C CA . GLU B 1 57 ? 4.723 19.969 29.359 1 49.03 57 GLU B CA 1
ATOM 2307 C C . GLU B 1 57 ? 4.766 20.609 27.969 1 49.03 57 GLU B C 1
ATOM 2309 O O . GLU B 1 57 ? 5.836 20.984 27.5 1 49.03 57 GLU B O 1
ATOM 2314 N N . LEU B 1 58 ? 3.691 20.312 27.328 1 41.38 58 LEU B N 1
ATOM 2315 C CA . LEU B 1 58 ? 3.455 21.016 26.078 1 41.38 58 LEU B CA 1
ATOM 2316 C C . LEU B 1 58 ? 2.715 22.328 26.312 1 41.38 58 LEU B C 1
ATOM 2318 O O . LEU B 1 58 ? 1.485 22.344 26.406 1 41.38 58 LEU B O 1
ATOM 2322 N N . LYS B 1 59 ? 3.574 23.359 26.656 1 43.66 59 LYS B N 1
ATOM 2323 C CA . LYS B 1 59 ? 3.002 24.625 27.109 1 43.66 59 LYS B CA 1
ATOM 2324 C C . LYS B 1 59 ? 1.992 25.156 26.109 1 43.66 59 LYS B C 1
ATOM 2326 O O . LYS B 1 59 ? 0.917 25.625 26.484 1 43.66 59 LYS B O 1
ATOM 2331 N N . ASP B 1 60 ? 2.443 25.062 25 1 39.88 60 ASP B N 1
ATOM 2332 C CA . ASP B 1 60 ? 1.578 25.719 24.031 1 39.88 60 ASP B CA 1
ATOM 2333 C C . ASP B 1 60 ? 0.257 24.969 23.875 1 39.88 60 ASP B C 1
ATOM 2335 O O . ASP B 1 60 ? -0.718 25.516 23.359 1 39.88 60 ASP B O 1
ATOM 2339 N N . MET B 1 61 ? 0.291 23.75 24.297 1 38.09 61 MET B N 1
ATOM 2340 C CA . MET B 1 61 ? -0.95 22.984 24.25 1 38.09 61 MET B CA 1
ATOM 2341 C C . MET B 1 61 ? -1.514 22.781 25.656 1 38.09 61 MET B C 1
ATOM 2343 O O . MET B 1 61 ? -2.512 22.078 25.828 1 38.09 61 MET B O 1
ATOM 2347 N N . ALA B 1 62 ? -0.927 23.391 26.484 1 43.66 62 ALA B N 1
ATOM 2348 C CA . ALA B 1 62 ? -1.352 23.234 27.875 1 43.66 62 ALA B CA 1
ATOM 2349 C C . ALA B 1 62 ? -1.456 21.766 28.25 1 43.66 62 ALA B C 1
ATOM 2351 O O . ALA B 1 62 ? -2.396 21.359 28.938 1 43.66 62 ALA B O 1
ATOM 2352 N N . LEU B 1 63 ? -0.689 21 27.547 1 41.62 63 LEU B N 1
ATOM 2353 C CA . LEU B 1 63 ? -0.708 19.578 27.875 1 41.62 63 LEU B CA 1
ATOM 2354 C C . LEU B 1 63 ? 0.513 19.203 28.703 1 41.62 63 LEU B C 1
ATOM 2356 O O . LEU B 1 63 ? 1.623 19.656 28.438 1 41.62 63 LEU B O 1
ATOM 2360 N N . LYS B 1 64 ? 0.274 18.641 29.969 1 49.12 64 LYS B N 1
ATOM 2361 C CA . LYS B 1 64 ? 1.3 18.125 30.859 1 49.12 64 LYS B CA 1
ATOM 2362 C C . LYS B 1 64 ? 1.235 16.609 30.953 1 49.12 64 LYS B C 1
ATOM 2364 O O . LYS B 1 64 ? 0.152 16.031 31.078 1 49.12 64 LYS B O 1
ATOM 2369 N N . PHE B 1 65 ? 2.287 15.969 30.344 1 45.88 65 PHE B N 1
ATOM 2370 C CA . PHE B 1 65 ? 2.355 14.523 30.5 1 45.88 65 PHE B CA 1
ATOM 2371 C C . PHE B 1 65 ? 3.436 14.133 31.5 1 45.88 65 PHE B C 1
ATOM 2373 O O . PHE B 1 65 ? 4.457 14.812 31.609 1 45.88 65 PHE B O 1
ATOM 2380 N N . SER B 1 66 ? 3.09 13.258 32.5 1 50.53 66 SER B N 1
ATOM 2381 C CA . SER B 1 66 ? 4.062 12.766 33.469 1 50.53 66 SER B CA 1
ATOM 2382 C C . SER B 1 66 ? 4.211 11.25 33.375 1 50.53 66 SER B C 1
ATOM 2384 O O . SER B 1 66 ? 3.219 10.531 33.25 1 50.53 66 SER B O 1
ATOM 2386 N N . TRP B 1 67 ? 5.332 10.727 32.875 1 49.59 67 TRP B N 1
ATOM 2387 C CA . TRP B 1 67 ? 5.551 9.281 32.875 1 49.59 67 TRP B CA 1
ATOM 2388 C C . TRP B 1 67 ? 6.613 8.898 33.906 1 49.59 67 TRP B C 1
ATOM 2390 O O . TRP B 1 67 ? 7.496 9.703 34.219 1 49.59 67 TRP B O 1
ATOM 2400 N N . PRO B 1 68 ? 6.367 7.672 34.469 1 51.19 68 PRO B N 1
ATOM 2401 C CA . PRO B 1 68 ? 7.438 7.207 35.344 1 51.19 68 PRO B CA 1
ATOM 2402 C C . PRO B 1 68 ? 8.758 7 34.625 1 51.19 68 PRO B C 1
ATOM 2404 O O . PRO B 1 68 ? 8.766 6.527 33.469 1 51.19 68 PRO B O 1
ATOM 2407 N N . SER B 1 69 ? 9.812 7.684 35.031 1 48.59 69 SER B N 1
ATOM 2408 C CA . SER B 1 69 ? 11.164 7.645 34.469 1 48.59 69 SER B CA 1
ATOM 2409 C C . SER B 1 69 ? 11.609 6.215 34.188 1 48.59 69 SER B C 1
ATOM 2411 O O . SER B 1 69 ? 12.391 5.965 33.281 1 48.59 69 SER B O 1
ATOM 2413 N N . SER B 1 70 ? 11.258 5.328 35.031 1 48.22 70 SER B N 1
ATOM 2414 C CA . SER B 1 70 ? 11.703 3.945 34.875 1 48.22 70 SER B CA 1
ATOM 2415 C C . SER B 1 70 ? 11.18 3.334 33.562 1 48.22 70 SER B C 1
ATOM 2417 O O . SER B 1 70 ? 11.766 2.377 33.062 1 48.22 70 SER B O 1
ATOM 2419 N N . LYS B 1 71 ? 10.047 3.76 33.219 1 42.28 71 LYS B N 1
ATOM 2420 C CA . LYS B 1 71 ? 9.422 3.207 32.031 1 42.28 71 LYS B CA 1
ATOM 2421 C C . LYS B 1 71 ? 9.836 3.99 30.781 1 42.28 71 LYS B C 1
ATOM 2423 O O . LYS B 1 71 ? 9.445 3.641 29.656 1 42.28 71 LYS B O 1
ATOM 2428 N N . LEU B 1 72 ? 10.305 5.266 31 1 42.41 72 LEU B N 1
ATOM 2429 C CA . LEU B 1 72 ? 10.727 6.086 29.859 1 42.41 72 LEU B CA 1
ATOM 2430 C C . LEU B 1 72 ? 12.07 5.617 29.328 1 42.41 72 LEU B C 1
ATOM 2432 O O . LEU B 1 72 ? 13.109 5.828 29.953 1 42.41 72 LEU B O 1
ATOM 2436 N N . ARG B 1 73 ? 12.367 4.492 29.078 1 36.88 73 ARG B N 1
ATOM 2437 C CA . ARG B 1 73 ? 13.555 4.484 28.234 1 36.88 73 ARG B CA 1
ATOM 2438 C C . ARG B 1 73 ? 13.508 5.613 27.203 1 36.88 73 ARG B C 1
ATOM 2440 O O . ARG B 1 73 ? 12.523 6.352 27.141 1 36.88 73 ARG B O 1
ATOM 2447 N N . GLU B 1 74 ? 14.383 5.488 26.047 1 36 74 GLU B N 1
ATOM 2448 C CA . GLU B 1 74 ? 14.773 6.414 24.984 1 36 74 GLU B CA 1
ATOM 2449 C C . GLU B 1 74 ? 13.555 6.961 24.25 1 36 74 GLU B C 1
ATOM 2451 O O . GLU B 1 74 ? 13.102 6.379 23.266 1 36 74 GLU B O 1
ATOM 2456 N N . LEU B 1 75 ? 12.477 7.129 24.969 1 34.66 75 LEU B N 1
ATOM 2457 C CA . LEU B 1 75 ? 11.438 7.738 24.141 1 34.66 75 LEU B CA 1
ATOM 2458 C C . LEU B 1 75 ? 11.695 9.227 23.969 1 34.66 75 LEU B C 1
ATOM 2460 O O . LEU B 1 75 ? 11.812 9.961 24.953 1 34.66 75 LEU B O 1
ATOM 2464 N N . SER B 1 76 ? 12.484 9.719 23.188 1 34.56 76 SER B N 1
ATOM 2465 C CA . SER B 1 76 ? 12.531 11.164 22.969 1 34.56 76 SER B CA 1
ATOM 2466 C C . SER B 1 76 ? 11.305 11.648 22.219 1 34.56 76 SER B C 1
ATOM 2468 O O . SER B 1 76 ? 10.93 11.078 21.188 1 34.56 76 SER B O 1
ATOM 2470 N N . PHE B 1 77 ? 10.156 11.922 22.859 1 35.72 77 PHE B N 1
ATOM 2471 C CA . PHE B 1 77 ? 9.039 12.484 22.125 1 35.72 77 PHE B CA 1
ATOM 2472 C C . PHE B 1 77 ? 9.117 14 22.094 1 35.72 77 PHE B C 1
ATOM 2474 O O . PHE B 1 77 ? 9.453 14.633 23.094 1 35.72 77 PHE B O 1
ATOM 2481 N N . ASN B 1 78 ? 9.547 14.578 21.047 1 36.72 78 ASN B N 1
ATOM 2482 C CA . ASN B 1 78 ? 9.438 16.031 20.953 1 36.72 78 ASN B CA 1
ATOM 2483 C C . ASN B 1 78 ? 8.195 16.453 20.172 1 36.72 78 ASN B C 1
ATOM 2485 O O . ASN B 1 78 ? 7.891 15.883 19.125 1 36.72 78 ASN B O 1
ATOM 2489 N N . PHE B 1 79 ? 7.008 16.766 20.891 1 38.94 79 PHE B N 1
ATOM 2490 C CA . PHE B 1 79 ? 5.816 17.234 20.188 1 38.94 79 PHE B CA 1
ATOM 2491 C C . PHE B 1 79 ? 5.906 18.734 19.906 1 38.94 79 PHE B C 1
ATOM 2493 O O . PHE B 1 79 ? 6.312 19.5 20.766 1 38.94 79 PHE B O 1
ATOM 2500 N N . ILE B 1 80 ? 6.316 19.281 18.734 1 40.16 80 ILE B N 1
ATOM 2501 C CA . ILE B 1 80 ? 6.297 20.719 18.438 1 40.16 80 ILE B CA 1
ATOM 2502 C C . ILE B 1 80 ? 5.172 21.016 17.453 1 40.16 80 ILE B C 1
ATOM 2504 O O . ILE B 1 80 ? 5.008 20.312 16.453 1 40.16 80 ILE B O 1
ATOM 2508 N N . LEU B 1 81 ? 4.043 21.703 18.031 1 43.47 81 LEU B N 1
ATOM 2509 C CA . LEU B 1 81 ? 3.02 22.203 17.125 1 43.47 81 LEU B CA 1
ATOM 2510 C C . LEU B 1 81 ? 3.551 23.359 16.297 1 43.47 81 LEU B C 1
ATOM 2512 O O . LEU B 1 81 ? 4.07 24.344 16.844 1 43.47 81 LEU B O 1
ATOM 2516 N N . ASN B 1 82 ? 4.008 23.109 15.078 1 48.19 82 ASN B N 1
ATOM 2517 C CA . ASN B 1 82 ? 4.426 24.188 14.188 1 48.19 82 ASN B CA 1
ATOM 2518 C C . ASN B 1 82 ? 3.348 24.5 13.156 1 48.19 82 ASN B C 1
ATOM 2520 O O . ASN B 1 82 ? 2.529 23.656 12.82 1 48.19 82 ASN B O 1
ATOM 2524 N N . THR B 1 83 ? 3.061 25.781 13.18 1 56.84 83 THR B N 1
ATOM 2525 C CA . THR B 1 83 ? 2.191 26.25 12.109 1 56.84 83 THR B CA 1
ATOM 2526 C C . THR B 1 83 ? 2.967 26.375 10.797 1 56.84 83 THR B C 1
ATOM 2528 O O . THR B 1 83 ? 4.098 26.875 10.789 1 56.84 83 THR B O 1
ATOM 2531 N N . GLY B 1 84 ? 2.621 25.625 9.859 1 61.06 84 GLY B N 1
ATOM 2532 C CA . GLY B 1 84 ? 3.266 25.688 8.555 1 61.06 84 GLY B CA 1
ATOM 2533 C C . GLY B 1 84 ? 2.338 26.172 7.457 1 61.06 84 GLY B C 1
ATOM 2534 O O . GLY B 1 84 ? 1.116 26.141 7.609 1 61.06 84 GLY B O 1
ATOM 2535 N N . SER B 1 85 ? 2.992 26.938 6.543 1 71.5 85 SER B N 1
ATOM 2536 C CA . SER B 1 85 ? 2.287 27.312 5.316 1 71.5 85 SER B CA 1
ATOM 2537 C C . SER B 1 85 ? 2.35 26.188 4.285 1 71.5 85 SER B C 1
ATOM 2539 O O . SER B 1 85 ? 3.275 25.375 4.297 1 71.5 85 SER B O 1
ATOM 2541 N N . MET B 1 86 ? 1.274 26.172 3.453 1 79.19 86 MET B N 1
ATOM 2542 C CA . MET B 1 86 ? 1.234 25.125 2.428 1 79.19 86 MET B CA 1
ATOM 2543 C C . MET B 1 86 ? 1.467 25.719 1.043 1 79.19 86 MET B C 1
ATOM 2545 O O . MET B 1 86 ? 1.041 26.844 0.764 1 79.19 86 MET B O 1
ATOM 2549 N N . ILE B 1 87 ? 2.172 24.984 0.281 1 80.62 87 ILE B N 1
ATOM 2550 C CA . ILE B 1 87 ? 2.488 25.422 -1.075 1 80.62 87 ILE B CA 1
ATOM 2551 C C . ILE B 1 87 ? 2.16 24.312 -2.064 1 80.62 87 ILE B C 1
ATOM 2553 O O . ILE B 1 87 ? 2.281 23.125 -1.738 1 80.62 87 ILE B O 1
ATOM 2557 N N . GLN B 1 88 ? 1.711 24.672 -3.199 1 85.75 88 GLN B N 1
ATOM 2558 C CA . GLN B 1 88 ? 1.525 23.781 -4.344 1 85.75 88 GLN B CA 1
ATOM 2559 C C . GLN B 1 88 ? 2.67 23.938 -5.344 1 85.75 88 GLN B C 1
ATOM 2561 O O . GLN B 1 88 ? 3.105 25.047 -5.641 1 85.75 88 GLN B O 1
ATOM 2566 N N . PHE B 1 89 ? 3.219 22.859 -5.789 1 82.81 89 PHE B N 1
ATOM 2567 C CA . PHE B 1 89 ? 4.27 22.844 -6.797 1 82.81 89 PHE B CA 1
ATOM 2568 C C . PHE B 1 89 ? 3.828 22.047 -8.016 1 82.81 89 PHE B C 1
ATOM 2570 O O . PHE B 1 89 ? 3.391 20.891 -7.891 1 82.81 89 PHE B O 1
ATOM 2577 N N . LYS B 1 90 ? 3.826 22.656 -9.148 1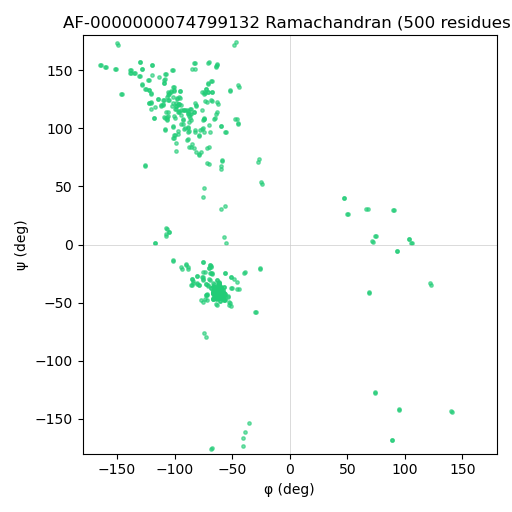 81.88 90 LYS B N 1
ATOM 2578 C CA . LYS B 1 90 ? 3.607 21.953 -10.406 1 81.88 90 LYS B CA 1
ATOM 2579 C C . LYS B 1 90 ? 4.434 22.578 -11.531 1 81.88 90 LYS B C 1
ATOM 2581 O O . LYS B 1 90 ? 4.371 23.781 -11.766 1 81.88 90 LYS B O 1
ATOM 2586 N N . SER B 1 91 ? 5.156 21.734 -12.25 1 79.19 91 SER B N 1
ATOM 2587 C CA . SER B 1 91 ? 5.898 22.125 -13.445 1 79.19 91 SER B CA 1
ATOM 2588 C C . SER B 1 91 ? 6.703 23.391 -13.195 1 79.19 91 SER B C 1
ATOM 2590 O O . SER B 1 91 ? 6.645 24.344 -13.992 1 79.19 91 SER B O 1
ATOM 2592 N N . GLY B 1 92 ? 7.328 23.531 -12.016 1 73.06 92 GLY B N 1
ATOM 2593 C CA . GLY B 1 92 ? 8.25 24.625 -11.734 1 73.06 92 GLY B CA 1
ATOM 2594 C C . GLY B 1 92 ? 7.574 25.812 -11.07 1 73.06 92 GLY B C 1
ATOM 2595 O O . GLY B 1 92 ? 8.242 26.781 -10.711 1 73.06 92 GLY B O 1
ATOM 2596 N N . GLU B 1 93 ? 6.324 25.75 -10.953 1 79.25 93 GLU B N 1
ATOM 2597 C CA . GLU B 1 93 ? 5.598 26.859 -10.344 1 79.25 93 GLU B CA 1
ATOM 2598 C C . GLU B 1 93 ? 5.242 26.562 -8.891 1 79.25 93 GLU B C 1
ATOM 2600 O O . GLU B 1 93 ? 4.859 25.438 -8.555 1 79.25 93 GLU B O 1
ATOM 2605 N N . LEU B 1 94 ? 5.461 27.578 -8.047 1 82.5 94 LEU B N 1
ATOM 2606 C CA . LEU B 1 94 ? 5.102 27.5 -6.637 1 82.5 94 LEU B CA 1
ATOM 2607 C C . LEU B 1 94 ? 3.953 28.453 -6.316 1 82.5 94 LEU B C 1
ATOM 2609 O O . LEU B 1 94 ? 4.027 29.641 -6.617 1 82.5 94 LEU B O 1
ATOM 2613 N N . ILE B 1 95 ? 2.914 27.875 -5.883 1 83.5 95 ILE B N 1
ATOM 2614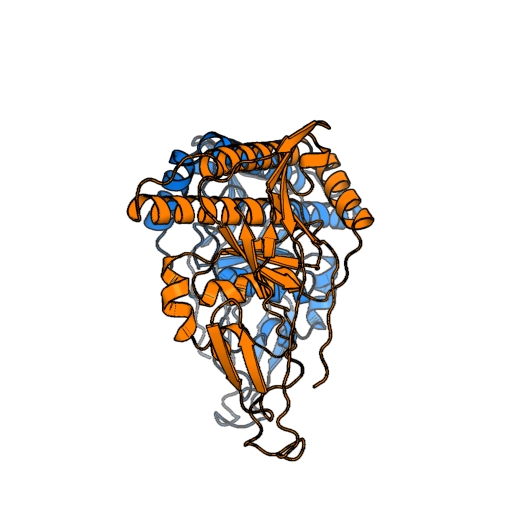 C CA . ILE B 1 95 ? 1.754 28.688 -5.516 1 83.5 95 ILE B CA 1
ATOM 2615 C C . ILE B 1 95 ? 1.419 28.469 -4.043 1 83.5 95 ILE B C 1
ATOM 2617 O O . ILE B 1 95 ? 1.302 27.328 -3.588 1 83.5 95 ILE B O 1
ATOM 2621 N N . GLN B 1 96 ? 1.258 29.531 -3.338 1 83.12 96 GLN B N 1
ATOM 2622 C CA . GLN B 1 96 ? 0.864 29.438 -1.936 1 83.12 96 GLN B CA 1
ATOM 2623 C C . GLN B 1 96 ? -0.597 29.016 -1.801 1 83.12 96 GLN B C 1
ATOM 2625 O O . GLN B 1 96 ? -1.458 29.5 -2.535 1 83.12 96 GLN B O 1
ATOM 2630 N N . ILE B 1 97 ? -0.758 28.062 -0.91 1 82.56 97 ILE B N 1
ATOM 2631 C CA . ILE B 1 97 ? -2.107 27.562 -0.646 1 82.56 97 ILE B CA 1
ATOM 2632 C C . ILE B 1 97 ? -2.666 28.25 0.603 1 82.56 97 ILE B C 1
ATOM 2634 O O . ILE B 1 97 ? -1.985 28.328 1.628 1 82.56 97 ILE B O 1
ATOM 2638 N N . LYS B 1 98 ? -3.795 28.859 0.55 1 77.62 98 LYS B N 1
ATOM 2639 C CA . LYS B 1 98 ? -4.504 29.375 1.717 1 77.62 98 LYS B CA 1
ATOM 2640 C C . LYS B 1 98 ? -5.473 28.328 2.275 1 77.62 98 LYS B C 1
ATOM 2642 O O . LYS B 1 98 ? -6.555 28.125 1.724 1 77.62 98 LYS B O 1
ATOM 2647 N N . SER B 1 99 ? -5.039 27.672 3.312 1 74.75 99 SER B N 1
ATOM 2648 C CA . SER B 1 99 ? -5.91 26.672 3.902 1 74.75 99 SER B CA 1
ATOM 2649 C C . SER B 1 99 ? -7.039 27.312 4.703 1 74.75 99 SER B C 1
ATOM 2651 O O . SER B 1 99 ? -6.812 28.25 5.457 1 74.75 99 SER B O 1
ATOM 2653 N N . SER B 1 100 ? -8.227 26.875 4.465 1 73.62 100 SER B N 1
ATOM 2654 C CA . SER B 1 100 ? -9.398 27.422 5.148 1 73.62 100 SER B CA 1
ATOM 2655 C C . SER B 1 100 ? -9.492 26.906 6.582 1 73.62 100 SER B C 1
ATOM 2657 O O . SER B 1 100 ? -10.125 27.531 7.434 1 73.62 100 SER B O 1
ATOM 2659 N N . ALA B 1 101 ? -8.953 25.703 6.812 1 71.31 101 ALA B N 1
ATOM 2660 C CA . ALA B 1 101 ? -8.945 25.125 8.148 1 71.31 101 ALA B CA 1
ATOM 2661 C C . ALA B 1 101 ? -7.609 24.453 8.453 1 71.31 101 ALA B C 1
ATOM 2663 O O . ALA B 1 101 ? -6.961 23.922 7.555 1 71.31 101 ALA B O 1
ATOM 2664 N N . PRO B 1 102 ? -7.285 24.531 9.68 1 71.19 102 PRO B N 1
ATOM 2665 C CA . PRO B 1 102 ? -6.004 23.922 10.047 1 71.19 102 PRO B CA 1
ATOM 2666 C C . PRO B 1 102 ? -6.008 22.406 9.922 1 71.19 102 PRO B C 1
ATOM 2668 O O . PRO B 1 102 ? -7.043 21.766 10.141 1 71.19 102 PRO B O 1
ATOM 2671 N N . LEU B 1 103 ? -4.922 21.891 9.453 1 76.06 103 LEU B N 1
ATOM 2672 C CA . LEU B 1 103 ? -4.68 20.453 9.461 1 76.06 103 LEU B CA 1
ATOM 2673 C C . LEU B 1 103 ? -3.656 20.094 10.531 1 76.06 103 LEU B C 1
ATOM 2675 O O . LEU B 1 103 ? -2.596 20.703 10.617 1 76.06 103 LEU B O 1
ATOM 2679 N N . ARG B 1 104 ? -4.012 19.156 11.344 1 74.44 104 ARG B N 1
ATOM 2680 C CA . ARG B 1 104 ? -3.109 18.688 12.391 1 74.44 104 ARG B CA 1
ATOM 2681 C C . ARG B 1 104 ? -2.533 17.328 12.047 1 74.44 104 ARG B C 1
ATOM 2683 O O . ARG B 1 104 ? -3.277 16.391 11.711 1 74.44 104 ARG B O 1
ATOM 2690 N N . MET B 1 105 ? -1.251 17.297 12.047 1 77.25 105 MET B N 1
ATOM 2691 C CA . MET B 1 105 ? -0.598 16.047 11.695 1 77.25 105 MET B CA 1
ATOM 2692 C C . MET B 1 105 ? 0.531 15.727 12.672 1 77.25 105 MET B C 1
ATOM 2694 O O . MET B 1 105 ? 1.173 16.625 13.203 1 77.25 105 MET B O 1
ATOM 2698 N N . ILE B 1 106 ? 0.77 14.484 12.914 1 75.25 106 ILE B N 1
ATOM 2699 C CA . ILE B 1 106 ? 1.93 13.992 13.648 1 75.25 106 ILE B CA 1
ATOM 2700 C C . ILE B 1 106 ? 3.021 13.57 12.664 1 75.25 106 ILE B C 1
ATOM 2702 O O . ILE B 1 106 ? 2.744 12.898 11.664 1 75.25 106 ILE B O 1
ATOM 2706 N N . ILE B 1 107 ? 4.168 14.086 12.852 1 76 107 ILE B N 1
ATOM 2707 C CA . ILE B 1 107 ? 5.32 13.656 12.062 1 76 107 ILE B CA 1
ATOM 2708 C C . ILE B 1 107 ? 6.148 12.656 12.867 1 76 107 ILE B C 1
ATOM 2710 O O . ILE B 1 107 ? 6.633 12.977 13.953 1 76 107 ILE B O 1
ATOM 2714 N N . THR B 1 108 ? 6.285 11.461 12.359 1 74.62 108 THR B N 1
ATOM 2715 C CA . THR B 1 108 ? 7.062 10.406 13.008 1 74.62 108 THR B CA 1
ATOM 2716 C C . THR B 1 108 ? 8.336 10.109 12.219 1 74.62 108 THR B C 1
ATOM 2718 O O . THR B 1 108 ? 8.273 9.758 11.039 1 74.62 108 THR B O 1
ATOM 2721 N N . ASN B 1 109 ? 9.43 10.273 12.852 1 71.88 109 ASN B N 1
ATOM 2722 C CA . ASN B 1 109 ? 10.711 9.906 12.258 1 71.88 109 ASN B CA 1
ATOM 2723 C C . ASN B 1 109 ? 11.039 8.438 12.5 1 71.88 109 ASN B C 1
ATOM 2725 O O . ASN B 1 109 ? 11.203 8.016 13.648 1 71.88 109 ASN B O 1
ATOM 2729 N N . THR B 1 110 ? 11.148 7.598 11.414 1 75.06 110 THR B N 1
ATOM 2730 C CA . THR B 1 110 ? 11.414 6.168 11.555 1 75.06 110 THR B CA 1
ATOM 2731 C C . THR B 1 110 ? 12.852 5.934 12.031 1 75.06 110 THR B C 1
ATOM 2733 O O . THR B 1 110 ? 13.188 4.828 12.461 1 75.06 110 THR B O 1
ATOM 2736 N N . LYS B 1 111 ? 13.781 6.949 11.844 1 70.88 111 LYS B N 1
ATOM 2737 C CA . LYS B 1 111 ? 15.203 6.926 12.188 1 70.88 111 LYS B CA 1
ATOM 2738 C C . LYS B 1 111 ? 15.977 6.02 11.242 1 70.88 111 LYS B C 1
ATOM 2740 O O . LYS B 1 111 ? 17.125 5.672 11.508 1 70.88 111 LYS B O 1
ATOM 2745 N N . VAL B 1 112 ? 15.32 5.508 10.344 1 79.69 112 VAL B N 1
ATOM 2746 C CA . VAL B 1 112 ? 15.984 4.758 9.289 1 79.69 112 VAL B CA 1
ATOM 2747 C C . VAL B 1 112 ? 16.375 5.699 8.148 1 79.69 112 VAL B C 1
ATOM 2749 O O . VAL B 1 112 ? 15.523 6.391 7.586 1 79.69 112 VAL B O 1
ATOM 2752 N N . GLY B 1 113 ? 17.656 5.797 7.988 1 79.94 113 GLY B N 1
ATOM 2753 C CA . GLY B 1 113 ? 18.156 6.648 6.922 1 79.94 113 GLY B CA 1
ATOM 2754 C C . GLY B 1 113 ? 17.75 6.176 5.539 1 79.94 113 GLY B C 1
ATOM 2755 O O . GLY B 1 113 ? 17.438 5 5.348 1 79.94 113 GLY B O 1
ATOM 2756 N N . ARG B 1 114 ? 17.703 7.129 4.57 1 82.62 114 ARG B N 1
ATOM 2757 C CA . ARG B 1 114 ? 17.344 6.797 3.197 1 82.62 114 ARG B CA 1
ATOM 2758 C C . ARG B 1 114 ? 18.234 7.535 2.205 1 82.62 114 ARG B C 1
ATOM 2760 O O . ARG B 1 114 ? 18.844 8.547 2.547 1 82.62 114 ARG B O 1
ATOM 2767 N N . ASN B 1 115 ? 18.438 6.977 1.156 1 86.19 115 ASN B N 1
ATOM 2768 C CA . ASN B 1 115 ? 19.125 7.598 0.028 1 86.19 115 ASN B CA 1
ATOM 2769 C C . ASN B 1 115 ? 18.141 8.07 -1.036 1 86.19 115 ASN B C 1
ATOM 2771 O O . ASN B 1 115 ? 17.641 7.262 -1.823 1 86.19 115 ASN B O 1
ATOM 2775 N N . THR B 1 116 ? 17.875 9.336 -1.04 1 87.31 116 THR B N 1
ATOM 2776 C CA . THR B 1 116 ? 16.875 9.93 -1.918 1 87.31 116 THR B CA 1
ATOM 2777 C C . THR B 1 116 ? 17.188 9.625 -3.381 1 87.31 116 THR B C 1
ATOM 2779 O O . THR B 1 116 ? 16.297 9.266 -4.148 1 87.31 116 THR B O 1
ATOM 2782 N N . LYS B 1 117 ? 18.469 9.719 -3.738 1 88.94 117 LYS B N 1
ATOM 2783 C CA . LYS B 1 117 ? 18.875 9.5 -5.121 1 88.94 117 LYS B CA 1
ATOM 2784 C C . LYS B 1 117 ? 18.547 8.07 -5.566 1 88.94 117 LYS B C 1
ATOM 2786 O O . LYS B 1 117 ? 18.047 7.863 -6.672 1 88.94 117 LYS B O 1
ATOM 2791 N N . VAL B 1 118 ? 18.812 7.152 -4.703 1 94.12 118 VAL B N 1
ATOM 2792 C CA . VAL B 1 118 ? 18.562 5.75 -5.016 1 94.12 118 VAL B CA 1
ATOM 2793 C C . VAL B 1 118 ? 17.062 5.512 -5.148 1 94.12 118 VAL B C 1
ATOM 2795 O O . VAL B 1 118 ? 16.609 4.793 -6.043 1 94.12 118 VAL B O 1
ATOM 2798 N N . LEU B 1 119 ? 16.266 6.102 -4.285 1 94 119 LEU B N 1
ATOM 2799 C CA . LEU B 1 119 ? 14.82 5.945 -4.324 1 94 119 LEU B CA 1
ATOM 2800 C C . LEU B 1 119 ? 14.242 6.555 -5.598 1 94 119 LEU B C 1
ATOM 2802 O O . LEU B 1 119 ? 13.391 5.945 -6.25 1 94 119 LEU B O 1
ATOM 2806 N N . VAL B 1 120 ? 14.75 7.727 -5.969 1 93.12 120 VAL B N 1
ATOM 2807 C CA . VAL B 1 120 ? 14.297 8.398 -7.188 1 93.12 120 VAL B CA 1
ATOM 2808 C C . VAL B 1 120 ? 14.68 7.562 -8.406 1 93.12 120 VAL B C 1
ATOM 2810 O O . VAL B 1 120 ? 13.875 7.375 -9.32 1 93.12 120 VAL B O 1
ATOM 2813 N N . ALA B 1 121 ? 15.852 7.043 -8.398 1 95.31 121 ALA B N 1
ATOM 2814 C CA . ALA B 1 121 ? 16.312 6.188 -9.492 1 95.31 121 ALA B CA 1
ATOM 2815 C C . ALA B 1 121 ? 15.477 4.91 -9.57 1 95.31 121 ALA B C 1
ATOM 2817 O O . ALA B 1 121 ? 15.195 4.414 -10.664 1 95.31 121 ALA B O 1
ATOM 2818 N N . GLY B 1 122 ? 15.102 4.375 -8.406 1 96.38 122 GLY B N 1
ATOM 2819 C CA . GLY B 1 122 ? 14.266 3.189 -8.367 1 96.38 122 GLY B CA 1
ATOM 2820 C C . GLY B 1 122 ? 12.898 3.406 -8.992 1 96.38 122 GLY B C 1
ATOM 2821 O O . GLY B 1 122 ? 12.43 2.578 -9.773 1 96.38 122 GLY B O 1
ATOM 2822 N N . VAL B 1 123 ? 12.273 4.488 -8.664 1 97.25 123 VAL B N 1
ATOM 2823 C CA . VAL B 1 123 ? 10.969 4.82 -9.227 1 97.25 123 VAL B CA 1
ATOM 2824 C C . VAL B 1 123 ? 11.102 5.035 -10.734 1 97.25 123 VAL B C 1
ATOM 2826 O O . VAL B 1 123 ? 10.258 4.566 -11.508 1 97.25 123 VAL B O 1
ATOM 2829 N N . SER B 1 124 ? 12.172 5.75 -11.141 1 95.56 124 SER B N 1
ATOM 2830 C CA . SER B 1 124 ? 12.422 5.969 -12.562 1 95.56 124 SER B CA 1
ATOM 2831 C C . SER B 1 124 ? 12.648 4.652 -13.297 1 95.56 124 SER B C 1
ATOM 2833 O O . SER B 1 124 ? 12.141 4.461 -14.406 1 95.56 124 SER B O 1
ATOM 2835 N N . GLY B 1 125 ? 13.445 3.809 -12.75 1 97.12 125 GLY B N 1
ATOM 2836 C CA . GLY B 1 125 ? 13.641 2.488 -13.32 1 97.12 125 GLY B CA 1
ATOM 2837 C C . GLY B 1 125 ? 12.359 1.701 -13.477 1 97.12 125 GLY B C 1
ATOM 2838 O O . GLY B 1 125 ? 12.094 1.123 -14.531 1 97.12 125 GLY B O 1
ATOM 2839 N N . ARG B 1 126 ? 11.562 1.668 -12.453 1 97.06 126 ARG B N 1
ATOM 2840 C CA . ARG B 1 126 ? 10.266 0.997 -12.492 1 97.06 126 ARG B CA 1
ATOM 2841 C C . ARG B 1 126 ? 9.367 1.601 -13.57 1 97.06 126 ARG B C 1
ATOM 2843 O O . ARG B 1 126 ? 8.672 0.876 -14.281 1 97.06 126 ARG B O 1
ATOM 2850 N N . SER B 1 127 ? 9.375 2.91 -13.617 1 96.81 127 SER B N 1
ATOM 2851 C CA . SER B 1 127 ? 8.594 3.611 -14.633 1 96.81 127 SER B CA 1
ATOM 2852 C C . SER B 1 127 ? 9.031 3.203 -16.031 1 96.81 127 SER B C 1
ATOM 2854 O O . SER B 1 127 ? 8.195 3.066 -16.938 1 96.81 127 SER B O 1
ATOM 2856 N N . SER B 1 128 ? 10.312 2.994 -16.219 1 96.75 128 SER B N 1
ATOM 2857 C CA . SER B 1 128 ? 10.82 2.582 -17.531 1 96.75 128 SER B CA 1
ATOM 2858 C C . SER B 1 128 ? 10.414 1.146 -17.844 1 96.75 128 SER B C 1
ATOM 2860 O O . SER B 1 128 ? 10.141 0.815 -19 1 96.75 128 SER B O 1
ATOM 2862 N N . ARG B 1 129 ? 10.352 0.279 -16.859 1 95.69 129 ARG B N 1
ATOM 2863 C CA . ARG B 1 129 ? 10.031 -1.131 -17.047 1 95.69 129 ARG B CA 1
ATOM 2864 C C . ARG B 1 129 ? 8.531 -1.331 -17.219 1 95.69 129 ARG B C 1
ATOM 2866 O O . ARG B 1 129 ? 8.094 -2.24 -17.922 1 95.69 129 ARG B O 1
ATOM 2873 N N . HIS B 1 130 ? 7.789 -0.531 -16.531 1 96.62 130 HIS B N 1
ATOM 2874 C CA . HIS B 1 130 ? 6.332 -0.613 -16.562 1 96.62 130 HIS B CA 1
ATOM 2875 C C . HIS B 1 130 ? 5.711 0.731 -16.922 1 96.62 130 HIS B C 1
ATOM 2877 O O . HIS B 1 130 ? 4.93 1.289 -16.141 1 96.62 130 HIS B O 1
ATOM 2883 N N . LEU B 1 131 ? 5.895 1.154 -18.094 1 95.25 131 LEU B N 1
ATOM 2884 C CA . LEU B 1 131 ? 5.668 2.525 -18.547 1 95.25 131 LEU B CA 1
ATOM 2885 C C . LEU B 1 131 ? 4.195 2.9 -18.422 1 95.25 131 LEU B C 1
ATOM 2887 O O . LEU B 1 131 ? 3.854 3.891 -17.766 1 95.25 131 LEU B O 1
ATOM 2891 N N . VAL B 1 132 ? 3.354 2.1 -18.953 1 95.06 132 VAL B N 1
ATOM 2892 C CA . VAL B 1 132 ? 1.943 2.475 -19 1 95.06 132 VAL B CA 1
ATOM 2893 C C . VAL B 1 132 ? 1.331 2.383 -17.609 1 95.06 132 VAL B C 1
ATOM 2895 O O . VAL B 1 132 ? 0.589 3.275 -17.188 1 95.06 132 VAL B O 1
ATOM 2898 N N . ALA B 1 133 ? 1.619 1.336 -16.859 1 96.5 133 ALA B N 1
ATOM 2899 C CA . ALA B 1 133 ? 1.115 1.185 -15.492 1 96.5 133 ALA B CA 1
ATOM 2900 C C . ALA B 1 133 ? 1.552 2.354 -14.617 1 96.5 133 ALA B C 1
ATOM 2902 O O . ALA B 1 133 ? 0.732 2.951 -13.914 1 96.5 133 ALA B O 1
ATOM 2903 N N . MET B 1 134 ? 2.777 2.713 -14.711 1 97.75 134 MET B N 1
ATOM 2904 C CA . MET B 1 134 ? 3.324 3.76 -13.852 1 97.75 134 MET B CA 1
ATOM 2905 C C . MET B 1 134 ? 2.803 5.129 -14.266 1 97.75 134 MET B C 1
ATOM 2907 O O . MET B 1 134 ? 2.602 6.004 -13.422 1 97.75 134 MET B O 1
ATOM 2911 N N . SER B 1 135 ? 2.6 5.312 -15.562 1 97.19 135 SER B N 1
ATOM 2912 C CA . SER B 1 135 ? 1.977 6.551 -16 1 97.19 135 SER B CA 1
ATOM 2913 C C . SER B 1 135 ? 0.595 6.734 -15.391 1 97.19 135 SER B C 1
ATOM 2915 O O . SER B 1 135 ? 0.228 7.84 -14.984 1 97.19 135 SER B O 1
ATOM 2917 N N . SER B 1 136 ? -0.11 5.672 -15.336 1 97.56 136 SER B N 1
ATOM 2918 C CA . SER B 1 136 ? -1.424 5.707 -14.695 1 97.56 136 SER B CA 1
ATOM 2919 C C . SER B 1 136 ? -1.309 5.992 -13.203 1 97.56 136 SER B C 1
ATOM 2921 O O . SER B 1 136 ? -2.133 6.715 -12.641 1 97.56 136 SER B O 1
ATOM 2923 N N . VAL B 1 137 ? -0.315 5.445 -12.578 1 98.12 137 VAL B N 1
ATOM 2924 C CA . VAL B 1 137 ? -0.071 5.672 -11.164 1 98.12 137 VAL B CA 1
ATOM 2925 C C . VAL B 1 137 ? 0.224 7.148 -10.914 1 98.12 137 VAL B C 1
ATOM 2927 O O . VAL B 1 137 ? -0.344 7.762 -10.008 1 98.12 137 VAL B O 1
ATOM 2930 N N . PHE B 1 138 ? 1.057 7.785 -11.797 1 97.5 138 PHE B N 1
ATOM 2931 C CA . PHE B 1 138 ? 1.386 9.195 -11.656 1 97.5 138 PHE B CA 1
ATOM 2932 C C . PHE B 1 138 ? 0.153 10.07 -11.883 1 97.5 138 PHE B C 1
ATOM 2934 O O . PHE B 1 138 ? -0.029 11.078 -11.203 1 97.5 138 PHE B O 1
ATOM 2941 N N . THR B 1 139 ? -0.648 9.641 -12.773 1 97.25 139 THR B N 1
ATOM 2942 C CA . THR B 1 139 ? -1.889 10.359 -13.023 1 97.25 139 THR B CA 1
ATOM 2943 C C . THR B 1 139 ? -2.811 10.305 -11.812 1 97.25 139 THR B C 1
ATOM 2945 O O . THR B 1 139 ? -3.43 11.305 -11.445 1 97.25 139 THR B O 1
ATOM 2948 N N . ALA B 1 140 ? -2.914 9.148 -11.234 1 98.12 140 ALA B N 1
ATOM 2949 C CA . ALA B 1 140 ? -3.723 8.992 -10.031 1 98.12 140 ALA B CA 1
ATOM 2950 C C . ALA B 1 140 ? -3.23 9.914 -8.914 1 98.12 140 ALA B C 1
ATOM 2952 O O . ALA B 1 140 ? -4.031 10.57 -8.242 1 98.12 140 ALA B O 1
ATOM 2953 N N . VAL B 1 141 ? -1.903 9.984 -8.742 1 98 141 VAL B N 1
ATOM 2954 C CA . VAL B 1 141 ? -1.315 10.852 -7.727 1 98 141 VAL B CA 1
ATOM 2955 C C . VAL B 1 141 ? -1.665 12.305 -8.023 1 98 141 VAL B C 1
ATOM 2957 O O . VAL B 1 141 ? -1.998 13.07 -7.117 1 98 141 VAL B O 1
ATOM 2960 N N . ASP B 1 142 ? -1.589 12.703 -9.297 1 97.31 142 ASP B N 1
ATOM 2961 C CA . ASP B 1 142 ? -1.931 14.062 -9.703 1 97.31 142 ASP B CA 1
ATOM 2962 C C . ASP B 1 142 ? -3.375 14.398 -9.344 1 97.31 142 ASP B C 1
ATOM 2964 O O . ASP B 1 142 ? -3.656 15.477 -8.828 1 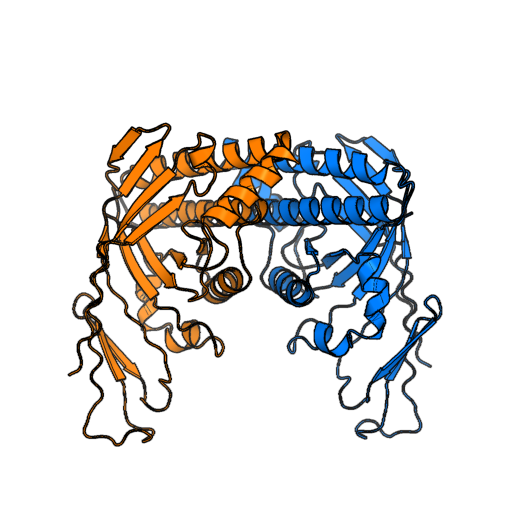97.31 142 ASP B O 1
ATOM 2968 N N . CYS B 1 143 ? -4.246 13.484 -9.602 1 97.38 143 CYS B N 1
ATOM 2969 C CA . CYS B 1 143 ? -5.66 13.68 -9.297 1 97.38 143 CYS B CA 1
ATOM 2970 C C . CYS B 1 143 ? -5.879 13.797 -7.789 1 97.38 143 CYS B C 1
ATOM 2972 O O . CYS B 1 143 ? -6.652 14.648 -7.34 1 97.38 143 CYS B O 1
ATOM 2974 N N . ILE B 1 144 ? -5.227 12.977 -7.035 1 98.06 144 ILE B N 1
ATOM 2975 C CA . ILE B 1 144 ? -5.332 13.008 -5.578 1 98.06 144 ILE B CA 1
ATOM 2976 C C . ILE B 1 144 ? -4.84 14.352 -5.055 1 98.06 144 ILE B C 1
ATOM 2978 O O . ILE B 1 144 ? -5.48 14.961 -4.191 1 98.06 144 ILE B O 1
ATOM 2982 N N . SER B 1 145 ? -3.697 14.852 -5.59 1 96.06 145 SER B N 1
ATOM 2983 C CA . SER B 1 145 ? -3.137 16.125 -5.172 1 96.06 145 SER B CA 1
ATOM 2984 C C . SER B 1 145 ? -4.09 17.281 -5.473 1 96.06 145 SER B C 1
ATOM 2986 O O . SER B 1 145 ? -4.293 18.172 -4.641 1 96.06 145 SER B O 1
ATOM 2988 N N . LYS B 1 146 ? -4.656 17.219 -6.629 1 95.94 146 LYS B N 1
ATOM 2989 C CA . LYS B 1 146 ? -5.59 18.281 -7.027 1 95.94 146 LYS B CA 1
ATOM 2990 C C . LYS B 1 146 ? -6.848 18.25 -6.16 1 95.94 146 LYS B C 1
ATOM 2992 O O . LYS B 1 146 ? -7.367 19.297 -5.781 1 95.94 146 LYS B O 1
ATOM 2997 N N . GLU B 1 147 ? -7.32 17.078 -5.91 1 96.19 147 GLU B N 1
ATOM 2998 C CA . GLU B 1 147 ? -8.477 16.953 -5.027 1 96.19 147 GLU B CA 1
ATOM 2999 C C . GLU B 1 147 ? -8.156 17.469 -3.625 1 96.19 147 GLU B C 1
ATOM 3001 O O . GLU B 1 147 ? -8.977 18.156 -3.006 1 96.19 147 GLU B O 1
ATOM 3006 N N . LEU B 1 148 ? -7 17.078 -3.115 1 94.19 148 LEU B N 1
ATOM 3007 C CA . LEU B 1 148 ? -6.562 17.547 -1.805 1 94.19 148 LEU B CA 1
ATOM 3008 C C . LEU B 1 148 ? -6.512 19.062 -1.758 1 94.19 148 LEU B C 1
ATOM 3010 O O . LEU B 1 148 ? -6.969 19.672 -0.791 1 94.19 148 LEU B O 1
ATOM 3014 N N . LEU B 1 149 ? -5.973 19.672 -2.783 1 91.19 149 LEU B N 1
ATOM 3015 C CA . LEU B 1 149 ? -5.891 21.125 -2.887 1 91.19 149 LEU B CA 1
ATOM 3016 C C . LEU B 1 149 ? -7.277 21.766 -2.799 1 91.19 149 LEU B C 1
ATOM 3018 O O . LEU B 1 149 ? -7.477 22.734 -2.064 1 91.19 149 LEU B O 1
ATOM 3022 N N . THR B 1 150 ? -8.195 21.172 -3.541 1 92.94 150 THR B N 1
ATOM 3023 C CA . THR B 1 150 ? -9.562 21.672 -3.547 1 92.94 150 THR B CA 1
ATOM 3024 C C . THR B 1 150 ? -10.172 21.609 -2.148 1 92.94 150 THR B C 1
ATOM 3026 O O . THR B 1 150 ? -10.828 22.562 -1.71 1 92.94 150 THR B O 1
ATOM 3029 N N . ILE B 1 151 ? -9.977 20.531 -1.458 1 90.94 151 ILE B N 1
ATOM 3030 C CA . ILE B 1 151 ? -10.516 20.344 -0.116 1 90.94 151 ILE B CA 1
ATOM 3031 C C . ILE B 1 151 ? -9.883 21.359 0.842 1 90.94 151 ILE B C 1
ATOM 3033 O O . ILE B 1 151 ? -10.578 21.969 1.655 1 90.94 151 ILE B O 1
ATOM 3037 N N . LEU B 1 152 ? -8.547 21.547 0.8 1 86 152 LEU B N 1
ATOM 3038 C CA . LEU B 1 152 ? -7.805 22.422 1.699 1 86 152 LEU B CA 1
ATOM 3039 C C . LEU B 1 152 ? -8.234 23.875 1.513 1 86 152 LEU B C 1
ATOM 3041 O O . LEU B 1 152 ? -8.266 24.656 2.475 1 86 152 LEU B O 1
ATOM 3045 N N . GLU B 1 153 ? -8.633 24.203 0.305 1 86.69 153 GLU B N 1
ATOM 3046 C CA . GLU B 1 153 ? -8.977 25.594 -0.009 1 86.69 153 GLU B CA 1
ATOM 3047 C C . GLU B 1 153 ? -10.461 25.859 0.248 1 86.69 153 GLU B C 1
ATOM 3049 O O . GLU B 1 153 ? -10.883 27.016 0.318 1 86.69 153 GLU B O 1
ATOM 3054 N N . SER B 1 154 ? -11.188 24.844 0.357 1 85.62 154 SER B N 1
ATOM 3055 C CA . SER B 1 154 ? -12.625 25.016 0.574 1 85.62 154 SER B CA 1
ATOM 3056 C C . SER B 1 154 ? -12.922 25.422 2.014 1 85.62 154 SER B C 1
ATOM 3058 O O . SER B 1 154 ? -12.375 24.828 2.953 1 85.62 154 SER B O 1
ATOM 3060 N N . PRO B 1 155 ? -13.727 26.453 2.227 1 79.06 155 PRO B N 1
ATOM 3061 C CA . PRO B 1 155 ? -14.07 26.891 3.586 1 79.06 155 PRO B CA 1
ATOM 3062 C C . PRO B 1 155 ? -14.938 25.859 4.324 1 79.06 155 PRO B C 1
ATOM 3064 O O . PRO B 1 155 ? -15.742 25.172 3.703 1 79.06 155 PRO B O 1
ATOM 3067 N N . ALA B 1 156 ? -14.523 25.562 5.527 1 71 156 ALA B N 1
ATOM 3068 C CA . ALA B 1 156 ? -15.375 24.734 6.375 1 71 156 ALA B CA 1
ATOM 3069 C C . ALA B 1 156 ? -16.25 25.609 7.277 1 71 156 ALA B C 1
ATOM 3071 O O . ALA B 1 156 ? -15.742 26.406 8.062 1 71 156 ALA B O 1
ATOM 3072 N N . ALA B 1 157 ? -17.656 25.516 7.047 1 69.88 157 ALA B N 1
ATOM 3073 C CA . ALA B 1 157 ? -18.609 26.406 7.676 1 69.88 157 ALA B CA 1
ATOM 3074 C C . ALA B 1 157 ? -19 25.922 9.07 1 69.88 157 ALA B C 1
ATOM 3076 O O . ALA B 1 157 ? -19.344 26.719 9.945 1 69.88 157 ALA B O 1
ATOM 3077 N N . ASP B 1 158 ? -18.938 24.641 9.172 1 76.44 158 ASP B N 1
ATOM 3078 C CA . ASP B 1 158 ? -19.375 24.078 10.445 1 76.44 158 ASP B CA 1
ATOM 3079 C C . ASP B 1 158 ? -18.641 22.781 10.766 1 76.44 158 ASP B C 1
ATOM 3081 O O . ASP B 1 158 ? -17.797 22.328 9.984 1 76.44 158 ASP B O 1
ATOM 3085 N N . ASP B 1 159 ? -18.906 22.312 11.961 1 69.06 159 ASP B N 1
ATOM 3086 C CA . ASP B 1 159 ? -18.203 21.156 12.492 1 69.06 159 ASP B CA 1
ATOM 3087 C C . ASP B 1 159 ? -18.422 19.922 11.617 1 69.06 159 ASP B C 1
ATOM 3089 O O . ASP B 1 159 ? -17.516 19.109 11.43 1 69.06 159 ASP B O 1
ATOM 3093 N N . ILE B 1 160 ? -19.625 19.766 11.141 1 69.88 160 ILE B N 1
ATOM 3094 C CA . ILE B 1 160 ? -19.969 18.641 10.281 1 69.88 160 ILE B CA 1
ATOM 3095 C C . ILE B 1 160 ? -19.125 18.688 9 1 69.88 160 ILE B C 1
ATOM 3097 O O . ILE B 1 160 ? -18.625 17.656 8.539 1 69.88 160 ILE B O 1
ATOM 3101 N N . SER B 1 161 ? -18.906 19.875 8.703 1 79.31 161 SER B N 1
ATOM 3102 C CA . SER B 1 161 ? -18.109 20.062 7.492 1 79.31 161 SER B CA 1
ATOM 3103 C C . SER B 1 161 ? -16.641 19.75 7.738 1 79.31 161 SER B C 1
ATOM 3105 O O . SER B 1 161 ? -15.961 19.188 6.871 1 79.31 161 SER B O 1
ATOM 3107 N N . VAL B 1 162 ? -16.312 20 8.961 1 80.56 162 VAL B N 1
ATOM 3108 C CA . VAL B 1 162 ? -14.914 19.75 9.305 1 80.56 162 VAL B CA 1
ATOM 3109 C C . VAL B 1 162 ? -14.656 18.25 9.352 1 80.56 162 VAL B C 1
ATOM 3111 O O . VAL B 1 162 ? -13.664 17.766 8.805 1 80.56 162 VAL B O 1
ATOM 3114 N N . THR B 1 163 ? -15.555 17.562 9.938 1 83.62 163 THR B N 1
ATOM 3115 C CA . THR B 1 163 ? -15.406 16.125 10.031 1 83.62 163 THR B CA 1
ATOM 3116 C C . THR B 1 163 ? -15.43 15.477 8.648 1 83.62 163 THR B C 1
ATOM 3118 O O . THR B 1 163 ? -14.633 14.586 8.359 1 83.62 163 THR B O 1
ATOM 3121 N N . ALA B 1 164 ? -16.297 15.914 7.816 1 88 164 ALA B N 1
ATOM 3122 C CA . ALA B 1 164 ? -16.406 15.383 6.457 1 88 164 ALA B CA 1
ATOM 3123 C C . ALA B 1 164 ? -15.133 15.672 5.66 1 88 164 ALA B C 1
ATOM 3125 O O . ALA B 1 164 ? -14.672 14.836 4.887 1 88 164 ALA B O 1
ATOM 3126 N N . ARG B 1 165 ? -14.664 16.828 5.918 1 88 165 ARG B N 1
ATOM 3127 C CA . ARG B 1 165 ? -13.422 17.234 5.273 1 88 165 ARG B CA 1
ATOM 3128 C C . ARG B 1 165 ? -12.266 16.344 5.703 1 88 165 ARG B C 1
ATOM 3130 O O . ARG B 1 165 ? -11.484 15.875 4.867 1 88 165 ARG B O 1
ATOM 3137 N N . GLU B 1 166 ? -12.195 16.125 6.938 1 87.5 166 GLU B N 1
ATOM 3138 C CA . GLU B 1 166 ? -11.117 15.297 7.477 1 87.5 166 GLU B CA 1
ATOM 3139 C C . GLU B 1 166 ? -11.227 13.852 6.98 1 87.5 166 GLU B C 1
ATOM 3141 O O . GLU B 1 166 ? -10.219 13.211 6.695 1 87.5 166 GLU B O 1
ATOM 3146 N N . GLU B 1 167 ? -12.438 13.391 6.855 1 91.81 167 GLU B N 1
ATOM 3147 C CA . GLU B 1 167 ? -12.656 12.047 6.34 1 91.81 167 GLU B CA 1
ATOM 3148 C C . GLU B 1 167 ? -12.188 11.922 4.895 1 91.81 167 GLU B C 1
ATOM 3150 O O . GLU B 1 167 ? -11.594 10.914 4.508 1 91.81 167 GLU B O 1
ATOM 3155 N N . LYS B 1 168 ? -12.438 12.922 4.145 1 94.19 168 LYS B N 1
ATOM 3156 C CA . LYS B 1 168 ? -11.992 12.93 2.754 1 94.19 168 LYS B CA 1
ATOM 3157 C C . LYS B 1 168 ? -10.469 12.977 2.662 1 94.19 168 LYS B C 1
ATOM 3159 O O . LYS B 1 168 ? -9.875 12.273 1.849 1 94.19 168 LYS B O 1
ATOM 3164 N N . ILE B 1 169 ? -9.914 13.781 3.504 1 93.38 169 ILE B N 1
ATOM 3165 C CA . ILE B 1 169 ? -8.461 13.906 3.516 1 93.38 169 ILE B CA 1
ATOM 3166 C C . ILE B 1 169 ? -7.84 12.57 3.932 1 93.38 169 ILE B C 1
ATOM 3168 O O . ILE B 1 169 ? -6.844 12.141 3.348 1 93.38 169 ILE B O 1
ATOM 3172 N N . GLU B 1 170 ? -8.414 11.953 4.895 1 94.56 170 GLU B N 1
ATOM 3173 C CA . GLU B 1 170 ? -7.953 10.648 5.348 1 94.56 170 GLU B CA 1
ATOM 3174 C C . GLU B 1 170 ? -7.957 9.633 4.207 1 94.56 170 GLU B C 1
ATOM 3176 O O . GLU B 1 170 ? -6.988 8.891 4.027 1 94.56 170 GLU B O 1
ATOM 3181 N N . GLU B 1 171 ? -9 9.609 3.529 1 96.94 171 GLU B N 1
ATOM 3182 C CA . GLU B 1 171 ? -9.133 8.672 2.42 1 96.94 171 GLU B CA 1
ATOM 3183 C C . GLU B 1 171 ? -8.094 8.945 1.338 1 96.94 171 GLU B C 1
ATOM 3185 O O . GLU B 1 171 ? -7.48 8.016 0.808 1 96.94 171 GLU B O 1
ATOM 3190 N N . LEU B 1 172 ? -7.906 10.18 0.986 1 97.69 172 LEU B N 1
ATOM 3191 C CA . LEU B 1 172 ? -6.918 10.547 -0.019 1 97.69 172 LEU B CA 1
ATOM 3192 C C . LEU B 1 172 ? -5.512 10.172 0.437 1 97.69 172 LEU B C 1
ATOM 3194 O O . LEU B 1 172 ? -4.688 9.734 -0.372 1 97.69 172 LEU B O 1
ATOM 3198 N N . MET B 1 173 ? -5.254 10.352 1.734 1 96.88 173 MET B N 1
ATOM 3199 C CA . MET B 1 173 ? -3.959 9.969 2.287 1 96.88 173 MET B CA 1
ATOM 3200 C C . MET B 1 173 ? -3.738 8.461 2.162 1 96.88 173 MET B C 1
ATOM 3202 O O . MET B 1 173 ? -2.646 8.023 1.803 1 96.88 173 MET B O 1
ATOM 3206 N N . GLU B 1 174 ? -4.754 7.742 2.461 1 97.19 174 GLU B N 1
ATOM 3207 C CA . GLU B 1 174 ? -4.684 6.289 2.332 1 97.19 174 GLU B CA 1
ATOM 3208 C C . GLU B 1 174 ? -4.41 5.875 0.888 1 97.19 174 GLU B C 1
ATOM 3210 O O . GLU B 1 174 ? -3.566 5.016 0.631 1 97.19 174 GLU B O 1
ATOM 3215 N N . MET B 1 175 ? -5.156 6.434 -0 1 98.25 175 MET B N 1
ATOM 3216 C CA . MET B 1 175 ? -4.973 6.141 -1.419 1 98.25 175 MET B CA 1
ATOM 3217 C C . MET B 1 175 ? -3.551 6.465 -1.862 1 98.25 175 MET B C 1
ATOM 3219 O O . MET B 1 175 ? -2.916 5.676 -2.562 1 98.25 175 MET B O 1
ATOM 3223 N N . ASN B 1 176 ? -3.102 7.668 -1.441 1 98.56 176 ASN B N 1
ATOM 3224 C CA . ASN B 1 176 ? -1.763 8.102 -1.827 1 98.56 176 ASN B CA 1
ATOM 3225 C C . ASN B 1 176 ? -0.692 7.152 -1.293 1 98.56 176 ASN B C 1
ATOM 3227 O O . ASN B 1 176 ? 0.279 6.848 -1.99 1 98.56 176 ASN B O 1
ATOM 3231 N N . GLN B 1 177 ? -0.852 6.711 -0.058 1 98.19 177 GLN B N 1
ATOM 3232 C CA . GLN B 1 177 ? 0.101 5.766 0.509 1 98.19 177 GLN B CA 1
ATOM 3233 C C . GLN B 1 177 ? 0.156 4.48 -0.313 1 98.19 177 GLN B C 1
ATOM 3235 O O . GLN B 1 177 ? 1.232 3.92 -0.529 1 98.19 177 GLN B O 1
ATOM 3240 N N . GLY B 1 178 ? -0.988 4.008 -0.744 1 98.25 178 GLY B N 1
ATOM 3241 C CA . GLY B 1 178 ? -1.019 2.85 -1.619 1 98.25 178 GLY B CA 1
ATOM 3242 C C . GLY B 1 178 ? -0.255 3.057 -2.914 1 98.25 178 GLY B C 1
ATOM 3243 O O . GLY B 1 178 ? 0.462 2.164 -3.367 1 98.25 178 GLY B O 1
ATOM 3244 N N . LEU B 1 179 ? -0.397 4.191 -3.508 1 98.62 179 LEU B N 1
ATOM 3245 C CA . LEU B 1 179 ? 0.294 4.496 -4.754 1 98.62 179 LEU B CA 1
ATOM 3246 C C . LEU B 1 179 ? 1.801 4.582 -4.535 1 98.62 179 LEU B C 1
ATOM 3248 O O . LEU B 1 179 ? 2.582 4.168 -5.395 1 98.62 179 LEU B O 1
ATOM 3252 N N . LEU B 1 180 ? 2.191 5.176 -3.414 1 98.38 180 LEU B N 1
ATOM 3253 C CA . LEU B 1 180 ? 3.611 5.234 -3.084 1 98.38 180 LEU B CA 1
ATOM 3254 C C . LEU B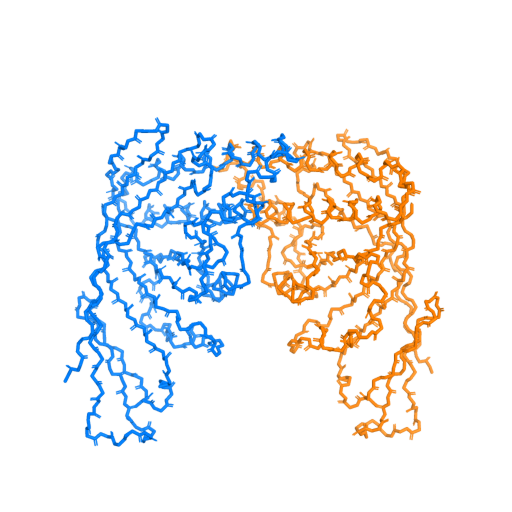 1 180 ? 4.184 3.832 -2.906 1 98.38 180 LEU B C 1
ATOM 3256 O O . LEU B 1 180 ? 5.312 3.562 -3.328 1 98.38 180 LEU B O 1
ATOM 3260 N N . GLN B 1 181 ? 3.395 2.961 -2.299 1 97.25 181 GLN B N 1
ATOM 3261 C CA . GLN B 1 181 ? 3.803 1.563 -2.209 1 97.25 181 GLN B CA 1
ATOM 3262 C C . GLN B 1 181 ? 3.918 0.936 -3.596 1 97.25 181 GLN B C 1
ATOM 3264 O O . GLN B 1 181 ? 4.844 0.165 -3.859 1 97.25 181 GLN B O 1
ATOM 3269 N N . CYS B 1 182 ? 2.984 1.237 -4.449 1 97.94 182 CYS B N 1
ATOM 3270 C CA . CYS B 1 182 ? 3.025 0.761 -5.828 1 97.94 182 CYS B CA 1
ATOM 3271 C C . CYS B 1 182 ? 4.316 1.19 -6.516 1 97.94 182 CYS B C 1
ATOM 3273 O O . CYS B 1 182 ? 4.887 0.432 -7.301 1 97.94 182 CYS B O 1
ATOM 3275 N N . MET B 1 183 ? 4.754 2.367 -6.184 1 98.25 183 MET B N 1
ATOM 3276 C CA . MET B 1 183 ? 5.969 2.912 -6.781 1 98.25 183 MET B CA 1
ATOM 3277 C C . MET B 1 183 ? 7.207 2.248 -6.195 1 98.25 183 MET B C 1
ATOM 3279 O O . MET B 1 183 ? 8.305 2.391 -6.738 1 98.25 183 MET B O 1
ATOM 3283 N N . GLY B 1 184 ? 7.027 1.569 -5.094 1 97.06 184 GLY B N 1
ATOM 3284 C CA . GLY B 1 184 ? 8.125 0.812 -4.516 1 97.06 184 GLY B CA 1
ATOM 3285 C C . GLY B 1 184 ? 8.945 1.614 -3.527 1 97.06 184 GLY B C 1
ATOM 3286 O O . GLY B 1 184 ? 10.141 1.364 -3.359 1 97.06 184 GLY B O 1
ATOM 3287 N N . VAL B 1 185 ? 8.336 2.596 -2.836 1 96.69 185 VAL B N 1
ATOM 3288 C CA . VAL B 1 185 ? 9.18 3.479 -2.037 1 96.69 185 VAL B CA 1
ATOM 3289 C C . VAL B 1 185 ? 8.82 3.336 -0.559 1 96.69 185 VAL B C 1
ATOM 3291 O O . VAL B 1 185 ? 9.344 4.062 0.286 1 96.69 185 VAL B O 1
ATOM 3294 N N . SER B 1 186 ? 7.883 2.463 -0.253 1 95.44 186 SER B N 1
ATOM 3295 C CA . SER B 1 186 ? 7.621 2.191 1.157 1 95.44 186 SER B CA 1
ATOM 3296 C C . SER B 1 186 ? 8.797 1.463 1.804 1 95.44 186 SER B C 1
ATOM 3298 O O . SER B 1 186 ? 9.891 1.403 1.233 1 95.44 186 SER B O 1
ATOM 3300 N N . HIS B 1 187 ? 8.68 1.088 3.008 1 93.06 187 HIS B N 1
ATOM 3301 C CA . HIS B 1 187 ? 9.703 0.435 3.818 1 93.06 187 HIS B CA 1
ATOM 3302 C C . HIS B 1 187 ? 9.094 -0.209 5.059 1 93.06 187 HIS B C 1
ATOM 3304 O O . HIS B 1 187 ? 8.062 0.245 5.559 1 93.06 187 HIS B O 1
ATOM 3310 N N . SER B 1 188 ? 9.812 -1.253 5.551 1 89.06 188 SER B N 1
ATOM 3311 C CA . SER B 1 188 ? 9.312 -1.958 6.723 1 89.06 188 SER B CA 1
ATOM 3312 C C . SER B 1 188 ? 9.133 -1.011 7.902 1 89.06 188 SER B C 1
ATOM 3314 O O . SER B 1 188 ? 8.172 -1.137 8.664 1 89.06 188 SER B O 1
ATOM 3316 N N . SER B 1 189 ? 10.094 -0.066 8.086 1 83.88 189 SER B N 1
ATOM 3317 C CA . SER B 1 189 ? 9.992 0.892 9.18 1 83.88 189 SER B CA 1
ATOM 3318 C C . SER B 1 189 ? 8.797 1.823 8.992 1 83.88 189 SER B C 1
ATOM 3320 O O . SER B 1 189 ? 8.141 2.203 9.969 1 83.88 189 SER B O 1
ATOM 3322 N N . ILE B 1 190 ? 8.492 2.207 7.781 1 89.12 190 ILE B N 1
ATOM 3323 C CA . ILE B 1 190 ? 7.328 3.031 7.469 1 89.12 190 ILE B CA 1
ATOM 3324 C C . ILE B 1 190 ? 6.047 2.244 7.738 1 89.12 190 ILE B C 1
ATOM 3326 O O . ILE B 1 190 ? 5.141 2.738 8.414 1 89.12 190 ILE B O 1
ATOM 3330 N N . GLU B 1 191 ? 6.023 0.988 7.254 1 90.19 191 GLU B N 1
ATOM 3331 C CA . GLU B 1 191 ? 4.852 0.134 7.426 1 90.19 191 GLU B CA 1
ATOM 3332 C C . GLU B 1 191 ? 4.562 -0.113 8.906 1 90.19 191 GLU B C 1
ATOM 3334 O O . GLU B 1 191 ? 3.402 -0.24 9.305 1 90.19 191 GLU B O 1
ATOM 3339 N N . THR B 1 192 ? 5.598 -0.194 9.633 1 83.88 192 THR B N 1
ATOM 3340 C CA . THR B 1 192 ? 5.426 -0.366 11.07 1 83.88 192 THR B CA 1
ATOM 3341 C C . THR B 1 192 ? 4.688 0.826 11.672 1 83.88 192 THR B C 1
ATOM 3343 O O . THR B 1 192 ? 3.777 0.653 12.484 1 83.88 192 THR B O 1
ATOM 3346 N N . VAL B 1 193 ? 5.062 2.012 11.289 1 82.38 193 VAL B N 1
ATOM 3347 C CA . VAL B 1 193 ? 4.391 3.209 11.781 1 82.38 193 VAL B CA 1
ATOM 3348 C C . VAL B 1 193 ? 2.934 3.213 11.32 1 82.38 193 VAL B C 1
ATOM 3350 O O . VAL B 1 193 ? 2.031 3.514 12.109 1 82.38 193 VAL B O 1
ATOM 3353 N N . LEU B 1 194 ? 2.717 2.842 10.031 1 90 194 LEU B N 1
ATOM 3354 C CA . LEU B 1 194 ? 1.362 2.801 9.492 1 90 194 LEU B CA 1
ATOM 3355 C C . LEU B 1 194 ? 0.489 1.832 10.281 1 90 194 LEU B C 1
ATOM 3357 O O . LEU B 1 194 ? -0.642 2.164 10.641 1 90 194 LEU B O 1
ATOM 3361 N N . GLN B 1 195 ? 0.989 0.674 10.586 1 83.12 195 GLN B N 1
ATOM 3362 C CA . GLN B 1 195 ? 0.228 -0.336 11.312 1 83.12 195 GLN B CA 1
ATOM 3363 C C . GLN B 1 195 ? -0.033 0.101 12.758 1 83.12 195 GLN B C 1
ATOM 3365 O O . GLN B 1 195 ? -1.106 -0.157 13.305 1 83.12 195 GLN B O 1
ATOM 3370 N N . THR B 1 196 ? 0.91 0.725 13.305 1 76.62 196 THR B N 1
ATOM 3371 C CA . THR B 1 196 ? 0.782 1.169 14.688 1 76.62 196 THR B CA 1
ATOM 3372 C C . THR B 1 196 ? -0.296 2.242 14.812 1 76.62 196 THR B C 1
ATOM 3374 O O . THR B 1 196 ? -1.143 2.178 15.711 1 76.62 196 THR B O 1
ATOM 3377 N N . THR B 1 197 ? -0.268 3.217 13.93 1 80.75 197 THR B N 1
ATOM 3378 C CA . THR B 1 197 ? -1.242 4.297 14.016 1 80.75 197 THR B CA 1
ATOM 3379 C C . THR B 1 197 ? -2.639 3.795 13.656 1 80.75 197 THR B C 1
ATOM 3381 O O . THR B 1 197 ? -3.637 4.305 14.164 1 80.75 197 THR B O 1
ATOM 3384 N N . LEU B 1 198 ? -2.678 2.803 12.797 1 84.56 198 LEU B N 1
ATOM 3385 C CA . LEU B 1 198 ? -3.953 2.221 12.391 1 84.56 198 LEU B CA 1
ATOM 3386 C C . LEU B 1 198 ? -4.684 1.624 13.594 1 84.56 198 LEU B C 1
ATOM 3388 O O . LEU B 1 198 ? -5.914 1.629 13.641 1 84.56 198 LEU B O 1
ATOM 3392 N N . LYS B 1 199 ? -3.963 1.109 14.523 1 73.56 199 LYS B N 1
ATOM 3393 C CA . LYS B 1 199 ? -4.562 0.561 15.742 1 73.56 199 LYS B CA 1
ATOM 3394 C C . LYS B 1 199 ? -5.422 1.604 16.453 1 73.56 199 LYS B C 1
ATOM 3396 O O . LYS B 1 199 ? -6.355 1.258 17.172 1 73.56 199 LYS B O 1
ATOM 3401 N N . TYR B 1 200 ? -5.152 2.828 16.234 1 72.69 200 TYR B N 1
ATOM 3402 C CA . TYR B 1 200 ? -5.898 3.922 16.844 1 72.69 200 TYR B CA 1
ATOM 3403 C C . TYR B 1 200 ? -6.832 4.578 15.836 1 72.69 200 TYR B C 1
ATOM 3405 O O . TYR B 1 200 ? -7.281 5.707 16.047 1 72.69 200 TYR B O 1
ATOM 3413 N N . LYS B 1 201 ? -6.961 3.914 14.711 1 81.38 201 LYS B N 1
ATOM 3414 C CA . LYS B 1 201 ? -7.863 4.34 13.641 1 81.38 201 LYS B CA 1
ATOM 3415 C C . LYS B 1 201 ? -7.398 5.652 13.023 1 81.38 201 LYS B C 1
ATOM 3417 O O . LYS B 1 201 ? -8.219 6.508 12.68 1 81.38 201 LYS B O 1
ATOM 3422 N N . LEU B 1 202 ? -6.105 5.836 13.039 1 83.56 202 LEU B N 1
ATOM 3423 C CA . LEU B 1 202 ? -5.52 7 12.391 1 83.56 202 LEU B CA 1
ATOM 3424 C C . LEU B 1 202 ? -4.918 6.629 11.039 1 83.56 202 LEU B C 1
ATOM 3426 O O . LEU B 1 202 ? -4.484 5.488 10.844 1 83.56 202 LEU B O 1
ATOM 3430 N N . THR B 1 203 ? -4.91 7.547 10.141 1 92.38 203 THR B N 1
ATOM 3431 C CA . THR B 1 203 ? -4.367 7.332 8.805 1 92.38 203 THR B CA 1
ATOM 3432 C C . THR B 1 203 ? -2.992 7.98 8.672 1 92.38 203 THR B C 1
ATOM 3434 O O . THR B 1 203 ? -2.797 9.125 9.086 1 92.38 203 THR B O 1
ATOM 3437 N N . SER B 1 204 ? -2.059 7.23 8.148 1 91.75 204 SER B N 1
ATOM 3438 C CA . SER B 1 204 ? -0.684 7.699 8.008 1 91.75 204 SER B CA 1
ATOM 3439 C C . SER B 1 204 ? -0.167 7.473 6.59 1 91.75 204 SER B C 1
ATOM 3441 O O . SER B 1 204 ? -0.662 6.602 5.875 1 91.75 204 SER B O 1
ATOM 3443 N N . LYS B 1 205 ? 0.792 8.18 6.176 1 95.12 205 LYS B N 1
ATOM 3444 C CA . LYS B 1 205 ? 1.492 8.039 4.902 1 95.12 205 LYS B CA 1
ATOM 3445 C C . LYS B 1 205 ? 2.934 8.523 5.008 1 95.12 205 LYS B C 1
ATOM 3447 O O . LYS B 1 205 ? 3.234 9.422 5.797 1 95.12 205 LYS B O 1
ATOM 3452 N N . LEU B 1 206 ? 3.746 7.969 4.242 1 94.19 206 LEU B N 1
ATOM 3453 C CA . LEU B 1 206 ? 5.121 8.453 4.25 1 94.19 206 LEU B CA 1
ATOM 3454 C C . LEU B 1 206 ? 5.215 9.836 3.619 1 94.19 206 LEU B C 1
ATOM 3456 O O . LEU B 1 206 ? 4.324 10.25 2.873 1 94.19 206 LEU B O 1
ATOM 3460 N N . THR B 1 207 ? 6.234 10.633 3.943 1 90.56 207 THR B N 1
ATOM 3461 C CA . THR B 1 207 ? 6.531 11.922 3.324 1 90.56 207 THR B CA 1
ATOM 3462 C C . THR B 1 207 ? 7.988 11.977 2.873 1 90.56 207 THR B C 1
ATOM 3464 O O . THR B 1 207 ? 8.883 11.531 3.592 1 90.56 207 THR B O 1
ATOM 3467 N N . GLY B 1 208 ? 8.156 12.539 1.655 1 89.56 208 GLY B N 1
ATOM 3468 C CA . GLY B 1 208 ? 9.492 12.609 1.079 1 89.56 208 GLY B CA 1
ATOM 3469 C C . GLY B 1 208 ? 9.797 11.453 0.149 1 89.56 208 GLY B C 1
ATOM 3470 O O . GLY B 1 208 ? 8.93 11 -0.598 1 89.56 208 GLY B O 1
ATOM 3471 N N . ALA B 1 209 ? 11.031 10.977 0.193 1 89.81 209 ALA B N 1
ATOM 3472 C CA . ALA B 1 209 ? 11.508 10 -0.786 1 89.81 209 ALA B CA 1
ATOM 3473 C C . ALA B 1 209 ? 11.039 8.594 -0.432 1 89.81 209 ALA B C 1
ATOM 3475 O O . ALA B 1 209 ? 10.898 7.742 -1.312 1 89.81 209 ALA B O 1
ATOM 3476 N N . GLY B 1 210 ? 10.797 8.312 0.846 1 92.94 210 GLY B N 1
ATOM 3477 C CA . GLY B 1 210 ? 10.5 6.957 1.273 1 92.94 210 GLY B CA 1
ATOM 3478 C C . GLY B 1 210 ? 11.734 6.156 1.628 1 92.94 210 GLY B C 1
ATOM 3479 O O . GLY B 1 210 ? 12.82 6.719 1.79 1 92.94 210 GLY B O 1
ATOM 3480 N N . GLY B 1 211 ? 11.523 4.84 1.791 1 93.25 211 GLY B N 1
ATOM 3481 C CA . GLY B 1 211 ? 12.648 3.99 2.166 1 93.25 211 GLY B CA 1
ATOM 3482 C C . GLY B 1 211 ? 13.055 4.145 3.617 1 93.25 211 GLY B C 1
ATOM 3483 O O . GLY B 1 211 ? 14.047 3.562 4.055 1 93.25 211 GLY B O 1
ATOM 3484 N N . GLY B 1 212 ? 12.383 4.82 4.398 1 87.5 212 GLY B N 1
ATOM 3485 C CA . GLY B 1 212 ? 12.617 5.25 5.766 1 87.5 212 GLY B CA 1
ATOM 3486 C C . GLY B 1 212 ? 12.164 6.672 6.035 1 87.5 212 GLY B C 1
ATOM 3487 O O . GLY B 1 212 ? 11.07 7.066 5.633 1 87.5 212 GLY B O 1
ATOM 3488 N N . GLY B 1 213 ? 12.852 7.359 6.805 1 80.12 213 GLY B N 1
ATOM 3489 C CA . GLY B 1 213 ? 12.562 8.766 7.027 1 80.12 213 GLY B CA 1
ATOM 3490 C C . GLY B 1 213 ? 11.336 9 7.887 1 80.12 213 GLY B C 1
ATOM 3491 O O . GLY B 1 213 ? 11.172 8.367 8.93 1 80.12 213 GLY B O 1
ATOM 3492 N N . CYS B 1 214 ? 10.422 9.859 7.312 1 80.81 214 CYS B N 1
ATOM 3493 C CA . CYS B 1 214 ? 9.352 10.305 8.195 1 80.81 214 CYS B CA 1
ATOM 3494 C C . CYS B 1 214 ? 7.988 9.883 7.656 1 80.81 214 CYS B C 1
ATOM 3496 O O . CYS B 1 214 ? 7.828 9.688 6.449 1 80.81 214 CYS B O 1
ATOM 3498 N N . VAL B 1 215 ? 7.035 9.758 8.57 1 87.06 215 VAL B N 1
ATOM 3499 C CA . VAL B 1 215 ? 5.648 9.398 8.281 1 87.06 215 VAL B CA 1
ATOM 3500 C C . VAL B 1 215 ? 4.715 10.461 8.852 1 87.06 215 VAL B C 1
ATOM 3502 O O . VAL B 1 215 ? 4.91 10.93 9.977 1 87.06 215 VAL B O 1
ATOM 3505 N N . LEU B 1 216 ? 3.768 10.859 8.055 1 86.81 216 LEU B N 1
ATOM 3506 C CA . LEU B 1 216 ? 2.736 11.805 8.484 1 86.81 216 LEU B CA 1
ATOM 3507 C C . LEU B 1 216 ? 1.487 11.062 8.953 1 86.81 216 LEU B C 1
ATOM 3509 O O . LEU B 1 216 ? 1.028 10.133 8.289 1 86.81 216 LEU B O 1
ATOM 3513 N N . THR B 1 217 ? 0.98 11.438 10.078 1 85.69 217 THR B N 1
ATOM 3514 C CA . THR B 1 217 ? -0.271 10.898 10.594 1 85.69 217 THR B CA 1
ATOM 3515 C C . THR B 1 217 ? -1.289 12.008 10.828 1 85.69 217 THR B C 1
ATOM 3517 O O . THR B 1 217 ? -1.006 12.977 11.539 1 85.69 217 THR B O 1
ATOM 3520 N N . LEU B 1 218 ? -2.447 11.867 10.156 1 87.31 218 LEU B N 1
ATOM 3521 C CA . LEU B 1 218 ? -3.508 12.852 10.328 1 87.31 218 LEU B CA 1
ATOM 3522 C C . LEU B 1 218 ? -4.141 12.734 11.711 1 87.31 218 LEU B C 1
ATOM 3524 O O . LEU B 1 218 ? -4.449 11.633 12.164 1 87.31 218 LEU B O 1
ATOM 3528 N N . LEU B 1 219 ? -4.266 13.867 12.359 1 77.94 219 LEU B N 1
ATOM 3529 C CA . LEU B 1 219 ? -4.953 13.938 13.641 1 77.94 219 LEU B CA 1
ATOM 3530 C C . LEU B 1 219 ? -6.297 14.648 13.5 1 77.94 219 LEU B C 1
ATOM 3532 O O . LEU B 1 219 ? -6.367 15.875 13.547 1 77.94 219 LEU B O 1
ATOM 3536 N N . PRO B 1 220 ? -7.363 13.766 13.406 1 77.56 220 PRO B N 1
ATOM 3537 C CA . PRO B 1 220 ? -8.68 14.391 13.289 1 77.56 220 PRO B CA 1
ATOM 3538 C C . PRO B 1 220 ? -9.062 15.195 14.523 1 77.56 220 PRO B C 1
ATOM 3540 O O . PRO B 1 220 ? -8.609 14.898 15.633 1 77.56 220 PRO B O 1
ATOM 3543 N N . THR B 1 221 ? -9.875 16.172 14.352 1 69.31 221 THR B N 1
ATOM 3544 C CA . THR B 1 221 ? -10.32 17.078 15.414 1 69.31 221 THR B CA 1
ATOM 3545 C C . THR B 1 221 ? -11.039 16.297 16.516 1 69.31 221 THR B C 1
ATOM 3547 O O . THR B 1 221 ? -10.898 16.625 17.703 1 69.31 221 THR B O 1
ATOM 3550 N N . CYS B 1 222 ? -11.797 15.266 16.125 1 63.38 222 CYS B N 1
ATOM 3551 C CA . CYS B 1 222 ? -12.562 14.5 17.094 1 63.38 222 CYS B CA 1
ATOM 3552 C C . CYS B 1 222 ? -11.648 13.75 18.062 1 63.38 222 CYS B C 1
ATOM 3554 O O . CYS B 1 222 ? -12.016 13.484 19.203 1 63.38 222 CYS B O 1
ATOM 3556 N N . ILE B 1 223 ? -10.547 13.305 17.625 1 58.22 223 ILE B N 1
ATOM 3557 C CA . ILE B 1 223 ? -9.641 12.516 18.453 1 58.22 223 ILE B CA 1
ATOM 3558 C C . ILE B 1 223 ? -8.828 13.445 19.359 1 58.22 223 ILE B C 1
ATOM 3560 O O . ILE B 1 223 ? -8.438 13.062 20.453 1 58.22 223 ILE B O 1
ATOM 3564 N N . LEU B 1 224 ? -8.539 14.578 18.844 1 52.59 224 LEU B N 1
ATOM 3565 C CA . LEU B 1 224 ? -7.809 15.508 19.703 1 52.59 224 LEU B CA 1
ATOM 3566 C C . LEU B 1 224 ? -8.492 15.672 21.047 1 52.59 224 LEU B C 1
ATOM 3568 O O . LEU B 1 224 ? -7.832 15.867 22.062 1 52.59 224 LEU B O 1
ATOM 3572 N N . LEU B 1 225 ? -9.773 15.453 20.922 1 47 225 LEU B N 1
ATOM 3573 C CA . LEU B 1 225 ? -10.508 15.57 22.188 1 47 225 LEU B CA 1
ATOM 3574 C C . LEU B 1 225 ? -10.258 14.359 23.062 1 47 225 LEU B C 1
ATOM 3576 O O . LEU B 1 225 ? -10.406 14.438 24.297 1 47 225 LEU B O 1
ATOM 3580 N N . ILE B 1 226 ? -9.898 13.344 22.359 1 42.78 226 ILE B N 1
ATOM 3581 C CA . ILE B 1 226 ? -9.758 12.109 23.125 1 42.78 226 ILE B CA 1
ATOM 3582 C C . ILE B 1 226 ? -8.281 11.836 23.406 1 42.78 226 ILE B C 1
ATOM 3584 O O . ILE B 1 226 ? -7.949 10.945 24.188 1 42.78 226 ILE B O 1
ATOM 3588 N N . LEU B 1 227 ? -7.496 12.508 22.734 1 45.06 227 LEU B N 1
ATOM 3589 C CA . LEU B 1 227 ? -6.055 12.297 22.828 1 45.06 227 LEU B CA 1
ATOM 3590 C C . LEU B 1 227 ? -5.59 12.305 24.281 1 45.06 227 LEU B C 1
ATOM 3592 O O . LEU B 1 227 ? -4.707 11.531 24.656 1 45.06 227 LEU B O 1
ATOM 3596 N N . PRO B 1 228 ? -6.184 13.18 25.141 1 39.91 228 PRO B N 1
ATOM 3597 C CA . PRO B 1 228 ? -5.762 13.047 26.531 1 39.91 228 PRO B CA 1
ATOM 3598 C C . PRO B 1 228 ? -5.984 11.641 27.078 1 39.91 228 PRO B C 1
ATOM 3600 O O . PRO B 1 228 ? -5.219 11.172 27.938 1 39.91 228 PRO B O 1
ATOM 3603 N N . ILE B 1 229 ? -7.074 11.094 26.781 1 37 229 ILE B N 1
ATOM 3604 C CA . ILE B 1 229 ? -7.434 9.82 27.391 1 37 229 ILE B CA 1
ATOM 3605 C C . ILE B 1 229 ? -6.629 8.695 26.75 1 37 229 ILE B C 1
ATOM 3607 O O . ILE B 1 229 ? -6.352 7.676 27.375 1 37 229 ILE B O 1
ATOM 3611 N N . ILE B 1 230 ? -6.613 8.664 25.453 1 36.44 230 ILE B N 1
ATOM 3612 C CA . ILE B 1 230 ? -5.84 7.605 24.812 1 36.44 230 ILE B CA 1
ATOM 3613 C C . ILE B 1 230 ? -4.379 7.695 25.25 1 36.44 230 ILE B C 1
ATOM 3615 O O . ILE B 1 230 ? -3.711 8.695 24.984 1 36.44 230 ILE B O 1
ATOM 3619 N N . SER B 1 231 ? -4.23 7.289 26.516 1 33.03 231 SER B N 1
ATOM 3620 C CA . SER B 1 231 ? -2.854 7.195 26.984 1 33.03 231 SER B CA 1
ATOM 3621 C C 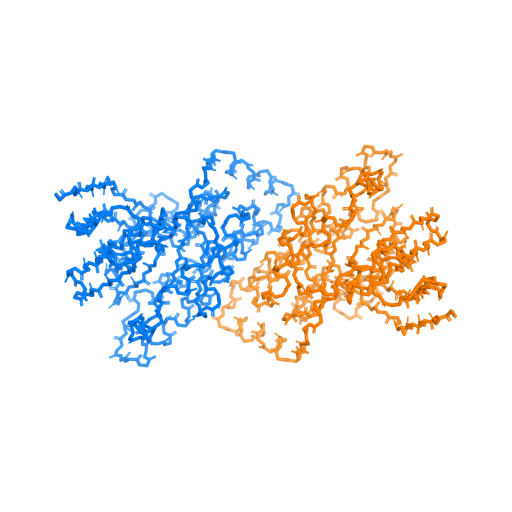. SER B 1 231 ? -1.888 6.938 25.844 1 33.03 231 SER B C 1
ATOM 3623 O O . SER B 1 231 ? -1.977 5.91 25.156 1 33.03 231 SER B O 1
ATOM 3625 N N . PHE B 1 232 ? -1.7 7.98 25.094 1 33.81 232 PHE B N 1
ATOM 3626 C CA . PHE B 1 232 ? -0.633 7.941 24.094 1 33.81 232 PHE B CA 1
ATOM 3627 C C . PHE B 1 232 ? 0.461 6.969 24.516 1 33.81 232 PHE B C 1
ATOM 3629 O O . PHE B 1 232 ? 1.38 6.688 23.75 1 33.81 232 PHE B O 1
ATOM 3636 N N . SER B 1 233 ? 0.495 6.711 25.766 1 35.44 233 SER B N 1
ATOM 3637 C CA . SER B 1 233 ? 1.394 5.68 26.266 1 35.44 233 SER B CA 1
ATOM 3638 C C . SER B 1 233 ? 1.205 4.363 25.516 1 35.44 233 SER B C 1
ATOM 3640 O O . SER B 1 233 ? 2.176 3.66 25.234 1 35.44 233 SER B O 1
ATOM 3642 N N . SER B 1 234 ? 0.012 3.969 25.469 1 34.09 234 SER B N 1
ATOM 3643 C CA . SER B 1 234 ? -0.306 2.688 24.844 1 34.09 234 SER B CA 1
ATOM 3644 C C . SER B 1 234 ? -0.163 2.76 23.328 1 34.09 234 SER B C 1
ATOM 3646 O O . SER B 1 234 ? 0.014 1.735 22.656 1 34.09 234 SER B O 1
ATOM 3648 N N . LEU B 1 235 ? -0.723 3.771 22.812 1 34.59 235 LEU B N 1
ATOM 3649 C CA . LEU B 1 235 ? -0.556 3.908 21.375 1 34.59 235 LEU B CA 1
ATOM 3650 C C . LEU B 1 235 ? 0.916 3.811 20.984 1 34.59 235 LEU B C 1
ATOM 3652 O O . LEU B 1 235 ? 1.255 3.197 19.969 1 34.59 235 LEU B O 1
ATOM 3656 N N . PHE B 1 236 ? 1.729 4.703 21.703 1 35.53 236 PHE B N 1
ATOM 3657 C CA . PHE B 1 236 ? 3.117 4.891 21.312 1 35.53 236 PHE B CA 1
ATOM 3658 C C . PHE B 1 236 ? 4.012 3.832 21.938 1 35.53 236 PHE B C 1
ATOM 3660 O O . PHE B 1 236 ? 5.23 3.859 21.766 1 35.53 236 PHE B O 1
ATOM 3667 N N . VAL B 1 237 ? 3.631 3.326 23.141 1 32.53 237 VAL B N 1
ATOM 3668 C CA . VAL B 1 237 ? 4.441 2.225 23.641 1 32.53 237 VAL B CA 1
ATOM 3669 C C . VAL B 1 237 ? 4.492 1.103 22.609 1 32.53 237 VAL B C 1
ATOM 3671 O O . VAL B 1 237 ? 4.5 -0.078 22.969 1 32.53 237 VAL B O 1
ATOM 3674 N N . ILE B 1 238 ? 3.893 1.352 21.594 1 32.62 238 ILE B N 1
ATOM 3675 C CA . ILE B 1 238 ? 3.947 0.107 20.828 1 32.62 238 ILE B CA 1
ATOM 3676 C C . ILE B 1 238 ? 5.332 -0.522 20.969 1 32.62 238 ILE B C 1
ATOM 3678 O O . ILE B 1 238 ? 6.312 0.174 21.25 1 32.62 238 ILE B O 1
ATOM 3682 N N . GLY B 1 239 ? 5.75 -1.476 20.203 1 28.69 239 GLY B N 1
ATOM 3683 C CA . GLY B 1 239 ? 6.957 -2.264 20.406 1 28.69 239 GLY B CA 1
ATOM 3684 C C . GLY B 1 239 ? 8.18 -1.415 20.703 1 28.69 239 GLY B C 1
ATOM 3685 O O . GLY B 1 239 ? 8.102 -0.185 20.719 1 28.69 239 GLY B O 1
ATOM 3686 N N . ASN B 1 240 ? 9.391 -2.111 21.109 1 30.59 240 ASN B N 1
ATOM 3687 C CA . ASN B 1 240 ? 10.758 -1.667 21.344 1 30.59 240 ASN B CA 1
ATOM 3688 C C . ASN B 1 240 ? 11.109 -0.45 20.484 1 30.59 240 ASN B C 1
ATOM 3690 O O . ASN B 1 240 ? 12.156 0.166 20.672 1 30.59 240 ASN B O 1
ATOM 3694 N N . LEU B 1 241 ? 11.016 -0.555 19.234 1 31.16 241 LEU B N 1
ATOM 3695 C CA . LEU B 1 241 ? 11.953 0.129 18.344 1 31.16 241 LEU B CA 1
ATOM 3696 C C . LEU B 1 241 ? 11.68 1.63 18.312 1 31.16 241 LEU B C 1
ATOM 3698 O O . LEU B 1 241 ? 12.617 2.434 18.375 1 31.16 241 LEU B O 1
ATOM 3702 N N . ILE B 1 242 ? 10.578 2.117 17.484 1 31.86 242 ILE B N 1
ATOM 3703 C CA . ILE B 1 242 ? 10.969 3.314 16.734 1 31.86 242 ILE B CA 1
ATOM 3704 C C . ILE B 1 242 ? 10.766 4.547 17.609 1 31.86 242 ILE B C 1
ATOM 3706 O O . ILE B 1 242 ? 9.68 4.762 18.156 1 31.86 242 ILE B O 1
ATOM 3710 N N . SER B 1 243 ? 11.719 4.945 18.438 1 33.06 243 SER B N 1
ATOM 3711 C CA . SER B 1 243 ? 11.906 6.301 18.953 1 33.06 243 SER B CA 1
ATOM 3712 C C . SER B 1 243 ? 11.281 7.336 18.031 1 33.06 243 SER B C 1
ATOM 3714 O O . SER B 1 243 ? 11.883 7.727 17.031 1 33.06 243 SER B O 1
ATOM 3716 N N . CYS B 1 244 ? 10.023 7.078 17.734 1 33.41 244 CYS B N 1
ATOM 3717 C CA . CYS B 1 244 ? 9.445 8.016 16.781 1 33.41 244 CYS B CA 1
ATOM 3718 C C . CYS B 1 244 ? 9.156 9.359 17.438 1 33.41 244 CYS B C 1
ATOM 3720 O O . CYS B 1 244 ? 8.828 9.414 18.625 1 33.41 244 CYS B O 1
ATOM 3722 N N . LEU B 1 245 ? 9.898 10.43 17.141 1 38.88 245 LEU B N 1
ATOM 3723 C CA . LEU B 1 245 ? 9.578 11.82 17.422 1 38.88 245 LEU B CA 1
ATOM 3724 C C . LEU B 1 245 ? 8.273 12.227 16.75 1 38.88 245 LEU B C 1
ATOM 3726 O O . LEU B 1 245 ? 8.102 12.008 15.547 1 38.88 245 LEU B O 1
ATOM 3730 N N . LEU B 1 246 ? 7.188 12.281 17.531 1 41.81 246 LEU B N 1
ATOM 3731 C CA . LEU B 1 246 ? 5.875 12.648 17 1 41.81 246 LEU B CA 1
ATOM 3732 C C . LEU B 1 246 ? 5.688 14.164 17.031 1 41.81 246 LEU B C 1
ATOM 3734 O O . LEU B 1 246 ? 6.012 14.812 18.031 1 41.81 246 LEU B O 1
ATOM 3738 N N . PHE B 1 247 ? 5.664 14.867 15.898 1 44.78 247 PHE B N 1
ATOM 3739 C CA . PHE B 1 247 ? 5.34 16.281 15.766 1 44.78 247 PHE B CA 1
ATOM 3740 C C . PHE B 1 247 ? 3.896 16.469 15.312 1 44.78 247 PHE B C 1
ATOM 3742 O O . PHE B 1 247 ? 3.436 15.789 14.398 1 44.78 247 PHE B O 1
ATOM 3749 N N . ILE B 1 248 ? 3.16 17.125 16.266 1 44.56 248 ILE B N 1
ATOM 3750 C CA . ILE B 1 248 ? 1.852 17.531 15.773 1 44.56 248 ILE B CA 1
ATOM 3751 C C . ILE B 1 248 ? 1.966 18.891 15.086 1 44.56 248 ILE B C 1
ATOM 3753 O O . ILE B 1 248 ? 2.51 19.844 15.656 1 44.56 248 ILE B O 1
ATOM 3757 N N . VAL B 1 249 ? 1.794 18.953 13.875 1 41.94 249 VAL B N 1
ATOM 3758 C CA . VAL B 1 249 ? 1.912 20.172 13.086 1 41.94 249 VAL B CA 1
ATOM 3759 C C . VAL B 1 249 ? 0.531 20.609 12.602 1 41.94 249 VAL B C 1
ATOM 3761 O O . VAL B 1 249 ? -0.284 19.781 12.195 1 41.94 249 VAL B O 1
ATOM 3764 N N . LYS B 1 250 ? 0.203 21.922 12.961 1 44.59 250 LYS B N 1
ATOM 3765 C CA . LYS B 1 250 ? -1.014 22.547 12.453 1 44.59 250 LYS B CA 1
ATOM 3766 C C . LYS B 1 250 ? -0.72 23.391 11.211 1 44.59 250 LYS B C 1
ATOM 3768 O O . LYS B 1 250 ? 0.167 24.234 11.234 1 44.59 250 LYS B O 1
ATOM 3773 N N . PHE B 1 251 ? -1.292 22.953 10.109 1 37.84 251 PHE B N 1
ATOM 3774 C CA . PHE B 1 251 ? -1.131 23.703 8.875 1 37.84 251 PHE B CA 1
ATOM 3775 C C . PHE B 1 251 ? -2.271 24.703 8.695 1 37.84 251 PHE B C 1
ATOM 3777 O O . PHE B 1 251 ? -3.434 24.375 8.938 1 37.84 251 PHE B O 1
ATOM 3784 N N . THR B 1 252 ? -1.977 26.062 8.703 1 42.12 252 THR B N 1
ATOM 3785 C CA . THR B 1 252 ? -2.963 27.125 8.492 1 42.12 252 THR B CA 1
ATOM 3786 C C . THR B 1 252 ? -2.803 27.75 7.105 1 42.12 252 THR B C 1
ATOM 3788 O O . THR B 1 252 ? -1.682 27.969 6.641 1 42.12 252 THR B O 1
#

pLDDT: mean 70.64, std 23.17, range [28.69, 98.62]

Organism: Zingiber officinale (NCBI:txid94328)

Radius of gyration: 24.81 Å; Cα contacts (8 Å, |Δi|>4): 1097; chains: 2; bounding box: 39×72×66 Å

Solvent-accessible surface area (backbone atoms only — not comparable to full-atom values): 25680 Å² total; per-residue (Å²): 124,69,64,58,72,56,68,54,77,41,79,43,43,78,33,22,66,76,28,35,83,74,63,16,34,22,33,33,31,42,29,49,39,54,32,66,34,55,54,47,70,56,78,85,44,61,94,77,40,72,74,28,39,39,40,41,60,38,70,94,66,72,39,77,42,72,38,43,39,56,76,50,57,83,62,58,66,39,61,23,76,18,65,14,50,35,33,37,37,43,86,88,41,79,42,80,47,68,40,52,56,69,43,39,28,30,39,29,35,45,80,35,76,58,59,55,68,57,44,54,50,47,37,50,49,47,32,68,75,36,46,69,29,40,51,23,46,34,49,20,40,24,42,46,26,52,51,50,51,52,57,40,49,42,73,60,90,44,72,70,43,43,54,53,49,47,53,51,50,43,51,49,41,39,27,48,35,11,47,42,33,30,53,65,31,54,32,73,60,46,50,48,51,39,55,46,41,39,75,74,75,34,48,42,28,69,34,58,62,33,50,22,39,33,33,38,28,55,50,55,74,76,47,62,73,40,46,78,69,50,51,55,59,65,61,64,58,39,77,93,68,64,48,38,34,40,22,38,31,35,33,68,119,66,64,58,72,56,69,54,74,42,79,42,44,79,33,22,65,76,28,36,84,74,63,15,34,23,34,32,31,42,31,48,38,52,27,67,33,53,51,44,69,53,77,86,44,60,94,76,40,70,75,26,38,37,39,40,62,39,70,92,68,72,38,77,42,71,38,43,40,57,75,51,58,83,61,56,64,37,60,24,77,17,68,14,51,34,34,36,39,44,84,91,41,78,43,81,46,66,39,53,56,68,44,38,26,29,38,29,34,46,81,35,76,59,57,55,67,59,43,52,50,48,36,52,51,48,32,70,77,36,46,68,28,41,51,24,48,33,49,19,40,24,42,45,28,52,48,49,49,51,57,40,49,40,74,60,89,44,70,70,45,42,52,54,48,46,51,51,50,42,51,49,41,41,25,48,34,11,46,43,33,30,54,65,29,54,32,73,61,46,50,48,52,40,54,49,40,38,75,73,74,32,48,44,28,69,33,58,62,33,50,22,39,32,34,40,28,54,49,52,74,77,47,62,71,39,47,78,69,50,49,56,58,66,63,66,58,40,78,91,68,65,49,38,31,40,22,38,29,35,32,67

Nearest PDB structures (foldseek):
  2r3v-assembly6_D  TM=6.722E-01  e=1.418E-15  unclassified
  2r42-assembly1_A-2  TM=6.836E-01  e=3.065E-15  unclassified
  2r3v-assembly5_B  TM=7.054E-01  e=1.198E-14  unclassified
  8tfo-assembly1_A  TM=6.982E-01  e=5.999E-13  Ramazzottius varieornatus
  8tfo-assembly2_B  TM=6.676E-01  e=2.616E-13  Ramazzottius varieornatus

Secondary structure (DSSP, 8-state):
--EEEEE--EEEEEE-TTGGGGT--EEEEEE--EEEEE-EE-TTS-TT-TT-EEEEEEGGGTEEEEEETTT-SS-------EEE-EEEEETTEEEEE--SS-EEEEEEE------HHHHHHHHHHHHHHSHHHHHHHHHHHHHHHHHHHHHHHS---SHHHHHHHHHHHHHHHHHHHHHHHHHT---HHHHHHHHHHHTTT--EEEESS-SSSEEEEE--HHHHTTTTTS-HHHHH--SSS----EEEEEE-/--EEEEE--EEEEEE-TTGGGGT--EEEEEE--EEEEE-EE-TTS-TT-TT-EEEEEEGGGTEEEEEETTT-SS-------EEE-EEEEETTEEEEE--SS-EEEEEEE------HHHHHHHHHHHHHHSHHHHHHHHHHHHHHHHHHHHHHHS---SHHHHHHHHHHHHHHHHHHHHHHHHHT---HHHHHHHHHHHTTT--EEEESS-SSSEEEEE--HHHHTTTTTS-HHHHH--SS-----EEEEEE-

InterPro domains:
  IPR006205 Mevalonate kinase [PTHR43290] (82-221)
  IPR013750 GHMP kinase, C-terminal domain [PF08544] (167-219)
  IPR014721 Small ribosomal subunit protein uS5 domain 2-type fold, subgroup [G3DSA:3.30.230.10] (1-105)
  IPR020568 Ribosomal protein uS5 domain 2-type superfamily [SSF54211] (4-75)
  IPR036554 GHMP kinase, C-terminal domain superfamily [G3DSA:3.30.70.890] (106-223)
  IPR036554 GHMP kinase, C-terminal domain superfamily [SSF55060] (102-222)

Foldseek 3Di:
DDWDFDWDFDKWWLFCALLQVVFAKTKIKTFRPRQGWDWDFPVVDPQQDQATWTWTQPPVVRDTDTHRNNPPDLLPAGAAATEIWMWMDGPHDIDTADFQFKWKKWKWALPDDDDLVVLSVLLVVVCVVVVVVLVVLSVLRRVLNVVLSVLRRDHQPDPVSLQVSLVSSLVSLQVRQVSCVVSVQEEPSQVVLQVLVVVVPWHKHDTHSHPGTMMMITDRPVCVVVVSVPCVCVSVPPDDDGSIHIYTYIYD/DDWDWDWDFDKWWLFCALLQVVFAKTKIKTFRPRQGWDWDFPVVDPQQDQATWTWTQPPVVRDTDTHRNNVDDLLPARAAATAIWMWMDGPHDIDTADFQFKWKKWKWALPDDDDLVVLSVLLVVVCVVVVVVLVVLSVLRRVLNVVLSVLRRDHQPDPVSLQVSLVSSLVSLQVRQVSCVVSVQEEPSQVVLQVLVVVVPWHKHDTYSHPGTMMMITDRPVCVVVVVVPCVCVSVPPDDDGSIHIYTYIYD